Protein AF-0000000082334403 (afdb_homodimer)

Structure (mmCIF, N/CA/C/O backbone):
data_AF-0000000082334403-model_v1
#
loop_
_entity.id
_entity.type
_entity.pdbx_description
1 polymer 'DUF2931 family protein'
#
loop_
_atom_site.group_PDB
_atom_site.id
_atom_site.type_symbol
_atom_site.label_atom_id
_atom_site.label_alt_id
_atom_site.label_comp_id
_atom_site.label_asym_id
_atom_site.label_entity_id
_atom_site.label_seq_id
_atom_site.pdbx_PDB_ins_code
_atom_site.Cartn_x
_atom_site.Cartn_y
_atom_site.Cartn_z
_atom_site.occupancy
_atom_site.B_iso_or_equiv
_atom_site.auth_seq_id
_atom_site.auth_comp_id
_atom_site.auth_asym_id
_atom_site.auth_atom_id
_atom_site.pdbx_PDB_model_num
ATOM 1 N N . MET A 1 1 ? -52.656 30.297 65.812 1 29.47 1 MET A N 1
ATOM 2 C CA . MET A 1 1 ? -51.75 30.938 64.812 1 29.47 1 MET A CA 1
ATOM 3 C C . MET A 1 1 ? -51.438 29.984 63.688 1 29.47 1 MET A C 1
ATOM 5 O O . MET A 1 1 ? -50.812 28.953 63.906 1 29.47 1 MET A O 1
ATOM 9 N N . GLU A 1 2 ? -52.375 29.891 62.75 1 30.56 2 GLU A N 1
ATOM 10 C CA . GLU A 1 2 ? -52.656 29.062 61.594 1 30.56 2 GLU A CA 1
ATOM 11 C C . GLU A 1 2 ? -51.5 29.125 60.562 1 30.56 2 GLU A C 1
ATOM 13 O O . GLU A 1 2 ? -51.188 30.203 60.094 1 30.56 2 GLU A O 1
ATOM 18 N N . ILE A 1 3 ? -50.5 28.312 60.812 1 36.5 3 ILE A N 1
ATOM 19 C CA . ILE A 1 3 ? -49.281 28.125 60 1 36.5 3 ILE A CA 1
ATOM 20 C C . ILE A 1 3 ? -49.656 27.797 58.562 1 36.5 3 ILE A C 1
ATOM 22 O O . ILE A 1 3 ? -50.281 26.75 58.312 1 36.5 3 ILE A O 1
ATOM 26 N N . THR A 1 4 ? -50.156 28.766 57.812 1 33.34 4 THR A N 1
ATOM 27 C CA . THR A 1 4 ? -50.531 28.641 56.406 1 33.34 4 THR A CA 1
ATOM 28 C C . THR A 1 4 ? -49.375 28.031 55.594 1 33.34 4 THR A C 1
ATOM 30 O O . THR A 1 4 ? -48.281 28.578 55.562 1 33.34 4 THR A O 1
ATOM 33 N N . ARG A 1 5 ? -49.406 26.734 55.406 1 32.5 5 ARG A N 1
ATOM 34 C CA . ARG A 1 5 ? -48.531 25.844 54.625 1 32.5 5 ARG A CA 1
ATOM 35 C C . ARG A 1 5 ? -48.406 26.344 53.188 1 32.5 5 ARG A C 1
ATOM 37 O O . ARG A 1 5 ? -49.375 26.406 52.438 1 32.5 5 ARG A O 1
ATOM 44 N N . LEU A 1 6 ? -47.719 27.5 53 1 31.98 6 LEU A N 1
ATOM 45 C CA . LEU A 1 6 ? -47.531 28.031 51.656 1 31.98 6 LEU A CA 1
ATOM 46 C C . LEU A 1 6 ? -46.969 26.953 50.719 1 31.98 6 LEU A C 1
ATOM 48 O O . LEU A 1 6 ? -45.906 26.406 50.969 1 31.98 6 LEU A O 1
ATOM 52 N N . ALA A 1 7 ? -47.812 26.109 50.156 1 36.03 7 ALA A N 1
ATOM 53 C CA . ALA A 1 7 ? -47.594 25.094 49.125 1 36.03 7 ALA A CA 1
ATOM 54 C C . ALA A 1 7 ? -46.812 25.688 47.938 1 36.03 7 ALA A C 1
ATOM 56 O O . ALA A 1 7 ? -47.344 26.578 47.25 1 36.03 7 ALA A O 1
ATOM 57 N N . GLY A 1 8 ? -45.5 25.922 48.156 1 31.45 8 GLY A N 1
ATOM 58 C CA . GLY A 1 8 ? -44.656 26.438 47.062 1 31.45 8 GLY A CA 1
ATOM 59 C C . GLY A 1 8 ? -44.781 25.656 45.781 1 31.45 8 GLY A C 1
ATOM 60 O O . GLY A 1 8 ? -44.688 24.422 45.781 1 31.45 8 GLY A O 1
ATOM 61 N N . LEU A 1 9 ? -45.719 26.047 44.938 1 34.69 9 LEU A N 1
ATOM 62 C CA . LEU A 1 9 ? -45.938 25.562 43.562 1 34.69 9 LEU A CA 1
ATOM 63 C C . LEU A 1 9 ? -44.594 25.516 42.812 1 34.69 9 LEU A C 1
ATOM 65 O O . LEU A 1 9 ? -44.031 26.562 42.531 1 34.69 9 LEU A O 1
ATOM 69 N N . LEU A 1 10 ? -43.75 24.547 43.125 1 35.47 10 LEU A N 1
ATOM 70 C CA . LEU A 1 10 ? -42.531 24.391 42.375 1 35.47 10 LEU A CA 1
ATOM 71 C C . LEU A 1 10 ? -42.812 24.266 40.875 1 35.47 10 LEU A C 1
ATOM 73 O O . LEU A 1 10 ? -43.562 23.375 40.438 1 35.47 10 LEU A O 1
ATOM 77 N N . PRO A 1 11 ? -42.75 25.406 40.125 1 36.81 11 PRO A N 1
ATOM 78 C CA . PRO A 1 11 ? -42.969 25.297 38.688 1 36.81 11 PRO A CA 1
ATOM 79 C C . PRO A 1 11 ? -42.094 24.219 38.031 1 36.81 11 PRO A C 1
ATOM 81 O O . PRO A 1 11 ? -40.938 24.078 38.375 1 36.81 11 PRO A O 1
ATOM 84 N N . VAL A 1 12 ? -42.688 23.078 37.781 1 35.34 12 VAL A N 1
ATOM 85 C CA . VAL A 1 12 ? -42.062 22.047 36.969 1 35.34 12 VAL A CA 1
ATOM 86 C C . VAL A 1 12 ? -41.5 22.656 35.719 1 35.34 12 VAL A C 1
ATOM 88 O O . VAL A 1 12 ? -42.25 23.141 34.844 1 35.34 12 VAL A O 1
ATOM 91 N N . LEU A 1 13 ? -40.375 23.406 35.844 1 31.53 13 LEU A N 1
ATOM 92 C CA . LEU A 1 13 ? -39.688 23.812 34.625 1 31.53 13 LEU A CA 1
ATOM 93 C C . LEU A 1 13 ? -39.531 22.641 33.688 1 31.53 13 LEU A C 1
ATOM 95 O O . LEU A 1 13 ? -38.938 21.625 34.031 1 31.53 13 LEU A O 1
ATOM 99 N N . MET A 1 14 ? -40.594 22.391 32.906 1 31.55 14 MET A N 1
ATOM 100 C CA . MET A 1 14 ? -40.469 21.5 31.75 1 31.55 14 MET A CA 1
ATOM 101 C C . MET A 1 14 ? -39.188 21.797 30.984 1 31.55 14 MET A C 1
ATOM 103 O O . MET A 1 14 ? -39 22.891 30.453 1 31.55 14 MET A O 1
ATOM 107 N N . LEU A 1 15 ? -38.062 21.297 31.547 1 31.14 15 LEU A N 1
ATOM 108 C CA . LEU A 1 15 ? -36.844 21.281 30.734 1 31.14 15 LEU A CA 1
ATOM 109 C C . LEU A 1 15 ? -37.125 20.703 29.344 1 31.14 15 LEU A C 1
ATOM 111 O O . LEU A 1 15 ? -37.5 19.531 29.219 1 31.14 15 LEU A O 1
ATOM 115 N N . THR A 1 16 ? -37.906 21.469 28.531 1 33.84 16 THR A N 1
ATOM 116 C CA . THR A 1 16 ? -37.906 21.047 27.12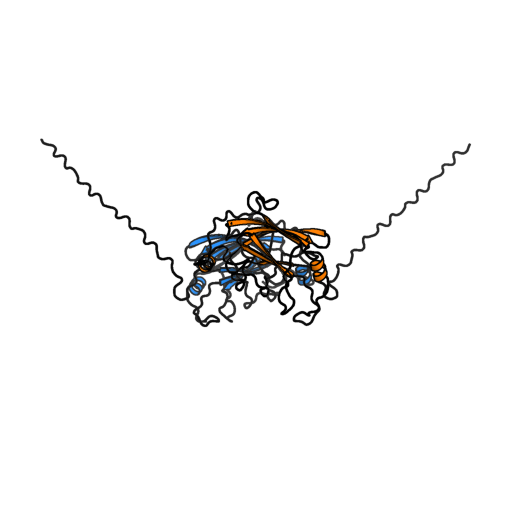5 1 33.84 16 THR A CA 1
ATOM 117 C C . THR A 1 16 ? -36.5 20.656 26.688 1 33.84 16 THR A C 1
ATOM 119 O O . THR A 1 16 ? -35.562 21.422 26.859 1 33.84 16 THR A O 1
ATOM 122 N N . ALA A 1 17 ? -36.188 19.375 26.844 1 33.38 17 ALA A N 1
ATOM 123 C CA . ALA A 1 17 ? -35.031 18.719 26.266 1 33.38 17 ALA A CA 1
ATOM 124 C C . ALA A 1 17 ? -34.75 19.219 24.859 1 33.38 17 ALA A C 1
ATOM 126 O O . ALA A 1 17 ? -35.625 19.172 23.984 1 33.38 17 ALA A O 1
ATOM 127 N N . CYS A 1 18 ? -33.969 20.328 24.672 1 30.66 18 CYS A N 1
ATOM 128 C CA . CYS A 1 18 ? -33.375 20.641 23.391 1 30.66 18 CYS A CA 1
ATOM 129 C C . CYS A 1 18 ? -33 19.359 22.641 1 30.66 18 CYS A C 1
ATOM 131 O O . CYS A 1 18 ? -32.188 18.562 23.109 1 30.66 18 CYS A O 1
ATOM 133 N N . GLN A 1 19 ? -34.031 18.625 22.047 1 31.34 19 GLN A N 1
ATOM 134 C CA . GLN A 1 19 ? -33.656 17.641 21.031 1 31.34 19 GLN A CA 1
ATOM 135 C C . GLN A 1 19 ? -32.469 18.109 20.203 1 31.34 19 GLN A C 1
ATOM 137 O O . GLN A 1 19 ? -32.5 19.203 19.609 1 31.34 19 GLN A O 1
ATOM 142 N N . GLY A 1 20 ? -31.297 17.828 20.656 1 31.73 20 GLY A N 1
ATOM 143 C CA . GLY A 1 20 ? -30.109 18.047 19.844 1 31.73 20 GLY A CA 1
ATOM 144 C C . GLY A 1 20 ? -30.375 17.828 18.359 1 31.73 20 GLY A C 1
ATOM 145 O O . GLY A 1 20 ? -30.922 16.797 17.953 1 31.73 20 GLY A O 1
ATOM 146 N N . ALA A 1 21 ? -30.734 18.922 17.625 1 32.78 21 ALA A N 1
ATOM 147 C CA . ALA A 1 21 ? -30.75 18.953 16.172 1 32.78 21 ALA A CA 1
ATOM 148 C C . ALA A 1 21 ? -29.703 18.016 15.586 1 32.78 21 ALA A C 1
ATOM 150 O O . ALA A 1 21 ? -28.516 18.109 15.906 1 32.78 21 ALA A O 1
ATOM 151 N N . ASP A 1 22 ? -30.047 16.797 15.312 1 31.17 22 ASP A N 1
ATOM 152 C CA . ASP A 1 22 ? -29.25 15.969 14.406 1 31.17 22 ASP A CA 1
ATOM 153 C C . ASP A 1 22 ? -28.609 16.828 13.305 1 31.17 22 ASP A C 1
ATOM 155 O O . ASP A 1 22 ? -29.312 17.484 12.539 1 31.17 22 ASP A O 1
ATOM 159 N N . GLN A 1 23 ? -27.578 17.578 13.609 1 30.66 23 GLN A N 1
ATOM 160 C CA . GLN A 1 23 ? -26.906 18.281 12.523 1 30.66 23 GLN A CA 1
ATOM 161 C C . GLN A 1 23 ? -26.938 17.469 11.234 1 30.66 23 GLN A C 1
ATOM 163 O O . GLN A 1 23 ? -26.594 16.297 11.234 1 30.66 23 GLN A O 1
ATOM 168 N N . PRO A 1 24 ? -27.797 17.812 10.305 1 34 24 PRO A N 1
ATOM 169 C CA . PRO A 1 24 ? -27.734 17.125 9.008 1 34 24 PRO A CA 1
ATOM 170 C C . PRO A 1 24 ? -26.297 16.781 8.594 1 34 24 PRO A C 1
ATOM 172 O O . PRO A 1 24 ? -25.359 17.469 9 1 34 24 PRO A O 1
ATOM 175 N N . GLY A 1 25 ? -25.953 15.555 8.57 1 35.41 25 GLY A N 1
ATOM 176 C CA . GLY A 1 25 ? -24.688 15.156 7.98 1 35.41 25 GLY A CA 1
ATOM 177 C C . GLY A 1 25 ? -24.203 16.094 6.891 1 35.41 25 GLY A C 1
ATOM 178 O O . GLY A 1 25 ? -25 16.562 6.078 1 35.41 25 GLY A O 1
ATOM 179 N N . ILE A 1 26 ? -23.281 17.016 7.172 1 33.69 26 ILE A N 1
ATOM 180 C CA . ILE A 1 26 ? -22.609 17.875 6.207 1 33.69 26 ILE A CA 1
ATOM 181 C C . ILE A 1 26 ? -22.578 17.203 4.844 1 33.69 26 ILE A C 1
ATOM 183 O O . ILE A 1 26 ? -21.891 16.172 4.672 1 33.69 26 ILE A O 1
ATOM 187 N N . VAL A 1 27 ? -23.625 17.016 4.191 1 36.75 27 VAL A N 1
ATOM 188 C CA . VAL A 1 27 ? -23.484 16.781 2.76 1 36.75 27 VAL A CA 1
ATOM 189 C C . VAL A 1 27 ? -22.328 17.594 2.209 1 36.75 27 VAL A C 1
ATOM 191 O O . VAL A 1 27 ? -22.219 18.797 2.482 1 36.75 27 VAL A O 1
ATOM 194 N N . ALA A 1 28 ? -21.156 16.922 1.964 1 45.03 28 ALA A N 1
ATOM 195 C CA . ALA A 1 28 ? -20.094 17.594 1.221 1 45.03 28 ALA A CA 1
ATOM 196 C C . ALA A 1 28 ? -20.672 18.641 0.272 1 45.03 28 ALA A C 1
ATOM 198 O O . ALA A 1 28 ? -21.375 18.297 -0.682 1 45.03 28 ALA A O 1
ATOM 199 N N . GLN A 1 29 ? -21.156 19.766 0.792 1 48.59 29 GLN A N 1
ATOM 200 C CA . GLN A 1 29 ? -21.5 20.781 -0.189 1 48.59 29 GLN A CA 1
ATOM 201 C C . GLN A 1 29 ? -20.484 20.844 -1.316 1 48.59 29 GLN A C 1
ATOM 203 O O . GLN A 1 29 ? -19.438 20.172 -1.251 1 48.59 29 GLN A O 1
ATOM 208 N N . ASN A 1 30 ? -20.047 22.25 -1.846 1 58.66 30 ASN A N 1
ATOM 209 C CA . ASN A 1 30 ? -19.344 22.891 -2.949 1 58.66 30 ASN A CA 1
ATOM 210 C C . ASN A 1 30 ? -17.859 22.531 -2.955 1 58.66 30 ASN A C 1
ATOM 212 O O . ASN A 1 30 ? -17 23.391 -2.74 1 58.66 30 ASN A O 1
ATOM 216 N N . GLY A 1 31 ? -17.406 21.328 -3.047 1 75.81 31 GLY A N 1
ATOM 217 C CA . GLY A 1 31 ? -16.031 21.031 -3.424 1 75.81 31 GLY A CA 1
ATOM 218 C C . GLY A 1 31 ? -15.102 20.859 -2.23 1 75.81 31 GLY A C 1
ATOM 219 O O . GLY A 1 31 ? -13.93 20.516 -2.389 1 75.81 31 GLY A O 1
ATOM 220 N N . VAL A 1 32 ? -15.688 21.078 -0.934 1 84.88 32 VAL A N 1
ATOM 221 C CA . VAL A 1 32 ? -14.852 20.953 0.252 1 84.88 32 VAL A CA 1
ATOM 222 C C . VAL A 1 32 ? -14.586 19.484 0.559 1 84.88 32 VAL A C 1
ATOM 224 O O . VAL A 1 32 ? -15.523 18.688 0.6 1 84.88 32 VAL A O 1
ATOM 227 N N . PRO A 1 33 ? -13.32 19.203 0.819 1 91.56 33 PRO A N 1
ATOM 228 C CA . PRO A 1 33 ? -13.008 17.812 1.118 1 91.56 33 PRO A CA 1
ATOM 229 C C . PRO A 1 33 ? -13.648 17.328 2.416 1 91.56 33 PRO A C 1
ATOM 231 O O . PRO A 1 33 ? -13.781 18.094 3.367 1 91.56 33 PRO A O 1
ATOM 234 N N . THR A 1 34 ? -14 16.031 2.441 1 89.06 34 THR A N 1
ATOM 235 C CA . THR A 1 34 ? -14.547 15.422 3.652 1 89.06 34 THR A CA 1
ATOM 236 C C . THR A 1 34 ? -13.453 14.688 4.426 1 89.06 34 THR A C 1
ATOM 238 O O . THR A 1 34 ? -13.672 14.258 5.559 1 89.06 34 THR A O 1
ATOM 241 N N . LYS A 1 35 ? -12.367 14.523 3.869 1 94 35 LYS A N 1
ATOM 242 C CA . LYS A 1 35 ? -11.234 13.898 4.543 1 94 35 LYS A CA 1
ATOM 243 C C . LYS A 1 35 ? -9.906 14.469 4.039 1 94 35 LYS A C 1
ATOM 245 O O . LYS A 1 35 ? -9.828 14.961 2.912 1 94 35 LYS A O 1
ATOM 250 N N . TRP A 1 36 ? -8.969 14.469 4.844 1 96.88 36 TRP A N 1
ATOM 251 C CA . TRP A 1 36 ? -7.574 14.773 4.543 1 96.88 36 TRP A CA 1
ATOM 252 C C . TRP A 1 36 ? -6.691 13.547 4.734 1 96.88 36 TRP A C 1
ATOM 254 O O . TRP A 1 36 ? -6.816 12.836 5.734 1 96.88 36 TRP A O 1
ATOM 264 N N . THR A 1 37 ? -5.84 13.281 3.715 1 96.75 37 THR A N 1
ATOM 265 C CA . THR A 1 37 ? -5.039 12.062 3.758 1 96.75 37 THR A CA 1
ATOM 266 C C . THR A 1 37 ? -3.578 12.391 4.059 1 96.75 37 THR A C 1
ATOM 268 O O . THR A 1 37 ? -3.143 13.531 3.883 1 96.75 37 THR A O 1
ATOM 271 N N . PHE A 1 38 ? -2.877 11.391 4.637 1 98.12 38 PHE A N 1
ATOM 272 C CA . PHE A 1 38 ? -1.434 11.438 4.832 1 98.12 38 PHE A CA 1
ATOM 273 C C . PHE A 1 38 ? -0.78 10.148 4.359 1 98.12 38 PHE A C 1
ATOM 275 O O . PHE A 1 38 ? -1.05 9.078 4.902 1 98.12 38 PHE A O 1
ATOM 282 N N . ASN A 1 39 ? 0.006 10.273 3.391 1 96.25 39 ASN A N 1
ATOM 283 C CA . ASN A 1 39 ? 0.612 9.102 2.773 1 96.25 39 ASN A CA 1
ATOM 284 C C . ASN A 1 39 ? 2.133 9.117 2.91 1 96.25 39 ASN A C 1
ATOM 286 O O . ASN A 1 39 ? 2.742 10.18 2.973 1 96.25 39 ASN A O 1
ATOM 290 N N . PHE A 1 40 ? 2.686 7.895 2.93 1 97.25 40 PHE A N 1
ATOM 291 C CA . PHE A 1 40 ? 4.129 7.746 3.084 1 97.25 40 PHE A CA 1
ATOM 292 C C . PHE A 1 40 ? 4.75 7.18 1.814 1 97.25 40 PHE A C 1
ATOM 294 O O . PHE A 1 40 ? 4.09 6.469 1.054 1 97.25 40 PHE A O 1
ATOM 301 N N . PHE A 1 41 ? 5.961 7.508 1.608 1 96.75 41 PHE A N 1
ATOM 302 C CA . PHE A 1 41 ? 6.734 6.887 0.539 1 96.75 41 PHE A CA 1
ATOM 303 C C . PHE A 1 41 ? 8.219 6.84 0.898 1 96.75 41 PHE A C 1
ATOM 305 O O . PHE A 1 41 ? 8.641 7.449 1.882 1 96.75 41 PHE A O 1
ATOM 312 N N . THR A 1 42 ? 8.977 6.059 0.173 1 97.5 42 THR A N 1
ATOM 313 C CA . THR A 1 42 ? 10.422 5.988 0.323 1 97.5 42 THR A CA 1
ATOM 314 C C . THR A 1 42 ? 11.117 6.234 -1.015 1 97.5 42 THR A C 1
ATOM 316 O O . THR A 1 42 ? 10.484 6.141 -2.072 1 97.5 42 THR A O 1
ATOM 319 N N . PRO A 1 43 ? 12.406 6.613 -0.968 1 97.94 43 PRO A N 1
ATOM 320 C CA . PRO A 1 43 ? 13.172 6.645 -2.217 1 97.94 43 PRO A CA 1
ATOM 321 C C . PRO A 1 43 ? 13.258 5.277 -2.895 1 97.94 43 PRO A C 1
ATOM 323 O O . PRO A 1 43 ? 13.008 4.254 -2.256 1 97.94 43 PRO A O 1
ATOM 326 N N . GLN A 1 44 ? 13.617 5.348 -4.145 1 96.5 44 GLN A N 1
ATOM 327 C CA . GLN A 1 44 ? 13.742 4.125 -4.938 1 96.5 44 GLN A CA 1
ATOM 328 C C . GLN A 1 44 ? 14.586 3.086 -4.211 1 96.5 44 GLN A C 1
ATOM 330 O O . GLN A 1 44 ? 15.742 3.344 -3.867 1 96.5 44 GLN A O 1
ATOM 335 N N . ALA A 1 45 ? 13.992 1.93 -3.953 1 94.94 45 ALA A N 1
ATOM 336 C CA . ALA A 1 45 ? 14.641 0.704 -3.492 1 94.94 45 ALA A CA 1
ATOM 337 C C . ALA A 1 45 ? 15.219 0.885 -2.094 1 94.94 45 ALA A C 1
ATOM 339 O O . ALA A 1 45 ? 16.172 0.202 -1.72 1 94.94 45 ALA A O 1
ATOM 340 N N . LEU A 1 46 ? 14.789 1.845 -1.336 1 97.25 46 LEU A N 1
ATOM 341 C CA . LEU A 1 46 ? 15.164 2.059 0.058 1 97.25 46 LEU A CA 1
ATOM 342 C C . LEU A 1 46 ? 13.945 1.942 0.969 1 97.25 46 LEU A C 1
ATOM 344 O O . LEU A 1 46 ? 13.492 2.939 1.534 1 97.25 46 LEU A O 1
ATOM 348 N N . PRO A 1 47 ? 13.461 0.755 1.159 1 95.38 47 PRO A N 1
ATOM 349 C CA . PRO A 1 47 ? 12.133 0.524 1.73 1 95.38 47 PRO A CA 1
ATOM 350 C C . PRO A 1 47 ? 12.07 0.827 3.225 1 95.38 47 PRO A C 1
ATOM 352 O O . PRO A 1 47 ? 13.078 0.706 3.926 1 95.38 47 PRO A O 1
ATOM 355 N N . ALA A 1 48 ? 10.938 1.223 3.639 1 95.81 48 ALA A N 1
ATOM 356 C CA . ALA A 1 48 ? 10.539 1.376 5.035 1 95.81 48 ALA A CA 1
ATOM 357 C C . ALA A 1 48 ? 9.07 1.007 5.227 1 95.81 48 ALA A C 1
ATOM 359 O O . ALA A 1 48 ? 8.32 0.885 4.254 1 95.81 48 ALA A O 1
ATOM 360 N N . LEU A 1 49 ? 8.719 0.753 6.426 1 93.75 49 LEU A N 1
ATOM 361 C CA . LEU A 1 49 ? 7.348 0.395 6.762 1 93.75 49 LEU A CA 1
ATOM 362 C C . LEU A 1 49 ? 6.844 1.219 7.941 1 93.75 49 LEU A C 1
ATOM 364 O O . LEU A 1 49 ? 7.457 1.218 9.016 1 93.75 49 LEU A O 1
ATOM 368 N N . VAL A 1 50 ? 5.77 1.929 7.703 1 95.69 50 VAL A N 1
ATOM 369 C CA . VAL A 1 50 ? 5.129 2.615 8.82 1 95.69 50 VAL A CA 1
ATOM 370 C C . VAL A 1 50 ? 4.191 1.654 9.547 1 95.69 50 VAL A C 1
ATOM 372 O O . VAL A 1 50 ? 3.348 1.009 8.922 1 95.69 50 VAL A O 1
ATOM 375 N N . THR A 1 51 ? 4.328 1.56 10.867 1 93.62 51 THR A N 1
ATOM 376 C CA . THR A 1 51 ? 3.664 0.493 11.609 1 93.62 51 THR A CA 1
ATOM 377 C C . THR A 1 51 ? 2.611 1.065 12.555 1 93.62 51 THR A C 1
ATOM 379 O O . THR A 1 51 ? 1.745 0.336 13.039 1 93.62 51 THR A O 1
ATOM 382 N N . PHE A 1 52 ? 2.676 2.289 12.859 1 95.38 52 PHE A N 1
ATOM 383 C CA . PHE A 1 52 ? 1.771 2.949 13.789 1 95.38 52 PHE A CA 1
ATOM 384 C C . PHE A 1 52 ? 1.793 4.461 13.594 1 95.38 52 PHE A C 1
ATOM 386 O O . PHE A 1 52 ? 2.816 5.023 13.195 1 95.38 52 PHE A O 1
ATOM 393 N N . ALA A 1 53 ? 0.647 5.117 13.812 1 97.94 53 ALA A N 1
ATOM 394 C CA . ALA A 1 53 ? 0.608 6.578 13.773 1 97.94 53 ALA A CA 1
ATOM 395 C C . ALA A 1 53 ? -0.483 7.121 14.688 1 97.94 53 ALA A C 1
ATOM 397 O O . ALA A 1 53 ? -1.529 6.492 14.859 1 97.94 53 ALA A O 1
ATOM 398 N N . VAL A 1 54 ? -0.224 8.211 15.258 1 98.38 54 VAL A N 1
ATOM 399 C CA . VAL A 1 54 ? -1.199 9.047 15.953 1 98.38 54 VAL A CA 1
ATOM 400 C C . VAL A 1 54 ? -1.25 10.43 15.312 1 98.38 54 VAL A C 1
ATOM 402 O O . VAL A 1 54 ? -0.212 11.055 15.094 1 98.38 54 VAL A O 1
ATOM 405 N N . VAL A 1 55 ? -2.492 10.844 15.016 1 98.62 55 VAL A N 1
ATOM 406 C CA . VAL A 1 55 ? -2.664 12.133 14.352 1 98.62 55 VAL A CA 1
ATOM 407 C C . VAL A 1 55 ? -3.691 12.969 15.109 1 98.62 55 VAL A C 1
ATOM 409 O O . VAL A 1 55 ? -4.789 12.492 15.414 1 98.62 55 VAL A O 1
ATOM 412 N N . GLN A 1 56 ? -3.289 14.125 15.469 1 98.69 56 GLN A N 1
ATOM 413 C CA . GLN A 1 56 ? -4.254 15.148 15.875 1 98.69 56 GLN A CA 1
ATOM 414 C C . GLN A 1 56 ? -4.543 16.109 14.727 1 98.69 56 GLN A C 1
ATOM 416 O O . GLN A 1 56 ? -3.625 16.75 14.203 1 98.69 56 GLN A O 1
ATOM 421 N N . ASP A 1 57 ? -5.754 16.141 14.359 1 98.31 57 ASP A N 1
ATOM 422 C CA . ASP A 1 57 ? -6.066 17 13.227 1 98.31 57 ASP A CA 1
ATOM 423 C C . ASP A 1 57 ? -6.285 18.438 13.68 1 98.31 57 ASP A C 1
ATOM 425 O O . ASP A 1 57 ? -6.188 18.75 14.875 1 98.31 57 ASP A O 1
ATOM 429 N N . ALA A 1 58 ? -6.504 19.359 12.742 1 98.06 58 ALA A N 1
ATOM 430 C CA . ALA A 1 58 ? -6.602 20.797 13 1 98.06 58 ALA A CA 1
ATOM 431 C C . ALA A 1 58 ? -7.836 21.109 13.844 1 98.06 58 ALA A C 1
ATOM 433 O O . ALA A 1 58 ? -7.949 22.219 14.391 1 98.06 58 ALA A O 1
ATOM 434 N N . GLY A 1 59 ? -8.75 20.25 13.922 1 97.19 59 GLY A N 1
ATOM 435 C CA . GLY A 1 59 ? -9.922 20.438 14.766 1 97.19 59 GLY A CA 1
ATOM 436 C C . GLY A 1 59 ? -9.711 19.938 16.188 1 97.19 59 GLY A C 1
ATOM 437 O O . GLY A 1 59 ? -10.578 20.094 17.047 1 97.19 59 GLY A O 1
ATOM 438 N N . GLY A 1 60 ? -8.617 19.266 16.406 1 97.81 60 GLY A N 1
ATOM 439 C CA . GLY A 1 60 ? -8.281 18.812 17.75 1 97.81 60 GLY A CA 1
ATOM 440 C C . GLY A 1 60 ? -8.562 17.344 17.969 1 97.81 60 GLY A C 1
ATOM 441 O O . GLY A 1 60 ? -8.172 16.781 18.984 1 97.81 60 GLY A O 1
ATOM 442 N N . LYS A 1 61 ? -9.258 16.703 17.031 1 97.38 61 LYS A N 1
ATOM 443 C CA . LYS A 1 61 ? -9.562 15.281 17.172 1 97.38 61 LYS A CA 1
ATOM 444 C C . LYS A 1 61 ? -8.305 14.43 17.016 1 97.38 61 LYS A C 1
ATOM 446 O O . LYS A 1 61 ? -7.488 14.688 16.125 1 97.38 61 LYS A O 1
ATOM 451 N N . VAL A 1 62 ? -8.133 13.422 17.906 1 97.81 62 VAL A N 1
ATOM 452 C CA . VAL A 1 62 ? -6.977 12.531 17.875 1 97.81 62 VAL A CA 1
ATOM 453 C C . VAL A 1 62 ? -7.371 11.188 17.266 1 97.81 62 VAL A C 1
ATOM 455 O O . VAL A 1 62 ? -8.398 10.617 17.625 1 97.81 62 VAL A O 1
ATOM 458 N N . TYR A 1 63 ? -6.562 10.781 16.328 1 95.06 63 TYR A N 1
ATOM 459 C CA . TYR A 1 63 ? -6.738 9.508 15.633 1 95.06 63 TYR A CA 1
ATOM 460 C C . TYR A 1 63 ? -5.555 8.578 15.883 1 95.06 63 TYR A C 1
ATOM 462 O O . TYR A 1 63 ? -4.402 9.023 15.891 1 95.06 63 TYR A O 1
ATOM 470 N N . GLU A 1 64 ? -5.828 7.32 16.125 1 94.31 64 GLU A N 1
ATOM 471 C CA . GLU A 1 64 ? -4.797 6.289 16.188 1 94.31 64 GLU A CA 1
ATOM 472 C C . GLU A 1 64 ? -4.902 5.312 15.023 1 94.31 64 GLU A C 1
ATOM 474 O O . GLU A 1 64 ? -5.996 4.84 14.703 1 94.31 64 GLU A O 1
ATOM 479 N N . PHE A 1 65 ? -3.793 5.055 14.43 1 92.31 65 PHE A N 1
ATOM 480 C CA . PHE A 1 65 ? -3.746 4.164 13.281 1 92.31 65 PHE A CA 1
ATOM 481 C C . PHE A 1 65 ? -2.838 2.971 13.555 1 92.31 65 PHE A C 1
ATOM 483 O O . PHE A 1 65 ? -1.614 3.113 13.594 1 92.31 65 PHE A O 1
ATOM 490 N N . THR A 1 66 ? -3.414 1.778 13.648 1 87.88 66 THR A N 1
ATOM 491 C CA . THR A 1 66 ? -2.641 0.548 13.773 1 87.88 66 THR A CA 1
ATOM 492 C C . THR A 1 66 ? -2.545 -0.17 12.43 1 87.88 66 THR A C 1
ATOM 494 O O . THR A 1 66 ? -1.756 -1.104 12.273 1 87.88 66 THR A O 1
ATOM 497 N N . THR A 1 67 ? -3.457 0.164 11.562 1 84.62 67 THR A N 1
ATOM 498 C CA . THR A 1 67 ? -3.43 -0.245 10.164 1 84.62 67 THR A CA 1
ATOM 499 C C . THR A 1 67 ? -3.221 0.962 9.25 1 84.62 67 THR A C 1
ATOM 501 O O . THR A 1 67 ? -3.93 1.964 9.367 1 84.62 67 THR A O 1
ATOM 504 N N . LEU A 1 68 ? -2.201 0.847 8.469 1 89.44 68 LEU A N 1
ATOM 505 C CA . LEU A 1 68 ? -1.847 1.952 7.582 1 89.44 68 LEU A CA 1
ATOM 506 C C . LEU A 1 68 ? -1.688 1.468 6.145 1 89.44 68 LEU A C 1
ATOM 508 O O . LEU A 1 68 ? -1.504 0.272 5.906 1 89.44 68 LEU A O 1
ATOM 512 N N . ASN A 1 69 ? -1.803 2.434 5.277 1 86.44 69 ASN A N 1
ATOM 513 C CA . ASN A 1 69 ? -1.443 2.127 3.896 1 86.44 69 ASN A CA 1
ATOM 514 C C . ASN A 1 69 ? 0.028 1.744 3.773 1 86.44 69 ASN A C 1
ATOM 516 O O . ASN A 1 69 ? 0.837 2.076 4.641 1 86.44 69 ASN A O 1
ATOM 520 N N . SER A 1 70 ? 0.331 1.049 2.637 1 83.31 70 SER A N 1
ATOM 521 C CA . SER A 1 70 ? 1.726 0.705 2.377 1 83.31 70 SER A CA 1
ATOM 522 C C . SER A 1 70 ? 2.582 1.956 2.209 1 83.31 70 SER A C 1
ATOM 524 O O . SER A 1 70 ? 2.055 3.053 2.01 1 83.31 70 SER A O 1
ATOM 526 N N . THR A 1 71 ? 3.859 1.741 2.336 1 90.94 71 THR A N 1
ATOM 527 C CA . THR A 1 71 ? 4.867 2.773 2.104 1 90.94 71 THR A CA 1
ATOM 528 C C . THR A 1 71 ? 5.664 2.475 0.837 1 90.94 71 THR A C 1
ATOM 530 O O . THR A 1 71 ? 6.773 1.94 0.908 1 90.94 71 THR A O 1
ATOM 533 N N . PRO A 1 72 ? 5.145 2.873 -0.281 1 89.75 72 PRO A N 1
ATOM 534 C CA . PRO A 1 72 ? 5.801 2.514 -1.542 1 89.75 72 PRO A CA 1
ATOM 535 C C . PRO A 1 72 ? 7.105 3.273 -1.767 1 89.75 72 PRO A C 1
ATOM 537 O O . PRO A 1 72 ? 7.27 4.387 -1.266 1 89.75 72 PRO A O 1
ATOM 540 N N . ASP A 1 73 ? 8.031 2.609 -2.43 1 92.88 73 ASP A N 1
ATOM 541 C CA . ASP A 1 73 ? 9.148 3.375 -2.973 1 92.88 73 ASP A CA 1
ATOM 542 C C . ASP A 1 73 ? 8.75 4.086 -4.266 1 92.88 73 ASP A C 1
ATOM 544 O O . ASP A 1 73 ? 7.969 3.555 -5.055 1 92.88 73 ASP A O 1
ATOM 548 N N . LEU A 1 74 ? 9.18 5.246 -4.492 1 94.12 74 LEU A N 1
ATOM 549 C CA . LEU A 1 74 ? 8.945 5.98 -5.73 1 94.12 74 LEU A CA 1
ATOM 550 C C . LEU A 1 74 ? 10.164 5.914 -6.648 1 94.12 74 LEU A C 1
ATOM 552 O O . LEU A 1 74 ? 11.25 6.359 -6.273 1 94.12 74 LEU A O 1
ATOM 556 N N . PRO A 1 75 ? 10 5.387 -7.891 1 90.62 75 PRO A N 1
ATOM 557 C CA . PRO A 1 75 ? 11.133 5.039 -8.75 1 90.62 75 PRO A CA 1
ATOM 558 C C . PRO A 1 75 ? 11.938 6.258 -9.188 1 90.62 75 PRO A C 1
ATOM 560 O O . PRO A 1 75 ? 13.094 6.121 -9.594 1 90.62 75 PRO A O 1
ATOM 563 N N . ARG A 1 76 ? 11.375 7.441 -9.125 1 95.31 76 ARG A N 1
ATOM 564 C CA . ARG A 1 76 ? 12.094 8.609 -9.617 1 95.31 76 ARG A CA 1
ATOM 565 C C . ARG A 1 76 ? 12.703 9.406 -8.469 1 95.31 76 ARG A C 1
ATOM 567 O O . ARG A 1 76 ? 13.352 10.43 -8.688 1 95.31 76 ARG A O 1
ATOM 574 N N . VAL A 1 77 ? 12.508 8.992 -7.309 1 97.88 77 VAL A N 1
ATOM 575 C CA . VAL A 1 77 ? 13.172 9.602 -6.16 1 97.88 77 VAL A CA 1
ATOM 576 C C . VAL A 1 77 ? 14.484 8.875 -5.879 1 97.88 77 VAL A C 1
ATOM 578 O O . VAL A 1 77 ? 14.531 7.934 -5.086 1 97.88 77 VAL A O 1
ATOM 581 N N . ILE A 1 78 ? 15.531 9.414 -6.562 1 97.88 78 ILE A N 1
ATOM 582 C CA . ILE A 1 78 ? 16.844 8.766 -6.52 1 97.88 78 ILE A CA 1
ATOM 583 C C . ILE A 1 78 ? 17.891 9.766 -6.062 1 97.88 78 ILE A C 1
ATOM 585 O O . ILE A 1 78 ? 18.094 10.805 -6.699 1 97.88 78 ILE A O 1
ATOM 589 N N . GLY A 1 79 ? 18.5 9.492 -5.004 1 98 79 GLY A N 1
ATOM 590 C CA . GLY A 1 79 ? 19.625 10.266 -4.52 1 98 79 GLY A CA 1
ATOM 591 C C . GLY A 1 79 ? 19.219 11.562 -3.842 1 98 79 GLY A C 1
ATOM 592 O O . GLY A 1 79 ? 20.016 12.164 -3.115 1 98 79 GLY A O 1
ATOM 593 N N . GLU A 1 80 ? 18.078 12.062 -4.156 1 98.25 80 GLU A N 1
ATOM 594 C CA . GLU A 1 80 ? 17.547 13.266 -3.527 1 98.25 80 GLU A CA 1
ATOM 595 C C . GLU A 1 80 ? 16.031 13.336 -3.66 1 98.25 80 GLU A C 1
ATOM 597 O O . GLU A 1 80 ? 15.438 12.648 -4.5 1 98.25 80 GLU A O 1
ATOM 602 N N . TRP A 1 81 ? 15.492 14.172 -2.812 1 98.25 81 TRP A N 1
ATOM 603 C CA . TRP A 1 81 ? 14.055 14.391 -2.92 1 98.25 81 TRP A CA 1
ATOM 604 C C . TRP A 1 81 ? 13.719 15.141 -4.207 1 98.25 81 TRP A C 1
ATOM 606 O O . TRP A 1 81 ? 14.531 15.906 -4.723 1 98.25 81 TRP A O 1
ATOM 616 N N . ASN A 1 82 ? 12.508 14.977 -4.711 1 97.06 82 ASN A N 1
ATOM 617 C CA . ASN A 1 82 ? 11.969 15.844 -5.754 1 97.06 82 ASN A CA 1
ATOM 618 C C . ASN A 1 82 ? 10.539 16.266 -5.453 1 97.06 82 ASN A C 1
ATOM 620 O O . ASN A 1 82 ? 9.891 15.695 -4.566 1 97.06 82 ASN A O 1
ATOM 624 N N . ASP A 1 83 ? 10.062 17.234 -6.133 1 97.31 83 ASP A N 1
ATOM 625 C CA . ASP A 1 83 ? 8.758 17.812 -5.816 1 97.31 83 ASP A CA 1
ATOM 626 C C . ASP A 1 83 ? 7.707 17.359 -6.832 1 97.31 83 ASP A C 1
ATOM 628 O O . ASP A 1 83 ? 6.645 17.984 -6.941 1 97.31 83 ASP A O 1
ATOM 632 N N . LYS A 1 84 ? 7.965 16.344 -7.566 1 96.56 84 LYS A N 1
ATOM 633 C CA . LYS A 1 84 ? 7.059 15.977 -8.656 1 96.56 84 LYS A CA 1
ATOM 634 C C . LYS A 1 84 ? 6.355 14.656 -8.367 1 96.56 84 LYS A C 1
ATOM 636 O O . LYS A 1 84 ? 5.184 14.484 -8.695 1 96.56 84 LYS A O 1
ATOM 641 N N . ASP A 1 85 ? 7.105 13.773 -7.742 1 95.56 85 ASP A N 1
ATOM 642 C CA . ASP A 1 85 ? 6.57 12.43 -7.559 1 95.56 85 ASP A CA 1
ATOM 643 C C . ASP A 1 85 ? 5.477 12.414 -6.492 1 95.56 85 ASP A C 1
ATOM 645 O O . ASP A 1 85 ? 5.52 13.195 -5.539 1 95.56 85 ASP A O 1
ATOM 649 N N . ARG A 1 86 ? 4.531 11.523 -6.676 1 93.94 86 ARG A N 1
ATOM 650 C CA . ARG A 1 86 ? 3.354 11.477 -5.816 1 93.94 86 ARG A CA 1
ATOM 651 C C . ARG A 1 86 ? 3.197 10.109 -5.168 1 93.94 86 ARG A C 1
ATOM 653 O O . ARG A 1 86 ? 3.271 9.078 -5.848 1 93.94 86 ARG A O 1
ATOM 660 N N . ALA A 1 87 ? 3.066 10.133 -3.848 1 92 87 ALA A N 1
ATOM 661 C CA . ALA A 1 87 ? 2.744 8.898 -3.131 1 92 87 ALA A CA 1
ATOM 662 C C . ALA A 1 87 ? 1.318 8.445 -3.432 1 92 87 ALA A C 1
ATOM 664 O O . ALA A 1 87 ? 0.394 9.258 -3.465 1 92 87 ALA A O 1
ATOM 665 N N . PRO A 1 88 ? 1.193 7.156 -3.686 1 85.94 88 PRO A N 1
ATOM 666 C CA . PRO A 1 88 ? -0.176 6.672 -3.885 1 85.94 88 PRO A CA 1
ATOM 667 C C . PRO A 1 88 ? -1.026 6.773 -2.621 1 85.94 88 PRO A C 1
ATOM 669 O O . PRO A 1 88 ? -0.507 6.645 -1.51 1 85.94 88 PRO A O 1
ATOM 672 N N . GLY A 1 89 ? -2.328 7.07 -2.838 1 84.56 89 GLY A N 1
ATOM 673 C CA . GLY A 1 89 ? -3.264 7.082 -1.726 1 84.56 89 GLY A CA 1
ATOM 674 C C . GLY A 1 89 ? -3.67 5.691 -1.272 1 84.56 89 GLY A C 1
ATOM 675 O O . GLY A 1 89 ? -3.014 4.707 -1.612 1 84.56 89 GLY A O 1
ATOM 676 N N . GLY A 1 90 ? -4.652 5.68 -0.368 1 83.38 90 GLY A N 1
ATOM 677 C CA . GLY A 1 90 ? -5.199 4.438 0.154 1 83.38 90 GLY A CA 1
ATOM 678 C C . GLY A 1 90 ? -6.398 4.648 1.06 1 83.38 90 GLY A C 1
ATOM 679 O O . GLY A 1 90 ? -6.867 5.773 1.225 1 83.38 90 GLY A O 1
ATOM 680 N N . TYR A 1 91 ? -6.812 3.578 1.62 1 84.25 91 TYR A N 1
ATOM 681 C CA . TYR A 1 91 ? -8.062 3.564 2.365 1 84.25 91 TYR A CA 1
ATOM 682 C C . TYR A 1 91 ? -7.855 4.051 3.795 1 84.25 91 TYR A C 1
ATOM 684 O O . TYR A 1 91 ? -8.742 4.68 4.379 1 84.25 91 TYR A O 1
ATOM 692 N N . TRP A 1 92 ? -6.754 3.902 4.312 1 87.62 92 TRP A N 1
ATOM 693 C CA . TRP A 1 92 ? -6.652 3.898 5.77 1 87.62 92 TRP A CA 1
ATOM 694 C C . TRP A 1 92 ? -6.184 5.254 6.285 1 87.62 92 TRP A C 1
ATOM 696 O O . TRP A 1 92 ? -6.664 5.73 7.32 1 87.62 92 TRP A O 1
ATOM 706 N N . ASN A 1 93 ? -5.34 5.918 5.555 1 92.88 93 ASN A N 1
ATOM 707 C CA . ASN A 1 93 ? -4.602 7.062 6.086 1 92.88 93 ASN A CA 1
ATOM 708 C C . ASN A 1 93 ? -5.367 8.367 5.883 1 92.88 93 ASN A C 1
ATOM 710 O O . ASN A 1 93 ? -4.973 9.203 5.07 1 92.88 93 ASN A O 1
ATOM 714 N N . HIS A 1 94 ? -6.402 8.594 6.68 1 94.44 94 HIS A N 1
ATOM 715 C CA . HIS A 1 94 ? -7.133 9.844 6.52 1 94.44 94 HIS A CA 1
ATOM 716 C C . HIS A 1 94 ? -7.738 10.305 7.84 1 94.44 94 HIS A C 1
ATOM 718 O O . HIS A 1 94 ? -7.922 9.508 8.758 1 94.44 94 HIS A O 1
ATOM 724 N N . VAL A 1 95 ? -7.934 11.586 7.953 1 96.12 95 VAL A N 1
ATOM 725 C CA . VAL A 1 95 ? -8.578 12.266 9.078 1 96.12 95 VAL A CA 1
ATOM 726 C C . VAL A 1 95 ? -9.609 13.266 8.562 1 96.12 95 VAL A C 1
ATOM 728 O O . VAL A 1 95 ? -9.664 13.547 7.359 1 96.12 95 VAL A O 1
ATOM 731 N N . GLU A 1 96 ? -10.406 13.812 9.43 1 94.44 96 GLU A N 1
ATOM 732 C CA . GLU A 1 96 ? -11.555 14.617 9.023 1 94.44 96 GLU A CA 1
ATOM 733 C C . GLU A 1 96 ? -11.148 16.062 8.734 1 94.44 96 GLU A C 1
ATOM 735 O O . GLU A 1 96 ? -11.836 16.766 8 1 94.44 96 GLU A O 1
ATOM 740 N N . ARG A 1 97 ? -10.18 16.516 9.367 1 97.19 97 ARG A N 1
ATOM 741 C CA . ARG A 1 97 ? -9.586 17.828 9.156 1 97.19 97 ARG A CA 1
ATOM 742 C C . ARG A 1 97 ? -8.094 17.719 8.867 1 97.19 97 ARG A C 1
ATOM 744 O O . ARG A 1 97 ? -7.504 16.641 9.023 1 97.19 97 ARG A O 1
ATOM 751 N N . PRO A 1 98 ? -7.449 18.812 8.43 1 98.44 98 PRO A N 1
ATOM 752 C CA . PRO A 1 98 ? -6.027 18.703 8.094 1 98.44 98 PRO A CA 1
ATOM 753 C C . PRO A 1 98 ? -5.191 18.141 9.242 1 98.44 98 PRO A C 1
ATOM 755 O O . PRO A 1 98 ? -5.379 18.547 10.398 1 98.44 98 PRO A O 1
ATOM 758 N N . PRO A 1 99 ? -4.41 17.188 8.914 1 98.81 99 PRO A N 1
ATOM 759 C CA . PRO A 1 99 ? -3.539 16.672 9.977 1 98.81 99 PRO A CA 1
ATOM 760 C C . PRO A 1 99 ? -2.543 17.719 10.477 1 98.81 99 PRO A C 1
ATOM 762 O O . PRO A 1 99 ? -1.815 18.312 9.68 1 98.81 99 PRO A O 1
ATOM 765 N N . ARG A 1 100 ? -2.514 17.906 11.734 1 98.75 100 ARG A N 1
ATOM 766 C CA . ARG A 1 100 ? -1.654 18.953 12.297 1 98.75 100 ARG A CA 1
ATOM 767 C C . ARG A 1 100 ? -0.453 18.344 13.008 1 98.75 100 ARG A C 1
ATOM 769 O O . ARG A 1 100 ? 0.693 18.594 12.633 1 98.75 100 ARG A O 1
ATOM 776 N N . HIS A 1 101 ? -0.696 17.562 14.07 1 98.81 101 HIS A N 1
ATOM 777 C CA . HIS A 1 101 ? 0.351 16.844 14.797 1 98.81 101 HIS A CA 1
ATOM 778 C C . HIS A 1 101 ? 0.368 15.367 14.422 1 98.81 101 HIS A C 1
ATOM 780 O O . HIS A 1 101 ? -0.646 14.672 14.562 1 98.81 101 HIS A O 1
ATOM 786 N N . ILE A 1 102 ? 1.477 14.938 13.984 1 98.88 102 ILE A N 1
ATOM 787 C CA . ILE A 1 102 ? 1.611 13.547 13.555 1 98.88 102 ILE A CA 1
ATOM 788 C C . ILE A 1 102 ? 2.797 12.898 14.273 1 98.88 102 ILE A C 1
ATOM 790 O O . ILE A 1 102 ? 3.91 13.43 14.242 1 98.88 102 ILE A O 1
ATOM 794 N N . ILE A 1 103 ? 2.609 11.836 14.961 1 98.88 103 ILE A N 1
ATOM 795 C CA . ILE A 1 103 ? 3.645 10.953 15.492 1 98.88 103 ILE A CA 1
ATOM 796 C C . ILE A 1 103 ? 3.521 9.578 14.844 1 98.88 103 ILE A C 1
ATOM 798 O O . ILE A 1 103 ? 2.434 8.992 14.812 1 98.88 103 ILE A O 1
ATOM 802 N N . PHE A 1 104 ? 4.586 9.062 14.305 1 98.81 104 PHE A N 1
ATOM 803 C CA . PHE A 1 104 ? 4.449 7.766 13.656 1 98.81 104 PHE A CA 1
ATOM 804 C C . PHE A 1 104 ? 5.703 6.92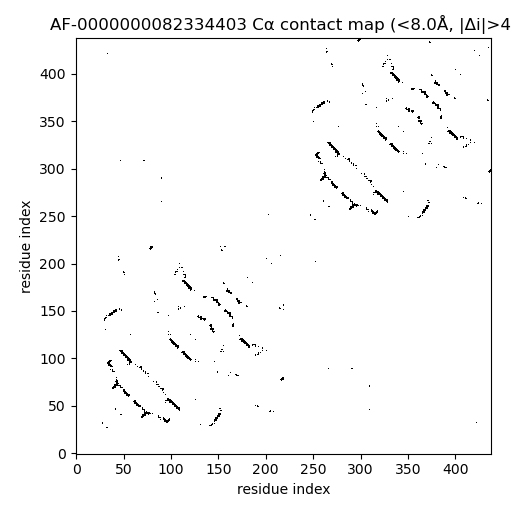2 13.867 1 98.81 104 PHE A C 1
ATOM 806 O O . PHE A 1 104 ? 6.793 7.461 14.078 1 98.81 104 PHE A O 1
ATOM 813 N N . CYS A 1 105 ? 5.523 5.637 13.914 1 98.81 105 CYS A N 1
ATOM 814 C CA . CYS A 1 105 ? 6.562 4.621 14.031 1 98.81 105 CYS A CA 1
ATOM 815 C C . CYS A 1 105 ? 6.867 3.992 12.672 1 98.81 105 CYS A C 1
ATOM 817 O O . CYS A 1 105 ? 5.953 3.641 11.93 1 98.81 105 CYS A O 1
ATOM 819 N N . TRP A 1 106 ? 8.125 3.885 12.391 1 98.19 106 TRP A N 1
ATOM 820 C CA . TRP A 1 106 ? 8.43 3.264 11.109 1 98.19 106 TRP A CA 1
ATOM 821 C C . TRP A 1 106 ? 9.742 2.492 11.18 1 98.19 106 TRP A C 1
ATOM 823 O O . TRP A 1 106 ? 10.656 2.875 11.906 1 98.19 106 TRP A O 1
ATOM 833 N N . ASP A 1 107 ? 9.773 1.405 10.477 1 96.5 107 ASP A N 1
ATOM 834 C CA . ASP A 1 107 ? 10.938 0.528 10.367 1 96.5 107 ASP A CA 1
ATOM 835 C C . ASP A 1 107 ? 11.758 0.862 9.125 1 96.5 107 ASP A C 1
ATOM 837 O O . ASP A 1 107 ? 11.281 0.718 8 1 96.5 107 ASP A O 1
ATOM 841 N N . SER A 1 108 ? 12.938 1.33 9.352 1 97 108 SER A N 1
ATOM 842 C CA . SER A 1 108 ? 13.859 1.502 8.242 1 97 108 SER A CA 1
ATOM 843 C C . SER A 1 108 ? 14.578 0.197 7.914 1 97 108 SER A C 1
ATOM 845 O O . SER A 1 108 ? 15.344 -0.32 8.727 1 97 108 SER A O 1
ATOM 847 N N . VAL A 1 109 ? 14.312 -0.241 6.695 1 94.94 109 VAL A N 1
ATOM 848 C CA . VAL A 1 109 ? 14.961 -1.485 6.285 1 94.94 109 VAL A CA 1
ATOM 849 C C . VAL A 1 109 ? 16.469 -1.271 6.156 1 94.94 109 VAL A C 1
ATOM 851 O O . VAL A 1 109 ? 17.25 -2.119 6.574 1 94.94 109 VAL A O 1
ATOM 854 N N . MET A 1 110 ? 16.844 -0.138 5.641 1 96.69 110 MET A N 1
ATOM 855 C CA . MET A 1 110 ? 18.25 0.141 5.387 1 96.69 110 MET A CA 1
ATOM 856 C C . MET A 1 110 ? 19.031 0.279 6.691 1 96.69 110 MET A C 1
ATOM 858 O O . MET A 1 110 ? 20.172 -0.151 6.785 1 96.69 110 MET A O 1
ATOM 862 N N . ASP A 1 111 ? 18.391 0.867 7.711 1 97.31 111 ASP A N 1
ATOM 863 C CA . ASP A 1 111 ? 19.078 1.129 8.977 1 97.31 111 ASP A CA 1
ATOM 864 C C . ASP A 1 111 ? 18.875 -0.024 9.953 1 97.31 111 ASP A C 1
ATOM 866 O O . ASP A 1 111 ? 19.531 -0.091 10.992 1 97.31 111 ASP A O 1
ATOM 870 N N . LYS A 1 112 ? 17.984 -0.877 9.617 1 95.31 112 LYS A N 1
ATOM 871 C CA . LYS A 1 112 ? 17.609 -1.983 10.492 1 95.31 112 LYS A CA 1
ATOM 872 C C . LYS A 1 112 ? 17.266 -1.482 11.891 1 95.31 112 LYS A C 1
ATOM 874 O O . LYS A 1 112 ? 17.766 -2.004 12.891 1 95.31 112 LYS A O 1
ATOM 879 N N . LYS A 1 113 ? 16.406 -0.48 11.953 1 95.94 113 LYS A N 1
ATOM 880 C CA . LYS A 1 113 ? 15.953 0.019 13.25 1 95.94 113 LYS A CA 1
ATOM 881 C C . LYS A 1 113 ? 14.586 0.688 13.141 1 95.94 113 LYS A C 1
ATOM 883 O O . LYS A 1 113 ? 14.117 0.98 12.039 1 95.94 113 LYS A O 1
ATOM 888 N N . VAL A 1 114 ? 13.984 0.876 14.297 1 97.88 114 VAL A N 1
ATOM 889 C CA . VAL A 1 114 ? 12.711 1.579 14.422 1 97.88 114 VAL A CA 1
ATOM 890 C C . VAL A 1 114 ? 12.969 3.074 14.602 1 97.88 114 VAL A C 1
ATOM 892 O O . VAL A 1 114 ? 13.844 3.477 15.367 1 97.88 114 VAL A O 1
ATOM 895 N N . TYR A 1 115 ? 12.25 3.84 13.867 1 98.75 115 TYR A N 1
ATOM 896 C CA . TYR A 1 115 ? 12.242 5.285 14.055 1 98.75 115 TYR A CA 1
ATOM 897 C C . TYR A 1 115 ? 10.891 5.766 14.578 1 98.75 115 TYR A C 1
ATOM 899 O O . TYR A 1 115 ? 9.859 5.18 14.258 1 98.75 115 TYR A O 1
ATOM 907 N N . GLU A 1 116 ? 10.961 6.762 15.375 1 98.88 116 GLU A N 1
ATOM 908 C CA . GLU A 1 116 ? 9.82 7.543 15.844 1 98.88 116 GLU A CA 1
ATOM 909 C C . GLU A 1 116 ? 9.922 8.992 15.391 1 98.88 116 GLU A C 1
ATOM 911 O O . GLU A 1 116 ? 10.836 9.711 15.789 1 98.88 116 GLU A O 1
ATOM 916 N N . THR A 1 117 ? 9.016 9.422 14.586 1 98.94 117 THR A N 1
ATOM 917 C CA . THR A 1 117 ? 9.086 10.781 14.07 1 98.94 117 THR A CA 1
ATOM 918 C C . THR A 1 117 ? 7.934 11.625 14.609 1 98.94 117 THR A C 1
ATOM 920 O O . THR A 1 117 ? 6.793 11.164 14.68 1 98.94 117 THR A O 1
ATOM 923 N N . HIS A 1 118 ? 8.266 12.805 15.031 1 98.88 118 HIS A N 1
ATOM 924 C CA . HIS A 1 118 ? 7.32 13.844 15.438 1 98.88 118 HIS A CA 1
ATOM 925 C C . HIS A 1 118 ? 7.273 14.977 14.414 1 98.88 118 HIS A C 1
ATOM 927 O O . HIS A 1 118 ? 8.312 15.523 14.039 1 98.88 118 HIS A O 1
ATOM 933 N N . LEU A 1 119 ? 6.086 15.219 13.992 1 98.81 119 LEU A N 1
ATOM 934 C CA . LEU A 1 119 ? 5.891 16.188 12.914 1 98.81 119 LEU A CA 1
ATOM 935 C C . LEU A 1 119 ? 4.703 17.094 13.219 1 98.81 119 LEU A C 1
ATOM 937 O O . LEU A 1 119 ? 3.625 16.625 13.578 1 98.81 119 LEU A O 1
ATOM 941 N N . THR A 1 120 ? 4.922 18.438 13.133 1 98.88 120 THR A N 1
ATOM 942 C CA . THR A 1 120 ? 3.826 19.391 13.25 1 98.88 120 THR A CA 1
ATOM 943 C C . THR A 1 120 ? 3.734 20.266 12.008 1 98.88 120 THR A C 1
ATOM 945 O O . THR A 1 120 ? 4.703 20.938 11.648 1 98.88 120 THR A O 1
ATOM 948 N N . ILE A 1 121 ? 2.639 20.219 11.367 1 98.88 121 ILE A N 1
ATOM 949 C CA . ILE A 1 121 ? 2.363 21.109 10.25 1 98.88 121 ILE A CA 1
ATOM 950 C C . ILE A 1 121 ? 2.016 22.5 10.773 1 98.88 121 ILE A C 1
ATOM 952 O O . ILE A 1 121 ? 1.124 22.656 11.617 1 98.88 121 ILE A O 1
ATOM 956 N N . PRO A 1 122 ? 2.701 23.516 10.281 1 98.69 122 PRO A N 1
ATOM 957 C CA . PRO A 1 122 ? 2.484 24.844 10.859 1 98.69 122 PRO A CA 1
ATOM 958 C C . PRO A 1 122 ? 1.145 25.453 10.445 1 98.69 122 PRO A C 1
ATOM 960 O O . PRO A 1 122 ? 0.588 25.094 9.406 1 98.69 122 PRO A O 1
ATOM 963 N N . GLN A 1 123 ? 0.734 26.406 11.164 1 98.12 123 GLN A N 1
ATOM 964 C CA . GLN A 1 123 ? -0.593 27 11.039 1 98.12 123 GLN A CA 1
ATOM 965 C C . GLN A 1 123 ? -0.807 27.578 9.648 1 98.12 123 GLN A C 1
ATOM 967 O O . GLN A 1 123 ? -1.856 27.375 9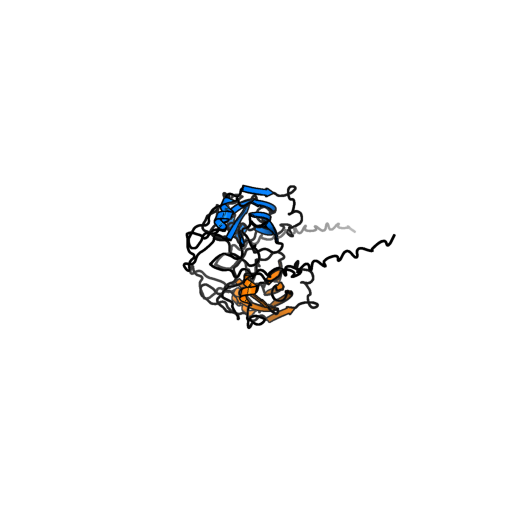.039 1 98.12 123 GLN A O 1
ATOM 972 N N . PRO A 1 124 ? 0.147 28.281 9.055 1 98.19 124 PRO A N 1
ATOM 973 C CA . PRO A 1 124 ? -0.091 28.844 7.719 1 98.19 124 PRO A CA 1
ATOM 974 C C . PRO A 1 124 ? -0.375 27.766 6.672 1 98.19 124 PRO A C 1
ATOM 976 O O . PRO A 1 124 ? -1.155 28 5.742 1 98.19 124 PRO A O 1
ATOM 979 N N . VAL A 1 125 ? 0.265 26.625 6.863 1 98.62 125 VAL A N 1
ATOM 980 C CA . VAL A 1 125 ? 0.047 25.531 5.93 1 98.62 125 VAL A CA 1
ATOM 981 C C . VAL A 1 125 ? -1.353 24.953 6.129 1 98.62 125 VAL A C 1
ATOM 983 O O . VAL A 1 125 ? -2.051 24.656 5.16 1 98.62 125 VAL A O 1
ATOM 986 N N . LEU A 1 126 ? -1.773 24.844 7.336 1 98.56 126 LEU A N 1
ATOM 987 C CA . LEU A 1 126 ? -3.127 24.375 7.609 1 98.56 126 LEU A CA 1
ATOM 988 C C . LEU A 1 126 ? -4.16 25.297 6.977 1 98.56 126 LEU A C 1
ATOM 990 O O . LEU A 1 126 ? -5.152 24.828 6.41 1 98.56 126 LEU A O 1
ATOM 994 N N . GLU A 1 127 ? -3.973 26.594 7.07 1 97.44 127 GLU A N 1
ATOM 995 C CA . GLU A 1 127 ? -4.875 27.562 6.473 1 97.44 127 GLU A CA 1
ATOM 996 C C . GLU A 1 127 ? -4.941 27.406 4.957 1 97.44 127 GLU A C 1
ATOM 998 O O . GLU A 1 127 ? -6.016 27.5 4.359 1 97.44 127 GLU A O 1
ATOM 1003 N N . LYS A 1 128 ? -3.781 27.172 4.426 1 97 128 LYS A N 1
ATOM 1004 C CA . LYS A 1 128 ? -3.738 26.906 2.988 1 97 128 LYS A CA 1
ATOM 1005 C C . LYS A 1 128 ? -4.582 25.672 2.631 1 97 128 LYS A C 1
ATOM 1007 O O . LYS A 1 128 ? -5.293 25.688 1.623 1 97 128 LYS A O 1
ATOM 1012 N N . MET A 1 129 ? -4.527 24.656 3.408 1 97.88 129 MET A N 1
ATOM 1013 C CA . MET A 1 129 ? -5.242 23.406 3.158 1 97.88 129 MET A CA 1
ATOM 1014 C C . MET A 1 129 ? -6.746 23.609 3.283 1 97.88 129 MET A C 1
ATOM 1016 O O . MET A 1 129 ? -7.527 22.844 2.713 1 97.88 129 MET A O 1
ATOM 1020 N N . LEU A 1 130 ? -7.129 24.609 4.023 1 96.88 130 LEU A N 1
ATOM 1021 C CA . LEU A 1 130 ? -8.539 24.812 4.32 1 96.88 130 LEU A CA 1
ATOM 1022 C C . LEU A 1 130 ? -9.18 25.781 3.318 1 96.88 130 LEU A C 1
ATOM 1024 O O . LEU A 1 130 ? -10.398 25.953 3.314 1 96.88 130 LEU A O 1
ATOM 1028 N N . ARG A 1 131 ? -8.43 26.328 2.434 1 95.38 131 ARG A N 1
ATOM 1029 C CA . ARG A 1 131 ? -8.938 27.234 1.411 1 95.38 131 ARG A CA 1
ATOM 1030 C C . ARG A 1 131 ? -8.906 26.578 0.033 1 95.38 131 ARG A C 1
ATOM 1032 O O . ARG A 1 131 ? -8.023 25.766 -0.256 1 95.38 131 ARG A O 1
ATOM 1039 N N . PRO A 1 132 ? -9.844 26.969 -0.808 1 94.56 132 PRO A N 1
ATOM 1040 C CA . PRO A 1 132 ? -9.766 26.453 -2.18 1 94.56 132 PRO A CA 1
ATOM 1041 C C . PRO A 1 132 ? -8.5 26.906 -2.906 1 94.56 132 PRO A C 1
ATOM 1043 O O . PRO A 1 132 ? -8.055 28.047 -2.717 1 94.56 132 PRO A O 1
ATOM 1046 N N . SER A 1 133 ? -7.98 26 -3.682 1 92.06 133 SER A N 1
ATOM 1047 C CA . SER A 1 133 ? -6.816 26.359 -4.484 1 92.06 133 SER A CA 1
ATOM 1048 C C . SER A 1 133 ? -7.195 27.281 -5.633 1 92.06 133 SER A C 1
ATOM 1050 O O . SER A 1 133 ? -8.336 27.281 -6.09 1 92.06 133 SER A O 1
ATOM 1052 N N . ILE A 1 134 ? -6.223 28.078 -6.02 1 89.31 134 ILE A N 1
ATOM 1053 C CA . ILE A 1 134 ? -6.402 28.906 -7.215 1 89.31 134 ILE A CA 1
ATOM 1054 C C . ILE A 1 134 ? -6.438 28.016 -8.453 1 89.31 134 ILE A C 1
ATOM 1056 O O . ILE A 1 134 ? -7.137 28.312 -9.422 1 89.31 134 ILE A O 1
ATOM 1060 N N . ASN A 1 135 ? -5.719 26.938 -8.359 1 89.25 135 ASN A N 1
ATOM 1061 C CA . ASN A 1 135 ? -5.695 25.969 -9.453 1 89.25 135 ASN A CA 1
ATOM 1062 C C . ASN A 1 135 ? -6.895 25.016 -9.398 1 89.25 135 ASN A C 1
ATOM 1064 O O . ASN A 1 135 ? -7.316 24.609 -8.312 1 89.25 135 ASN A O 1
ATOM 1068 N N . LYS A 1 136 ? -7.363 24.703 -10.609 1 86.69 136 LYS A N 1
ATOM 1069 C CA . LYS A 1 136 ? -8.445 23.734 -10.734 1 86.69 136 LYS A CA 1
ATOM 1070 C C . LYS A 1 136 ? -7.887 22.328 -10.938 1 86.69 136 LYS A C 1
ATOM 1072 O O . LYS A 1 136 ? -6.73 22.156 -11.32 1 86.69 136 LYS A O 1
ATOM 1077 N N . ASP A 1 137 ? -8.727 21.375 -10.602 1 86.44 137 ASP A N 1
ATOM 1078 C CA . ASP A 1 137 ? -8.289 20.016 -10.867 1 86.44 137 ASP A CA 1
ATOM 1079 C C . ASP A 1 137 ? -8.422 19.672 -12.344 1 86.44 137 ASP A C 1
ATOM 1081 O O . ASP A 1 137 ? -8.703 20.547 -13.172 1 86.44 137 ASP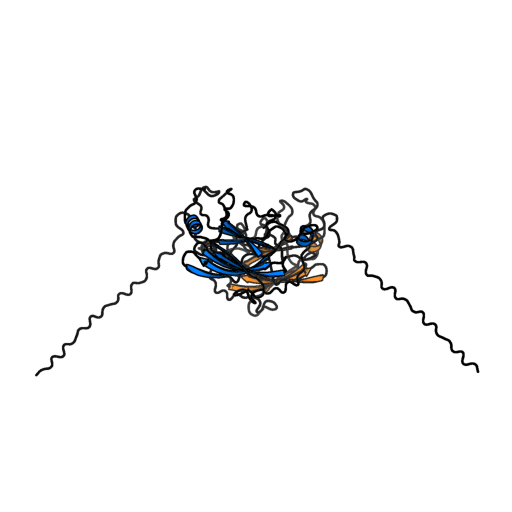 A O 1
ATOM 1085 N N . TYR A 1 138 ? -8.125 18.438 -12.688 1 82.62 138 TYR A N 1
ATOM 1086 C CA . TYR A 1 138 ? -8.102 18 -14.078 1 82.62 138 TYR A CA 1
ATOM 1087 C C . TYR A 1 138 ? -9.477 18.125 -14.711 1 82.62 138 TYR A C 1
ATOM 1089 O O . TYR A 1 138 ? -9.602 18.234 -15.938 1 82.62 138 TYR A O 1
ATOM 1097 N N . GLN A 1 139 ? -10.531 18.156 -13.867 1 84.25 139 GLN A N 1
ATOM 1098 C CA . GLN A 1 139 ? -11.898 18.234 -14.367 1 84.25 139 GLN A CA 1
ATOM 1099 C C . GLN A 1 139 ? -12.391 19.688 -14.375 1 84.25 139 GLN A C 1
ATOM 1101 O O . GLN A 1 139 ? -13.57 19.938 -14.625 1 84.25 139 GLN A O 1
ATOM 1106 N N . GLY A 1 140 ? -11.516 20.578 -13.977 1 86.19 140 GLY A N 1
ATOM 1107 C CA . GLY A 1 140 ? -11.875 21.984 -13.961 1 86.19 140 GLY A CA 1
ATOM 1108 C C . GLY A 1 140 ? -12.656 22.391 -12.727 1 86.19 140 GLY A C 1
ATOM 1109 O O . GLY A 1 140 ? -13.281 23.453 -12.703 1 86.19 140 GLY A O 1
ATOM 1110 N N . LYS A 1 141 ? -12.648 21.609 -11.742 1 88.5 141 LYS A N 1
ATOM 1111 C CA . LYS A 1 141 ? -13.406 21.891 -10.523 1 88.5 141 LYS A CA 1
ATOM 1112 C C . LYS A 1 141 ? -12.508 22.453 -9.43 1 88.5 141 LYS A C 1
ATOM 1114 O O . LYS A 1 141 ? -11.289 22.312 -9.484 1 88.5 141 LYS A O 1
ATOM 1119 N N . THR A 1 142 ? -13.148 23.109 -8.523 1 92.19 142 THR A N 1
ATOM 1120 C CA . THR A 1 142 ? -12.438 23.609 -7.352 1 92.19 142 THR A CA 1
ATOM 1121 C C . THR A 1 142 ? -11.727 22.469 -6.629 1 92.19 142 THR A C 1
ATOM 1123 O O . THR A 1 142 ? -12.281 21.391 -6.473 1 92.19 142 THR A O 1
ATOM 1126 N N . ALA A 1 143 ? -10.461 22.797 -6.258 1 93.81 143 ALA A N 1
ATOM 1127 C CA . ALA A 1 143 ? -9.656 21.781 -5.594 1 93.81 143 ALA A CA 1
ATOM 1128 C C . ALA A 1 143 ? -9.031 22.312 -4.309 1 93.81 143 ALA A C 1
ATOM 1130 O O . ALA A 1 143 ? -8.969 23.531 -4.105 1 93.81 143 ALA A O 1
ATOM 1131 N N . TYR A 1 144 ? -8.711 21.438 -3.396 1 95.5 144 TYR A N 1
ATOM 1132 C CA . TYR A 1 144 ? -8.031 21.734 -2.139 1 95.5 144 TYR A CA 1
ATOM 1133 C C . TYR A 1 144 ? -6.738 20.922 -2.014 1 95.5 144 TYR A C 1
ATOM 1135 O O . TYR A 1 144 ? -6.609 19.844 -2.611 1 95.5 144 TYR A O 1
ATOM 1143 N N . TYR A 1 145 ? -5.824 21.422 -1.28 1 96.88 145 TYR A N 1
ATOM 1144 C CA . TYR A 1 145 ? -4.629 20.672 -0.922 1 96.88 145 TYR A CA 1
ATOM 1145 C C . TYR A 1 145 ? -4.902 19.75 0.261 1 96.88 145 TYR A C 1
ATOM 1147 O O . TYR A 1 145 ? -4.406 19.984 1.365 1 96.88 145 TYR A O 1
ATOM 1155 N N . ASN A 1 146 ? -5.574 18.688 -0.048 1 96.81 146 ASN A N 1
ATOM 1156 C CA . ASN A 1 146 ? -6.055 17.844 1.038 1 96.81 146 ASN A CA 1
ATOM 1157 C C . ASN A 1 146 ? -5.234 16.562 1.156 1 96.81 146 ASN A C 1
ATOM 1159 O O . ASN A 1 146 ? -5.668 15.602 1.786 1 96.81 146 ASN A O 1
ATOM 1163 N N . ARG A 1 147 ? -4.078 16.531 0.579 1 97.38 147 ARG A N 1
ATOM 1164 C CA . ARG A 1 147 ? -3.219 15.359 0.629 1 97.38 147 ARG A CA 1
ATOM 1165 C C . ARG A 1 147 ? -1.813 15.727 1.092 1 97.38 147 ARG A C 1
ATOM 1167 O O . ARG A 1 147 ? -1.107 16.469 0.415 1 97.38 147 ARG A O 1
ATOM 1174 N N . VAL A 1 148 ? -1.458 15.133 2.215 1 98.56 148 VAL A N 1
ATOM 1175 C CA . VAL A 1 148 ? -0.093 15.258 2.717 1 98.56 148 VAL A CA 1
ATOM 1176 C C . VAL A 1 148 ? 0.715 14.016 2.322 1 98.56 148 VAL A C 1
ATOM 1178 O O . VAL A 1 148 ? 0.221 12.891 2.41 1 98.56 148 VAL A O 1
ATOM 1181 N N . GLN A 1 149 ? 1.855 14.195 1.84 1 98.38 149 GLN A N 1
ATOM 1182 C CA . GLN A 1 149 ? 2.746 13.062 1.629 1 98.38 149 GLN A CA 1
ATOM 1183 C C . GLN A 1 149 ? 4.059 13.242 2.385 1 98.38 149 GLN A C 1
ATOM 1185 O O . GLN A 1 149 ? 4.594 14.352 2.455 1 98.38 149 GLN A O 1
ATOM 1190 N N . ILE A 1 150 ? 4.555 12.188 2.949 1 98.81 150 ILE A N 1
ATOM 1191 C CA . ILE A 1 150 ? 5.703 12.164 3.852 1 98.81 150 ILE A CA 1
ATOM 1192 C C . ILE A 1 150 ? 6.742 11.18 3.336 1 98.81 150 ILE A C 1
ATOM 1194 O O . ILE A 1 150 ? 6.457 9.984 3.186 1 98.81 150 ILE A O 1
ATOM 1198 N N . GLY A 1 151 ? 7.902 11.695 3.023 1 98.81 151 GLY A N 1
ATOM 1199 C CA . GLY A 1 151 ? 9.008 10.867 2.572 1 98.81 151 GLY A CA 1
ATOM 1200 C C . GLY A 1 151 ? 9.867 10.352 3.709 1 98.81 151 GLY A C 1
ATOM 1201 O O . GLY A 1 151 ? 10.188 11.094 4.641 1 98.81 151 GLY A O 1
ATOM 1202 N N . LEU A 1 152 ? 10.242 9.102 3.615 1 98.88 152 LEU A N 1
ATOM 1203 C CA . LEU A 1 152 ? 11.078 8.445 4.617 1 98.88 152 LEU A CA 1
ATOM 1204 C C . LEU A 1 152 ? 12.367 7.918 3.994 1 98.88 152 LEU A C 1
ATOM 1206 O O . LEU A 1 152 ? 12.32 7.094 3.078 1 98.88 152 LEU A O 1
ATOM 1210 N N . ALA A 1 153 ? 13.445 8.438 4.445 1 98.75 153 ALA A N 1
ATOM 1211 C CA . ALA A 1 153 ? 14.734 8.016 3.906 1 98.75 153 ALA A CA 1
ATOM 1212 C C . ALA A 1 153 ? 15.641 7.473 5.008 1 98.75 153 ALA A C 1
ATOM 1214 O O . ALA A 1 153 ? 15.359 7.66 6.195 1 98.75 153 ALA A O 1
ATOM 1215 N N . PRO A 1 154 ? 16.719 6.77 4.621 1 98.5 154 PRO A N 1
ATOM 1216 C CA . PRO A 1 154 ? 17.672 6.27 5.617 1 98.5 154 PRO A CA 1
ATOM 1217 C C . PRO A 1 154 ? 18.172 7.363 6.559 1 98.5 154 PRO A C 1
ATOM 1219 O O . PRO A 1 154 ? 18.062 8.547 6.238 1 98.5 154 PRO A O 1
ATOM 1222 N N . GLU A 1 155 ? 18.641 7.02 7.691 1 98.38 155 GLU A N 1
ATOM 1223 C CA . GLU A 1 155 ? 19.156 7.891 8.742 1 98.38 155 GLU A CA 1
ATOM 1224 C C . GLU A 1 155 ? 18.031 8.656 9.43 1 98.38 155 GLU A C 1
ATOM 1226 O O . GLU A 1 155 ? 18.266 9.664 10.094 1 98.38 155 GLU A O 1
ATOM 1231 N N . GLY A 1 156 ? 16.844 8.234 9.219 1 98.69 156 GLY A N 1
ATOM 1232 C CA . GLY A 1 156 ? 15.719 8.875 9.867 1 98.69 156 GLY A CA 1
ATOM 1233 C C . GLY A 1 156 ? 15.328 10.188 9.227 1 98.69 156 GLY A C 1
ATOM 1234 O O . GLY A 1 156 ? 14.688 11.031 9.859 1 98.69 156 GLY A O 1
ATOM 1235 N N . LYS A 1 157 ? 15.695 10.367 8.008 1 98.81 157 LYS A N 1
ATOM 1236 C CA . LYS A 1 157 ? 15.391 11.617 7.312 1 98.81 157 LYS A CA 1
ATOM 1237 C C . LYS A 1 157 ? 13.953 11.625 6.809 1 98.81 157 LYS A C 1
ATOM 1239 O O . LYS A 1 157 ? 13.461 10.625 6.289 1 98.81 157 LYS A O 1
ATOM 1244 N N . VAL A 1 158 ? 13.305 12.742 7.059 1 98.88 158 VAL A N 1
ATOM 1245 C CA . VAL A 1 158 ? 11.898 12.875 6.711 1 98.88 158 VAL A CA 1
ATOM 1246 C C . VAL A 1 158 ? 11.672 14.195 5.977 1 98.88 158 VAL A C 1
ATOM 1248 O O . VAL A 1 158 ? 12.242 15.227 6.336 1 98.88 158 VAL A O 1
ATOM 1251 N N . ALA A 1 159 ? 10.883 14.156 4.93 1 98.81 159 ALA A N 1
ATOM 1252 C CA . ALA A 1 159 ? 10.438 15.359 4.23 1 98.81 159 ALA A CA 1
ATOM 1253 C C . ALA A 1 159 ? 8.922 15.328 4.012 1 98.81 159 ALA A C 1
ATOM 1255 O O . ALA A 1 159 ? 8.32 14.258 3.963 1 98.81 159 ALA A O 1
ATOM 1256 N N . VAL A 1 160 ? 8.352 16.5 3.896 1 98.88 160 VAL A N 1
ATOM 1257 C CA . VAL A 1 160 ? 6.898 16.609 3.895 1 98.88 160 VAL A CA 1
ATOM 1258 C C . VAL A 1 160 ? 6.449 17.516 2.754 1 98.88 160 VAL A C 1
ATOM 1260 O O . VAL A 1 160 ? 7.074 18.547 2.486 1 98.88 160 VAL A O 1
ATOM 1263 N N . TRP A 1 161 ? 5.348 17.156 2.088 1 98.75 161 TRP A N 1
ATOM 1264 C CA . TRP A 1 161 ? 4.766 17.953 1.017 1 98.75 161 TRP A CA 1
ATOM 1265 C C . TRP A 1 161 ? 3.244 18 1.131 1 98.75 161 TRP A C 1
ATOM 1267 O O . TRP A 1 161 ? 2.631 17.078 1.665 1 98.75 161 TRP A O 1
ATOM 1277 N N . LEU A 1 162 ? 2.705 19.078 0.655 1 98.31 162 LEU A N 1
ATOM 1278 C CA . LEU A 1 162 ? 1.337 19.031 0.151 1 98.31 162 LEU A CA 1
ATOM 1279 C C . LEU A 1 162 ? 1.312 18.609 -1.316 1 98.31 162 LEU A C 1
ATOM 1281 O O . LEU A 1 162 ? 2.059 19.156 -2.133 1 98.31 162 LEU A O 1
ATOM 1285 N N . GLN A 1 163 ? 0.51 17.594 -1.526 1 97.12 163 GLN A N 1
ATOM 1286 C CA . GLN A 1 163 ? 0.417 17.188 -2.924 1 97.12 163 GLN A CA 1
ATOM 1287 C C . GLN A 1 163 ? -0.168 18.297 -3.783 1 97.12 163 GLN A C 1
ATOM 1289 O O . GLN A 1 163 ? -1.192 18.891 -3.432 1 97.12 163 GLN A O 1
ATOM 1294 N N . GLY A 1 164 ? 0.445 18.562 -4.938 1 95.62 164 GLY A N 1
ATOM 1295 C CA . GLY A 1 164 ? -0.035 19.578 -5.852 1 95.62 164 GLY A CA 1
ATOM 1296 C C . GLY A 1 164 ? -1.325 19.203 -6.551 1 95.62 164 GLY A C 1
ATOM 1297 O O . GLY A 1 164 ? -1.7 18.031 -6.578 1 95.62 164 GLY A O 1
ATOM 1298 N N . ILE A 1 165 ? -1.929 20.188 -7.105 1 93.31 165 ILE A N 1
ATOM 1299 C CA . ILE A 1 165 ? -3.174 19.984 -7.84 1 93.31 165 ILE A CA 1
ATOM 1300 C C . ILE A 1 165 ? -2.881 19.906 -9.336 1 93.31 165 ILE A C 1
ATOM 1302 O O . ILE A 1 165 ? -2.102 20.688 -9.875 1 93.31 165 ILE A O 1
ATOM 1306 N N . GLY A 1 166 ? -3.48 18.891 -9.961 1 87.94 166 GLY A N 1
ATOM 1307 C CA . GLY A 1 166 ? -3.244 18.734 -11.383 1 87.94 166 GLY A CA 1
ATOM 1308 C C . GLY A 1 166 ? -1.785 18.5 -11.727 1 87.94 166 GLY A C 1
ATOM 1309 O O . GLY A 1 166 ? -1.177 17.547 -11.234 1 87.94 166 GLY A O 1
ATOM 1310 N N . LEU A 1 167 ? -1.239 19.438 -12.461 1 86.81 167 LEU A N 1
ATOM 1311 C CA . LEU A 1 167 ? 0.132 19.266 -12.93 1 86.81 167 LEU A CA 1
ATOM 1312 C C . LEU A 1 167 ? 1.104 20.062 -12.062 1 86.81 167 LEU A C 1
ATOM 1314 O O . LEU A 1 167 ? 2.316 20.016 -12.281 1 86.81 167 LEU A O 1
ATOM 1318 N N . GLU A 1 168 ? 0.589 20.703 -10.977 1 92.56 168 GLU A N 1
ATOM 1319 C CA . GLU A 1 168 ? 1.445 21.438 -10.055 1 92.56 168 GLU A CA 1
ATOM 1320 C C . GLU A 1 168 ? 2.414 20.5 -9.336 1 92.56 168 GLU A C 1
ATOM 1322 O O . GLU A 1 168 ? 2.049 19.391 -8.969 1 92.56 168 GLU A O 1
ATOM 1327 N N . PRO A 1 169 ? 3.615 21.016 -9.266 1 95.56 169 PRO A N 1
ATOM 1328 C CA . PRO A 1 169 ? 4.484 20.266 -8.359 1 95.56 169 PRO A CA 1
ATOM 1329 C C . PRO A 1 169 ? 3.955 20.234 -6.926 1 95.56 169 PRO A C 1
ATOM 1331 O O . PRO A 1 169 ? 3.086 21.047 -6.57 1 95.56 169 PRO A O 1
ATOM 1334 N N . ASN A 1 170 ? 4.422 19.281 -6.238 1 97.75 170 ASN A N 1
ATOM 1335 C CA . ASN A 1 170 ? 4.109 19.25 -4.812 1 97.75 170 ASN A CA 1
ATOM 1336 C C . ASN A 1 170 ? 4.734 20.438 -4.078 1 97.75 170 ASN A C 1
ATOM 1338 O O . ASN A 1 170 ? 5.797 20.922 -4.473 1 97.75 170 ASN A O 1
ATOM 1342 N N . TYR A 1 171 ? 4.098 20.859 -3.01 1 97 171 TYR A N 1
ATOM 1343 C CA . TYR A 1 171 ? 4.59 21.969 -2.207 1 97 171 TYR A CA 1
ATOM 1344 C C . TYR A 1 171 ? 5.371 21.469 -0.998 1 97 171 TYR A C 1
ATOM 1346 O O . TYR A 1 171 ? 4.805 20.828 -0.107 1 97 171 TYR A O 1
ATOM 1354 N N . ARG A 1 172 ? 6.621 21.828 -0.974 1 98.12 172 ARG A N 1
ATOM 1355 C CA . ARG A 1 172 ? 7.449 21.453 0.168 1 98.12 172 ARG A CA 1
ATOM 1356 C C . ARG A 1 172 ? 7.012 22.188 1.43 1 98.12 172 ARG A C 1
ATOM 1358 O O . ARG A 1 172 ? 6.797 23.391 1.402 1 98.12 172 ARG A O 1
ATOM 1365 N N . VAL A 1 173 ? 6.832 21.453 2.492 1 98.62 173 VAL A N 1
ATOM 1366 C CA . VAL A 1 173 ? 6.426 22.016 3.777 1 98.62 173 VAL A CA 1
ATOM 1367 C C . VAL A 1 173 ? 7.602 21.984 4.75 1 98.62 173 VAL A C 1
ATOM 1369 O O . VAL A 1 173 ? 8.305 20.969 4.852 1 98.62 173 VAL A O 1
ATOM 1372 N N . THR A 1 174 ? 7.859 23.109 5.367 1 98.31 174 THR A N 1
ATOM 1373 C CA . THR A 1 174 ? 8.75 23.125 6.523 1 98.31 174 THR A CA 1
ATOM 1374 C C . THR A 1 174 ? 7.957 23.016 7.82 1 98.31 174 THR A C 1
ATOM 1376 O O . THR A 1 174 ? 7.348 23.984 8.273 1 98.31 174 THR A O 1
ATOM 1379 N N . PRO A 1 175 ? 8 21.828 8.383 1 98.75 175 PRO A N 1
ATOM 1380 C CA . PRO A 1 175 ? 7.238 21.656 9.617 1 98.75 175 PRO A CA 1
ATOM 1381 C C . PRO A 1 175 ? 7.777 22.5 10.773 1 98.75 175 PRO A C 1
ATOM 1383 O O . PRO A 1 175 ? 8.977 22.781 10.828 1 98.75 175 PRO A O 1
ATOM 1386 N N . SER A 1 176 ? 6.906 22.922 11.672 1 98.69 176 SER A N 1
ATOM 1387 C CA . SER A 1 176 ? 7.344 23.656 12.852 1 98.69 176 SER A CA 1
ATOM 1388 C C . SER A 1 176 ? 8.031 22.734 13.852 1 98.69 176 SER A C 1
ATOM 1390 O O . SER A 1 176 ? 8.828 23.203 14.68 1 98.69 176 SER A O 1
ATOM 1392 N N . VAL A 1 177 ? 7.645 21.5 13.875 1 98.69 177 VAL A N 1
ATOM 1393 C CA . VAL A 1 177 ? 8.328 20.438 14.609 1 98.69 177 VAL A CA 1
ATOM 1394 C C . VAL A 1 177 ? 8.633 19.281 13.664 1 98.69 177 VAL A C 1
ATOM 1396 O O . VAL A 1 177 ? 7.762 18.828 12.914 1 98.69 177 VAL A O 1
ATOM 1399 N N . LEU A 1 178 ? 9.891 18.906 13.641 1 98.81 178 LEU A N 1
ATOM 1400 C CA . LEU A 1 178 ? 10.289 17.703 12.914 1 98.81 178 LEU A CA 1
ATOM 1401 C C . LEU A 1 178 ? 11.555 17.109 13.516 1 98.81 178 LEU A C 1
ATOM 1403 O O . LEU A 1 178 ? 12.633 17.688 13.414 1 98.81 178 LEU A O 1
ATOM 1407 N N . TYR A 1 179 ? 11.406 16 14.148 1 98.69 179 TYR A N 1
ATOM 1408 C CA . TYR A 1 179 ? 12.562 15.242 14.609 1 98.69 179 TYR A CA 1
ATOM 1409 C C . TYR A 1 179 ? 12.258 13.75 14.641 1 98.69 179 TYR A C 1
ATOM 1411 O O . TYR A 1 179 ? 11.094 13.344 14.68 1 98.69 179 TYR A O 1
ATOM 1419 N N . THR A 1 180 ? 13.258 13.023 14.57 1 98.81 180 THR A N 1
ATOM 1420 C CA . THR A 1 180 ? 13.156 11.57 14.547 1 98.81 180 THR A CA 1
ATOM 1421 C C . THR A 1 180 ? 14.031 10.953 15.633 1 98.81 180 THR A C 1
ATOM 1423 O O . THR A 1 180 ? 15.18 11.352 15.82 1 98.81 180 THR A O 1
ATOM 1426 N N . LEU A 1 181 ? 13.445 10.055 16.375 1 98.75 181 LEU A N 1
ATOM 1427 C CA . LEU A 1 181 ? 14.117 9.336 17.438 1 98.75 181 LEU A CA 1
ATOM 1428 C C . LEU A 1 181 ? 14.344 7.875 17.062 1 98.75 181 LEU A C 1
ATOM 1430 O O . LEU A 1 181 ? 13.695 7.363 16.141 1 98.75 181 LEU A O 1
ATOM 1434 N N . SER A 1 182 ? 15.305 7.215 17.812 1 98.25 182 SER A N 1
ATOM 1435 C CA . SER A 1 182 ? 15.539 5.781 17.672 1 98.25 182 SER A CA 1
ATOM 1436 C C . SER A 1 182 ? 16.172 5.199 18.922 1 98.25 182 SER A C 1
ATOM 1438 O O . SER A 1 182 ? 16.547 5.938 19.844 1 98.25 182 SER A O 1
ATOM 1440 N N . GLY A 1 183 ? 16.219 3.896 19 1 96.69 183 GLY A N 1
ATOM 1441 C CA . GLY A 1 183 ? 16.875 3.229 20.109 1 96.69 183 GLY A CA 1
ATOM 1442 C C . GLY A 1 183 ? 16.234 3.527 21.453 1 96.69 183 GLY A C 1
ATOM 1443 O O . GLY A 1 183 ? 15.008 3.42 21.594 1 96.69 183 GLY A O 1
ATOM 1444 N N . ASP A 1 184 ? 17.062 3.967 22.359 1 96.94 184 ASP A N 1
ATOM 1445 C CA . ASP A 1 184 ? 16.625 4.164 23.734 1 96.94 184 ASP A CA 1
ATOM 1446 C C . ASP A 1 184 ? 15.758 5.418 23.875 1 96.94 184 ASP A C 1
ATOM 1448 O O . ASP A 1 184 ? 15.094 5.621 24.891 1 96.94 184 ASP A O 1
ATOM 1452 N N . LYS A 1 185 ? 15.742 6.176 22.859 1 98 185 LYS A N 1
ATOM 1453 C CA . LYS A 1 185 ? 15.016 7.441 22.922 1 98 185 LYS A CA 1
ATOM 1454 C C . LYS A 1 185 ? 13.57 7.27 22.484 1 98 185 LYS A C 1
ATOM 1456 O O . LYS A 1 185 ? 12.773 8.211 22.562 1 98 185 LYS A O 1
ATOM 1461 N N . LEU A 1 186 ? 13.289 6.098 21.953 1 98.19 186 LEU A N 1
ATOM 1462 C CA . LEU A 1 186 ? 11.914 5.828 21.562 1 98.19 186 LEU A CA 1
ATOM 1463 C C . LEU A 1 186 ? 10.961 6.004 22.734 1 98.19 186 LEU A C 1
ATOM 1465 O O . LEU A 1 186 ? 11.312 5.695 23.875 1 98.19 186 LEU A O 1
ATOM 1469 N N . SER A 1 187 ? 9.867 6.453 22.453 1 96.94 187 SER A N 1
ATOM 1470 C CA . SER A 1 187 ? 8.82 6.57 23.453 1 96.94 187 SER A CA 1
ATOM 1471 C C . SER A 1 187 ? 7.609 5.719 23.094 1 96.94 187 SER A C 1
ATOM 1473 O O . SER A 1 187 ? 7.594 4.512 23.359 1 96.94 187 SER A O 1
ATOM 1475 N N . ILE A 1 188 ? 6.688 6.258 22.312 1 96.75 188 ILE A N 1
ATOM 1476 C CA . ILE A 1 188 ? 5.434 5.57 22.031 1 96.75 188 ILE A CA 1
ATOM 1477 C C . ILE A 1 188 ? 5.684 4.418 21.062 1 96.75 188 ILE A C 1
ATOM 1479 O O . ILE A 1 188 ? 4.84 3.529 20.922 1 96.75 188 ILE A O 1
ATOM 1483 N N . CYS A 1 189 ? 6.793 4.383 20.406 1 98.06 189 CYS A N 1
ATOM 1484 C CA . CYS A 1 189 ? 7.051 3.381 19.391 1 98.06 189 CYS A CA 1
ATOM 1485 C C . CYS A 1 189 ? 7.816 2.193 19.953 1 98.06 189 CYS A C 1
ATOM 1487 O O . CYS A 1 189 ? 8.125 1.242 19.234 1 98.06 189 CYS A O 1
ATOM 1489 N N . LYS A 1 190 ? 8.133 2.205 21.25 1 96.5 190 LYS A N 1
ATOM 1490 C CA . LYS A 1 190 ? 8.773 1.051 21.875 1 96.5 190 LYS A CA 1
ATOM 1491 C C . LYS A 1 190 ? 7.871 -0.178 21.812 1 96.5 190 LYS A C 1
ATOM 1493 O O . LYS A 1 190 ? 6.699 -0.118 22.203 1 96.5 190 LYS A O 1
ATOM 1498 N N . GLY A 1 191 ? 8.422 -1.223 21.25 1 93.75 191 GLY A N 1
ATOM 1499 C CA . GLY A 1 191 ? 7.715 -2.494 21.25 1 93.75 191 GLY A CA 1
ATOM 1500 C C . GLY A 1 191 ? 6.633 -2.574 20.188 1 93.75 191 GLY A C 1
ATOM 1501 O O . GLY A 1 191 ? 5.848 -3.525 20.156 1 93.75 191 GLY A O 1
ATOM 1502 N N . ILE A 1 192 ? 6.531 -1.58 19.328 1 91.88 192 ILE A N 1
ATOM 1503 C CA . ILE A 1 192 ? 5.461 -1.536 18.328 1 91.88 192 ILE A CA 1
ATOM 1504 C C . ILE A 1 192 ? 5.809 -2.443 17.156 1 91.88 192 ILE A C 1
ATOM 1506 O O . ILE A 1 192 ? 4.949 -3.164 16.641 1 91.88 192 ILE A O 1
ATOM 1510 N N . THR A 1 193 ? 7.051 -2.41 16.75 1 89.25 193 THR A N 1
ATOM 1511 C CA . THR A 1 193 ? 7.48 -3.166 15.578 1 89.25 193 THR A CA 1
ATOM 1512 C C . THR A 1 193 ? 7.359 -4.668 15.828 1 89.25 193 THR A C 1
ATOM 1514 O O . THR A 1 193 ? 7.598 -5.137 16.938 1 89.25 193 THR A O 1
ATOM 1517 N N . LYS A 1 194 ? 7.012 -5.387 14.781 1 81.31 194 LYS A N 1
ATOM 1518 C CA . LYS A 1 194 ? 7.051 -6.844 14.844 1 81.31 194 LYS A CA 1
ATOM 1519 C C . LYS A 1 194 ? 8.289 -7.387 14.125 1 81.31 194 LYS A C 1
ATOM 1521 O O . LYS A 1 194 ? 8.461 -8.602 14.023 1 81.31 194 LYS A O 1
ATOM 1526 N N . SER A 1 195 ? 9.016 -6.457 13.727 1 85.06 195 SER A N 1
ATOM 1527 C CA . SER A 1 195 ? 10.188 -6.863 12.969 1 85.06 195 SER A CA 1
ATOM 1528 C C . SER A 1 195 ? 11.406 -7.031 13.875 1 85.06 195 SER A C 1
ATOM 1530 O O . SER A 1 195 ? 11.609 -6.246 14.797 1 85.06 195 SER A O 1
ATOM 1532 N N . ASP A 1 196 ? 12.156 -8.086 13.523 1 85.69 196 ASP A N 1
ATOM 1533 C CA . ASP A 1 196 ? 13.461 -8.219 14.156 1 85.69 196 ASP A CA 1
ATOM 1534 C C . ASP A 1 196 ? 14.578 -7.836 13.188 1 85.69 196 ASP A C 1
ATOM 1536 O O . ASP A 1 196 ? 15.766 -8 13.5 1 85.69 196 ASP A O 1
ATOM 1540 N N . PHE A 1 197 ? 14.18 -7.438 11.992 1 85.94 197 PHE A N 1
ATOM 1541 C CA . PHE A 1 197 ? 15.07 -6.938 10.953 1 85.94 197 PHE A CA 1
ATOM 1542 C C . PHE A 1 197 ? 16.016 -8.039 10.469 1 85.94 197 PHE A C 1
ATOM 1544 O O . PHE A 1 197 ? 17.125 -7.758 10.016 1 85.94 197 PHE A O 1
ATOM 1551 N N . SER A 1 198 ? 15.547 -9.227 10.656 1 81.69 198 SER A N 1
ATOM 1552 C CA . SER A 1 198 ? 16.391 -10.352 10.258 1 81.69 198 SER A CA 1
ATOM 1553 C C . SER A 1 198 ? 16.297 -10.594 8.758 1 81.69 198 SER A C 1
ATOM 1555 O O . SER A 1 198 ? 17.141 -11.305 8.188 1 81.69 198 SER A O 1
ATOM 1557 N N . TYR A 1 199 ? 15.336 -9.867 8.25 1 74.25 199 TYR A N 1
ATOM 1558 C CA . TYR A 1 199 ? 15.195 -10.039 6.812 1 74.25 199 TYR A CA 1
ATOM 1559 C C . TYR A 1 199 ? 16.297 -9.297 6.066 1 74.25 199 TYR A C 1
ATOM 1561 O O . TYR A 1 199 ? 16.766 -8.242 6.508 1 74.25 199 TYR A O 1
ATOM 1569 N N . GLY A 1 200 ? 17.156 -9.867 5.238 1 78.62 200 GLY A N 1
ATOM 1570 C CA . GLY A 1 200 ? 18.109 -9.188 4.395 1 78.62 200 GLY A CA 1
ATOM 1571 C C . GLY A 1 200 ? 17.469 -8.312 3.334 1 78.62 200 GLY A C 1
ATOM 1572 O O . GLY A 1 200 ? 16.266 -8.086 3.365 1 78.62 200 GLY A O 1
ATOM 1573 N N . TYR A 1 201 ? 18.344 -7.602 2.654 1 86.31 201 TYR A N 1
ATOM 1574 C CA . TYR A 1 201 ? 17.859 -6.812 1.526 1 86.31 201 TYR A CA 1
ATOM 1575 C C . TYR A 1 201 ? 17.406 -7.719 0.389 1 86.31 201 TYR A C 1
ATOM 1577 O O . TYR A 1 201 ? 18.016 -8.758 0.131 1 86.31 201 TYR A O 1
ATOM 1585 N N . ASP A 1 202 ? 16.359 -7.359 -0.239 1 83.19 202 ASP A N 1
ATOM 1586 C CA . ASP A 1 202 ? 15.992 -8.109 -1.434 1 83.19 202 ASP A CA 1
ATOM 1587 C C . ASP A 1 202 ? 16.938 -7.793 -2.596 1 83.19 202 ASP A C 1
ATOM 1589 O O . ASP A 1 202 ? 17.781 -6.91 -2.486 1 83.19 202 ASP A O 1
ATOM 1593 N N . LYS A 1 203 ? 16.797 -8.492 -3.658 1 83.19 203 LYS A N 1
ATOM 1594 C CA . LYS A 1 203 ? 17.719 -8.359 -4.789 1 83.19 203 LYS A CA 1
ATOM 1595 C C . LYS A 1 203 ? 17.672 -6.949 -5.363 1 83.19 203 LYS A C 1
ATOM 1597 O O . LYS A 1 203 ? 18.719 -6.391 -5.73 1 83.19 203 LYS A O 1
ATOM 1602 N N . ASP A 1 204 ? 16.5 -6.355 -5.5 1 86.5 204 ASP A N 1
ATOM 1603 C CA . ASP A 1 204 ? 16.359 -5.012 -6.051 1 86.5 204 ASP A CA 1
ATOM 1604 C C . ASP A 1 204 ? 17.141 -3.994 -5.215 1 86.5 204 ASP A C 1
ATOM 1606 O O . ASP A 1 204 ? 17.844 -3.141 -5.758 1 86.5 204 ASP A O 1
ATOM 1610 N N . THR A 1 205 ? 16.953 -4.137 -3.932 1 93.06 205 THR A N 1
ATOM 1611 C CA . THR A 1 205 ? 17.656 -3.227 -3.037 1 93.06 205 THR A CA 1
ATOM 1612 C C . THR A 1 205 ? 19.172 -3.438 -3.131 1 93.06 205 THR A C 1
ATOM 1614 O O . THR A 1 205 ? 19.922 -2.475 -3.244 1 93.06 205 THR A O 1
ATOM 1617 N N . LYS A 1 206 ? 19.609 -4.676 -3.135 1 93 206 LYS A N 1
ATOM 1618 C CA . LYS A 1 206 ? 21.031 -4.992 -3.24 1 93 206 LYS A CA 1
ATOM 1619 C C . LYS A 1 206 ? 21.625 -4.418 -4.523 1 93 206 LYS A C 1
ATOM 1621 O O . LYS A 1 206 ? 22.688 -3.803 -4.492 1 93 206 LYS A O 1
ATOM 1626 N N . ASP A 1 207 ? 20.891 -4.621 -5.605 1 93 207 ASP A N 1
ATOM 1627 C CA . ASP A 1 207 ? 21.359 -4.117 -6.891 1 93 207 ASP A CA 1
ATOM 1628 C C . ASP A 1 207 ? 21.422 -2.592 -6.898 1 93 207 ASP A C 1
ATOM 1630 O O . ASP A 1 207 ? 22.359 -2.002 -7.43 1 93 207 ASP A O 1
ATOM 1634 N N . PHE A 1 208 ? 20.484 -1.995 -6.297 1 96.5 208 PHE A N 1
ATOM 1635 C CA . PHE A 1 208 ? 20.375 -0.541 -6.301 1 96.5 208 PHE A CA 1
ATOM 1636 C C . PHE A 1 208 ? 21.531 0.086 -5.52 1 96.5 208 PHE A C 1
ATOM 1638 O O . PHE A 1 208 ? 22.078 1.107 -5.934 1 96.5 208 PHE A O 1
ATOM 1645 N N . ILE A 1 209 ? 21.875 -0.495 -4.434 1 97.06 209 ILE A N 1
ATOM 1646 C CA . ILE A 1 209 ? 22.812 0.168 -3.541 1 97.06 209 ILE A CA 1
ATOM 1647 C C . ILE A 1 209 ? 24.25 -0.236 -3.908 1 97.06 209 ILE A C 1
ATOM 1649 O O . ILE A 1 209 ? 25.203 0.305 -3.363 1 97.06 209 ILE A O 1
ATOM 1653 N N . LYS A 1 210 ? 24.344 -1.151 -4.848 1 96.38 210 LYS A N 1
ATOM 1654 C CA . LYS A 1 210 ? 25.688 -1.593 -5.262 1 96.38 210 LYS A CA 1
ATOM 1655 C C . LYS A 1 210 ? 26.531 -0.413 -5.723 1 96.38 210 LYS A C 1
ATOM 1657 O O . LYS A 1 210 ? 26.094 0.39 -6.551 1 96.38 210 LYS A O 1
ATOM 1662 N N . GLY A 1 211 ? 27.703 -0.295 -5.184 1 97 211 GLY A N 1
ATOM 1663 C CA . GLY A 1 211 ? 28.641 0.754 -5.555 1 97 211 GLY A CA 1
ATOM 1664 C C . GLY A 1 211 ? 28.281 2.109 -4.98 1 97 211 GLY A C 1
ATOM 1665 O O . GLY A 1 211 ? 28.938 3.113 -5.281 1 97 211 GLY A O 1
ATOM 1666 N N . LYS A 1 212 ? 27.219 2.156 -4.25 1 97.25 212 LYS A N 1
ATOM 1667 C CA . LYS A 1 212 ? 26.797 3.42 -3.65 1 97.25 212 LYS A CA 1
ATOM 1668 C C . LYS A 1 212 ? 27.203 3.492 -2.182 1 97.25 212 LYS A C 1
ATOM 1670 O O . LYS A 1 212 ? 27.516 2.471 -1.565 1 97.25 212 LYS A O 1
ATOM 1675 N N . VAL A 1 213 ? 27.172 4.738 -1.772 1 97.69 213 VAL A N 1
ATOM 1676 C CA . VAL A 1 213 ? 27.562 4.965 -0.387 1 97.69 213 VAL A CA 1
ATOM 1677 C C . VAL A 1 213 ? 26.344 5.309 0.455 1 97.69 213 VAL A C 1
ATOM 1679 O O . VAL A 1 213 ? 25.484 6.094 0.031 1 97.69 213 VAL A O 1
ATOM 1682 N N . TYR A 1 214 ? 26.25 4.715 1.635 1 97.69 214 TYR A N 1
ATOM 1683 C CA . TYR A 1 214 ? 25.203 5.031 2.602 1 97.69 214 TYR A CA 1
ATOM 1684 C C . TYR A 1 214 ? 25.25 6.504 2.992 1 97.69 214 TYR A C 1
ATOM 1686 O O . TYR A 1 214 ? 26.328 7.062 3.199 1 97.69 214 TYR A O 1
ATOM 1694 N N . PRO A 1 215 ? 24.094 7.254 3.047 1 98.25 215 PRO A N 1
ATOM 1695 C CA . PRO A 1 215 ? 22.719 6.777 3.086 1 98.25 215 PRO A CA 1
ATOM 1696 C C . PRO A 1 215 ? 22.062 6.77 1.707 1 98.25 215 PRO A C 1
ATOM 1698 O O . PRO A 1 215 ? 20.844 6.922 1.6 1 98.25 215 PRO A O 1
ATOM 1701 N N . TYR A 1 216 ? 22.844 6.727 0.669 1 98.25 216 TYR A N 1
ATOM 1702 C CA . TYR A 1 216 ? 22.422 6.48 -0.708 1 98.25 216 TYR A CA 1
ATOM 1703 C C . TYR A 1 216 ? 21.719 7.699 -1.29 1 98.25 216 TYR A C 1
ATOM 1705 O O . TYR A 1 216 ? 20.797 7.559 -2.104 1 98.25 216 TYR A O 1
ATOM 1713 N N . GLY A 1 217 ? 22 8.852 -0.756 1 97.94 217 GLY A N 1
ATOM 1714 C CA . GLY A 1 217 ? 21.453 10.109 -1.241 1 97.94 217 GLY A CA 1
ATOM 1715 C C . GLY A 1 217 ? 21.656 11.258 -0.27 1 97.94 217 GLY A C 1
ATOM 1716 O O . GLY A 1 217 ? 22.203 11.07 0.819 1 97.94 217 GLY A O 1
ATOM 1717 N N . ASN A 1 218 ? 21.312 12.406 -0.758 1 97.75 218 ASN A N 1
ATOM 1718 C CA . ASN A 1 218 ? 21.281 13.609 0.063 1 97.75 218 ASN A CA 1
ATOM 1719 C C . ASN A 1 218 ? 19.859 13.977 0.458 1 97.75 218 ASN A C 1
ATOM 1721 O O . ASN A 1 218 ? 19.156 14.672 -0.286 1 97.75 218 ASN A O 1
ATOM 1725 N N . TRP A 1 219 ? 19.578 13.555 1.686 1 97.62 219 TRP A N 1
ATOM 1726 C CA . TRP A 1 219 ? 18.188 13.68 2.111 1 97.62 219 TRP A CA 1
ATOM 1727 C C . TRP A 1 219 ? 18.031 14.797 3.133 1 97.62 219 TRP A C 1
ATOM 1729 O O . TRP A 1 219 ? 18.859 14.953 4.031 1 97.62 219 TRP A O 1
ATOM 1739 N N . MET B 1 1 ? 57.375 -67.5 16.219 1 29.83 1 MET B N 1
ATOM 1740 C CA . MET B 1 1 ? 56.094 -67.188 15.602 1 29.83 1 MET B CA 1
ATOM 1741 C C . MET B 1 1 ? 55.844 -65.688 15.641 1 29.83 1 MET B C 1
ATOM 1743 O O . MET B 1 1 ? 55.656 -65.125 16.719 1 29.83 1 MET B O 1
ATOM 1747 N N . GLU B 1 2 ? 56.5 -64.938 14.695 1 28.58 2 GLU B N 1
ATOM 1748 C CA . GLU B 1 2 ? 56.812 -63.562 14.469 1 28.58 2 GLU B CA 1
ATOM 1749 C C . GLU B 1 2 ? 55.562 -62.719 14.25 1 28.58 2 GLU B C 1
ATOM 1751 O O . GLU B 1 2 ? 54.75 -63.031 13.383 1 28.58 2 GLU B O 1
ATOM 1756 N N . ILE B 1 3 ? 55.031 -62.156 15.305 1 35.88 3 ILE B N 1
ATOM 1757 C CA . ILE B 1 3 ? 53.906 -61.25 15.484 1 35.88 3 ILE B CA 1
ATOM 1758 C C . ILE B 1 3 ? 54.031 -60.062 14.562 1 35.88 3 ILE B C 1
ATOM 1760 O O . ILE B 1 3 ? 54.938 -59.219 14.766 1 35.88 3 ILE B O 1
ATOM 1764 N N . THR B 1 4 ? 54.094 -60.25 13.25 1 31.91 4 THR B N 1
ATOM 1765 C CA . THR B 1 4 ? 54.25 -59.156 12.297 1 31.91 4 THR B CA 1
ATOM 1766 C C . THR B 1 4 ? 53.219 -58.094 12.508 1 31.91 4 THR B C 1
ATOM 1768 O O . THR B 1 4 ? 52 -58.375 12.469 1 31.91 4 THR B O 1
ATOM 1771 N N . ARG B 1 5 ? 53.531 -57.031 13.258 1 31.86 5 ARG B N 1
ATOM 1772 C CA . ARG B 1 5 ? 52.875 -55.781 13.586 1 31.86 5 ARG B CA 1
ATOM 1773 C C . ARG B 1 5 ? 52.375 -55.062 12.328 1 31.86 5 ARG B C 1
ATOM 1775 O O . ARG B 1 5 ? 53.156 -54.625 11.5 1 31.86 5 ARG B O 1
ATOM 1782 N N . LEU B 1 6 ? 51.469 -55.75 11.57 1 31.48 6 LEU B N 1
ATOM 1783 C CA . LEU B 1 6 ? 51 -55.125 10.344 1 31.48 6 LEU B CA 1
ATOM 1784 C C . LEU B 1 6 ? 50.469 -53.719 10.617 1 31.48 6 LEU B C 1
ATOM 1786 O O . LEU B 1 6 ? 49.531 -53.531 11.406 1 31.48 6 LEU B O 1
ATOM 1790 N N . ALA B 1 7 ? 51.375 -52.719 10.688 1 35.69 7 ALA B N 1
ATOM 1791 C CA . ALA B 1 7 ? 51.156 -51.281 10.781 1 35.69 7 ALA B CA 1
ATOM 1792 C C . ALA B 1 7 ? 50.156 -50.812 9.719 1 35.69 7 ALA B C 1
ATOM 1794 O O . ALA B 1 7 ? 50.406 -50.906 8.523 1 35.69 7 ALA B O 1
ATOM 1795 N N . GLY B 1 8 ? 48.844 -51.094 9.961 1 31.47 8 GLY B N 1
ATOM 1796 C CA . GLY B 1 8 ? 47.781 -50.688 9.055 1 31.47 8 GLY B CA 1
ATOM 1797 C C . GLY B 1 8 ? 47.844 -49.219 8.719 1 31.47 8 GLY B C 1
ATOM 1798 O O . GLY B 1 8 ? 47.844 -48.375 9.617 1 31.47 8 GLY B O 1
ATOM 1799 N N . LEU B 1 9 ? 48.688 -48.844 7.734 1 34.72 9 LEU B N 1
ATOM 1800 C CA . LEU B 1 9 ? 48.75 -47.5 7.164 1 34.72 9 LEU B CA 1
ATOM 1801 C C . LEU B 1 9 ? 47.344 -46.969 6.848 1 34.72 9 LEU B C 1
ATOM 1803 O O . LEU B 1 9 ? 46.656 -47.531 5.969 1 34.72 9 LEU B O 1
ATOM 1807 N N . LEU B 1 10 ? 46.594 -46.562 7.871 1 35.91 10 LEU B N 1
ATOM 1808 C CA . LEU B 1 10 ? 45.281 -45.969 7.645 1 35.91 10 LEU B CA 1
ATOM 1809 C C . LEU B 1 10 ? 45.406 -44.781 6.684 1 35.91 10 LEU B C 1
ATOM 1811 O O . LEU B 1 10 ? 46.125 -43.812 6.957 1 35.91 10 LEU B O 1
ATOM 1815 N N . PRO B 1 11 ? 45.25 -45.031 5.344 1 36.41 11 PRO B N 1
ATOM 1816 C CA . PRO B 1 11 ? 45.312 -43.875 4.453 1 36.41 11 PRO B CA 1
ATOM 1817 C C . PRO B 1 11 ? 44.375 -42.75 4.895 1 36.41 11 PRO B C 1
ATOM 1819 O O . PRO B 1 11 ? 43.25 -43 5.293 1 36.41 11 PRO B O 1
ATOM 1822 N N . VAL B 1 12 ? 44.938 -41.75 5.562 1 35.5 12 VAL B N 1
ATOM 1823 C CA . VAL B 1 12 ? 44.25 -40.5 5.852 1 35.5 12 VAL B CA 1
ATOM 1824 C C . VAL B 1 12 ? 43.531 -40 4.598 1 35.5 12 VAL B C 1
ATOM 1826 O O . VAL B 1 12 ? 44.188 -39.656 3.613 1 35.5 12 VAL B O 1
ATOM 1829 N N . LEU B 1 13 ? 42.406 -40.688 4.242 1 31.3 13 LEU B N 1
ATOM 1830 C CA . LEU B 1 13 ? 41.594 -40.125 3.184 1 31.3 13 LEU B CA 1
ATOM 1831 C C . LEU B 1 13 ? 41.344 -38.625 3.426 1 31.3 13 LEU B C 1
ATOM 1833 O O . LEU B 1 13 ? 40.781 -38.25 4.453 1 31.3 13 LEU B O 1
ATOM 1837 N N . MET B 1 14 ? 42.375 -37.844 3.066 1 31.92 14 MET B N 1
ATOM 1838 C CA . MET B 1 14 ? 42.125 -36.406 2.984 1 31.92 14 MET B CA 1
ATOM 1839 C C . MET B 1 14 ? 40.781 -36.125 2.303 1 31.92 14 MET B C 1
ATOM 1841 O O . MET B 1 14 ? 40.594 -36.469 1.137 1 31.92 14 MET B O 1
ATOM 1845 N N . LEU B 1 15 ? 39.688 -36.281 3.109 1 31.5 15 LEU B N 1
ATOM 1846 C CA . LEU B 1 15 ? 38.406 -35.781 2.629 1 31.5 15 LEU B CA 1
ATOM 1847 C C . LEU B 1 15 ? 38.594 -34.344 2.086 1 31.5 15 LEU B C 1
ATOM 1849 O O . LEU B 1 15 ? 38.938 -33.438 2.834 1 31.5 15 LEU B O 1
ATOM 1853 N N . THR B 1 16 ? 39.312 -34.219 0.943 1 34.16 16 THR B N 1
ATOM 1854 C CA . THR B 1 16 ? 39.188 -32.906 0.299 1 34.16 16 THR B CA 1
ATOM 1855 C C . THR B 1 16 ? 37.75 -32.406 0.355 1 34.16 16 THR B C 1
ATOM 1857 O O . THR B 1 16 ? 36.844 -33.125 -0.062 1 34.16 16 THR B O 1
ATOM 1860 N N . ALA B 1 17 ? 37.438 -31.703 1.443 1 34.12 17 ALA B N 1
ATOM 1861 C CA . ALA B 1 17 ? 36.219 -30.906 1.588 1 34.12 17 ALA B CA 1
ATOM 1862 C C . ALA B 1 17 ? 35.844 -30.234 0.27 1 34.12 17 ALA B C 1
ATOM 1864 O O . ALA B 1 17 ? 36.625 -29.516 -0.319 1 34.12 17 ALA B O 1
ATOM 1865 N N . CYS B 1 18 ? 35.062 -30.922 -0.626 1 30.75 18 CYS B N 1
ATOM 1866 C CA . CYS B 1 18 ? 34.375 -30.219 -1.698 1 30.75 18 CYS B CA 1
ATOM 1867 C C . CYS B 1 18 ? 33.938 -28.828 -1.259 1 30.75 18 CYS B C 1
ATOM 1869 O O . CYS B 1 18 ? 33.156 -28.672 -0.321 1 30.75 18 CYS B O 1
ATOM 1871 N N . GLN B 1 19 ? 34.906 -27.844 -1.181 1 31.38 19 GLN B N 1
ATOM 1872 C CA . GLN B 1 19 ? 34.469 -26.438 -1.147 1 31.38 19 GLN B CA 1
ATOM 1873 C C . GLN B 1 19 ? 33.219 -26.234 -1.982 1 31.38 19 GLN B C 1
ATOM 1875 O O . GLN B 1 19 ? 33.219 -26.547 -3.178 1 31.38 19 GLN B O 1
ATOM 1880 N N . GLY B 1 20 ? 32.062 -26.453 -1.401 1 31.81 20 GLY B N 1
ATOM 1881 C CA . GLY B 1 20 ? 30.828 -26.062 -2.057 1 31.81 20 GLY B CA 1
ATOM 1882 C C . GLY B 1 20 ? 30.984 -24.828 -2.932 1 31.81 20 GLY B C 1
ATOM 1883 O O . GLY B 1 20 ? 31.5 -23.797 -2.484 1 31.81 20 GLY B O 1
ATOM 1884 N N . ALA B 1 21 ? 31.312 -25.031 -4.238 1 33.09 21 ALA B N 1
ATOM 1885 C CA . ALA B 1 21 ? 31.219 -24 -5.262 1 33.09 21 ALA B CA 1
ATOM 1886 C C . ALA B 1 21 ? 30.109 -23 -4.934 1 33.09 21 ALA B C 1
ATOM 1888 O O . ALA B 1 21 ? 28.953 -23.391 -4.75 1 33.09 21 ALA B O 1
ATOM 1889 N N . ASP B 1 22 ? 30.391 -21.969 -4.195 1 31.28 22 ASP B N 1
ATOM 1890 C CA . ASP B 1 22 ? 29.516 -20.797 -4.176 1 31.28 22 ASP B CA 1
ATOM 1891 C C . ASP B 1 22 ? 28.844 -20.594 -5.535 1 31.28 22 ASP B C 1
ATOM 1893 O O . ASP B 1 22 ? 29.531 -20.438 -6.547 1 31.28 22 ASP B O 1
ATOM 1897 N N . GLN B 1 23 ? 27.844 -21.391 -5.875 1 30.73 23 GLN B N 1
ATOM 1898 C CA . GLN B 1 23 ? 27.125 -21.094 -7.109 1 30.73 23 GLN B CA 1
ATOM 1899 C C . GLN B 1 23 ? 27.078 -19.594 -7.371 1 30.73 23 GLN B C 1
ATOM 1901 O O . GLN B 1 23 ? 26.734 -18.812 -6.48 1 30.73 23 GLN B O 1
ATOM 1906 N N . PRO B 1 24 ? 27.906 -19.094 -8.297 1 34.25 24 PRO B N 1
ATOM 1907 C CA . PRO B 1 24 ? 27.766 -17.688 -8.656 1 34.25 24 PRO B CA 1
ATOM 1908 C C . PRO B 1 24 ? 26.312 -17.219 -8.609 1 34.25 24 PRO B C 1
ATOM 1910 O O . PRO B 1 24 ? 25.406 -18 -8.828 1 34.25 24 PRO B O 1
ATOM 1913 N N . GLY B 1 25 ? 25.953 -16.438 -7.656 1 35.44 25 GLY B N 1
ATOM 1914 C CA . GLY B 1 25 ? 24.656 -15.797 -7.707 1 35.44 25 GLY B CA 1
ATOM 1915 C C . GLY B 1 25 ? 24.141 -15.602 -9.125 1 35.44 25 GLY B C 1
ATOM 1916 O O . GLY B 1 25 ? 24.922 -15.273 -10.031 1 35.44 25 GLY B O 1
ATOM 1917 N N . ILE B 1 26 ? 23.234 -16.469 -9.617 1 34.16 26 ILE B N 1
ATOM 1918 C CA . ILE B 1 26 ? 22.516 -16.328 -10.883 1 34.16 26 ILE B CA 1
ATOM 1919 C C . ILE B 1 26 ? 22.422 -14.852 -11.266 1 34.16 26 ILE B C 1
ATOM 1921 O O . ILE B 1 26 ? 21.75 -14.078 -10.586 1 34.16 26 ILE B O 1
ATOM 1925 N N . VAL B 1 27 ? 23.469 -14.211 -11.594 1 36.31 27 VAL B N 1
ATOM 1926 C CA . VAL B 1 27 ? 23.281 -12.969 -12.336 1 36.31 27 VAL B CA 1
ATOM 1927 C C . VAL B 1 27 ? 22.078 -13.117 -13.273 1 36.31 27 VAL B C 1
ATOM 1929 O O . VAL B 1 27 ? 21.938 -14.117 -13.977 1 36.31 27 VAL B O 1
ATOM 1932 N N . ALA B 1 28 ? 20.922 -12.484 -12.93 1 45.53 28 ALA B N 1
ATOM 1933 C CA . ALA B 1 28 ? 19.828 -12.383 -13.891 1 45.53 28 ALA B CA 1
ATOM 1934 C C . ALA B 1 28 ? 20.359 -12.305 -15.32 1 45.53 28 ALA B C 1
ATOM 1936 O O . ALA B 1 28 ? 21 -11.328 -15.703 1 45.53 28 ALA B O 1
ATOM 1937 N N . GLN B 1 29 ? 20.984 -13.344 -15.812 1 49.41 29 GLN B N 1
ATOM 1938 C CA . GLN B 1 29 ? 21.344 -13.234 -17.219 1 49.41 29 GLN B CA 1
ATOM 1939 C C . GLN B 1 29 ? 20.234 -12.539 -18.016 1 49.41 29 GLN B C 1
ATOM 1941 O O . GLN B 1 29 ? 19.172 -12.25 -17.484 1 49.41 29 GLN B 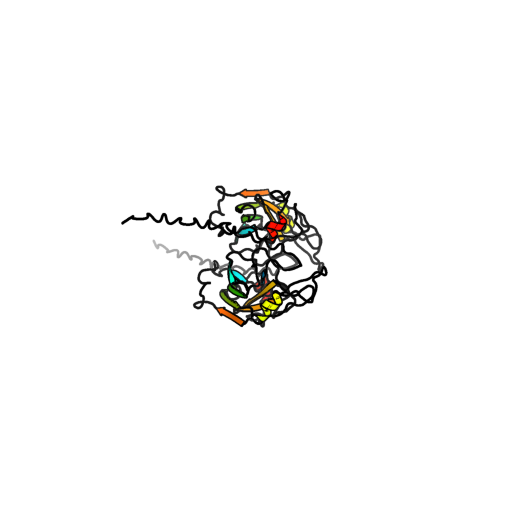O 1
ATOM 1946 N N . ASN B 1 30 ? 19.625 -13.297 -19.234 1 58.5 30 ASN B N 1
ATOM 1947 C CA . ASN B 1 30 ? 18.812 -13.062 -20.422 1 58.5 30 ASN B CA 1
ATOM 1948 C C . ASN B 1 30 ? 17.344 -12.828 -20.078 1 58.5 30 ASN B C 1
ATOM 1950 O O . ASN B 1 30 ? 16.469 -13.555 -20.547 1 58.5 30 ASN B O 1
ATOM 1954 N N . GLY B 1 31 ? 16.938 -11.938 -19.219 1 75.75 31 GLY B N 1
ATOM 1955 C CA . GLY B 1 31 ? 15.555 -11.5 -19.156 1 75.75 31 GLY B CA 1
ATOM 1956 C C . GLY B 1 31 ? 14.719 -12.297 -18.172 1 75.75 31 GLY B C 1
ATOM 1957 O O . GLY B 1 31 ? 13.547 -11.984 -17.953 1 75.75 31 GLY B O 1
ATOM 1958 N N . VAL B 1 32 ? 15.383 -13.383 -17.531 1 84.5 32 VAL B N 1
ATOM 1959 C CA . VAL B 1 32 ? 14.625 -14.211 -16.594 1 84.5 32 VAL B CA 1
ATOM 1960 C C . VAL B 1 32 ? 14.422 -13.461 -15.281 1 84.5 32 VAL B C 1
ATOM 1962 O O . VAL B 1 32 ? 15.375 -12.922 -14.719 1 84.5 32 VAL B O 1
ATOM 1965 N N . PRO B 1 33 ? 13.18 -13.523 -14.82 1 91.44 33 PRO B N 1
ATOM 1966 C CA . PRO B 1 33 ? 12.922 -12.828 -13.562 1 91.44 33 PRO B CA 1
ATOM 1967 C C . PRO B 1 33 ? 13.672 -13.438 -12.383 1 91.44 33 PRO B C 1
ATOM 1969 O O . PRO B 1 33 ? 13.852 -14.656 -12.328 1 91.44 33 PRO B O 1
ATOM 1972 N N . THR B 1 34 ? 14.047 -12.57 -11.422 1 89 34 THR B N 1
ATOM 1973 C CA . THR B 1 34 ? 14.695 -13.047 -10.203 1 89 34 THR B CA 1
ATOM 1974 C C . THR B 1 34 ? 13.68 -13.172 -9.062 1 89 34 THR B C 1
ATOM 1976 O O . THR B 1 34 ? 13.992 -13.719 -8.008 1 89 34 THR B O 1
ATOM 1979 N N . LYS B 1 35 ? 12.562 -12.672 -9.234 1 94 35 LYS B N 1
ATOM 1980 C CA . LYS B 1 35 ? 11.492 -12.797 -8.25 1 94 35 LYS B CA 1
ATOM 1981 C C . LYS B 1 35 ? 10.125 -12.844 -8.922 1 94 35 LYS B C 1
ATOM 1983 O O . LYS B 1 35 ? 9.953 -12.336 -10.031 1 94 35 LYS B O 1
ATOM 1988 N N . TRP B 1 36 ? 9.242 -13.461 -8.32 1 96.88 36 TRP B N 1
ATOM 1989 C CA . TRP B 1 36 ? 7.824 -13.492 -8.656 1 96.88 36 TRP B CA 1
ATOM 1990 C C . TRP B 1 36 ? 6.992 -12.836 -7.559 1 96.88 36 TRP B C 1
ATOM 1992 O O . TRP B 1 36 ? 7.203 -13.102 -6.375 1 96.88 36 TRP B O 1
ATOM 2002 N N . THR B 1 37 ? 6.094 -11.93 -7.992 1 96.81 37 THR B N 1
ATOM 2003 C CA . THR B 1 37 ? 5.336 -11.172 -7.004 1 96.81 37 THR B CA 1
ATOM 2004 C C . THR B 1 37 ? 3.889 -11.648 -6.949 1 96.81 37 THR B C 1
ATOM 2006 O O . THR B 1 37 ? 3.406 -12.297 -7.883 1 96.81 37 THR B O 1
ATOM 2009 N N . PHE B 1 38 ? 3.256 -11.43 -5.777 1 98.12 38 PHE B N 1
ATOM 2010 C CA . PHE B 1 38 ? 1.827 -11.648 -5.582 1 98.12 38 PHE B CA 1
ATOM 2011 C C . PHE B 1 38 ? 1.184 -10.453 -4.891 1 98.12 38 PHE B C 1
ATOM 2013 O O . PHE B 1 38 ? 1.537 -10.125 -3.76 1 98.12 38 PHE B O 1
ATOM 2020 N N . ASN B 1 39 ? 0.323 -9.852 -5.57 1 96.25 39 ASN B N 1
ATOM 2021 C CA . ASN B 1 39 ? -0.29 -8.625 -5.07 1 96.25 39 ASN B CA 1
ATOM 2022 C C . ASN B 1 39 ? -1.796 -8.789 -4.887 1 96.25 39 ASN B C 1
ATOM 2024 O O . ASN B 1 39 ? -2.432 -9.57 -5.59 1 96.25 39 ASN B O 1
ATOM 2028 N N . PHE B 1 40 ? -2.303 -8 -3.926 1 97.25 40 PHE B N 1
ATOM 2029 C CA . PHE B 1 40 ? -3.727 -8.055 -3.615 1 97.25 40 PHE B CA 1
ATOM 2030 C C . PHE B 1 40 ? -4.414 -6.75 -3.994 1 97.25 40 PHE B C 1
ATOM 2032 O O . PHE B 1 40 ? -3.783 -5.691 -4.02 1 97.25 40 PHE B O 1
ATOM 2039 N N . PHE B 1 41 ? -5.656 -6.855 -4.305 1 96.69 41 PHE B N 1
ATOM 2040 C CA . PHE B 1 41 ? -6.48 -5.672 -4.504 1 96.69 41 PHE B CA 1
ATOM 2041 C C . PHE B 1 41 ? -7.93 -5.949 -4.133 1 96.69 41 PHE B C 1
ATOM 2043 O O . PHE B 1 41 ? -8.305 -7.102 -3.9 1 96.69 41 PHE B O 1
ATOM 2050 N N . THR B 1 42 ? -8.703 -4.91 -3.977 1 97.5 42 THR B N 1
ATOM 2051 C CA . THR B 1 42 ? -10.141 -5.016 -3.73 1 97.5 42 THR B CA 1
ATOM 2052 C C . THR B 1 42 ? -10.93 -4.207 -4.758 1 97.5 42 THR B C 1
ATOM 2054 O O . THR B 1 42 ? -10.367 -3.34 -5.434 1 97.5 42 THR B O 1
ATOM 2057 N N . PRO B 1 43 ? -12.227 -4.523 -4.918 1 97.94 43 PRO B N 1
ATOM 2058 C CA . PRO B 1 43 ? -13.07 -3.645 -5.727 1 97.94 43 PRO B CA 1
ATOM 2059 C C . PRO B 1 43 ? -13.164 -2.229 -5.156 1 97.94 43 PRO B C 1
ATOM 2061 O O . PRO B 1 43 ? -12.844 -2.008 -3.986 1 97.94 43 PRO B O 1
ATOM 2064 N N . GLN B 1 44 ? -13.617 -1.37 -6.027 1 96.44 44 GLN B N 1
ATOM 2065 C CA . GLN B 1 44 ? -13.758 0.029 -5.641 1 96.44 44 GLN B CA 1
ATOM 2066 C C . GLN B 1 44 ? -14.523 0.162 -4.324 1 96.44 44 GLN B C 1
ATOM 2068 O O . GLN B 1 44 ? -15.656 -0.306 -4.211 1 96.44 44 GLN B O 1
ATOM 2073 N N . ALA B 1 45 ? -13.875 0.779 -3.34 1 94.88 45 ALA B N 1
ATOM 2074 C CA . ALA B 1 45 ? -14.453 1.237 -2.078 1 94.88 45 ALA B CA 1
ATOM 2075 C C . ALA B 1 45 ? -14.945 0.06 -1.24 1 94.88 45 ALA B C 1
ATOM 2077 O O . ALA B 1 45 ? -15.852 0.213 -0.415 1 94.88 45 ALA B O 1
ATOM 2078 N N . LEU B 1 46 ? -14.5 -1.134 -1.478 1 97.25 46 LEU B N 1
ATOM 2079 C CA . LEU B 1 46 ? -14.781 -2.322 -0.683 1 97.25 46 LEU B CA 1
ATOM 2080 C C . LEU B 1 46 ? -13.508 -2.885 -0.069 1 97.25 46 LEU B C 1
ATOM 2082 O O . LEU B 1 46 ? -13.047 -3.961 -0.461 1 97.25 46 LEU B O 1
ATOM 2086 N N . PRO B 1 47 ? -12.977 -2.221 0.906 1 95.25 47 PRO B N 1
ATOM 2087 C CA . PRO B 1 47 ? -11.602 -2.451 1.371 1 95.25 47 PRO B CA 1
ATOM 2088 C C . PRO B 1 47 ? -11.453 -3.764 2.139 1 95.25 47 PRO B C 1
ATOM 2090 O O . PRO B 1 47 ? -12.406 -4.23 2.76 1 95.25 47 PRO B O 1
ATOM 2093 N N . ALA B 1 48 ? -10.305 -4.297 2.047 1 95.75 48 ALA B N 1
ATOM 2094 C CA . ALA B 1 48 ? -9.812 -5.426 2.836 1 95.75 48 ALA B CA 1
ATOM 2095 C C . ALA B 1 48 ? -8.328 -5.277 3.143 1 95.75 48 ALA B C 1
ATOM 2097 O O . ALA B 1 48 ? -7.645 -4.445 2.541 1 95.75 48 ALA B O 1
ATOM 2098 N N . LEU B 1 49 ? -7.891 -5.992 4.094 1 93.75 49 LEU B N 1
ATOM 2099 C CA . LEU B 1 49 ? -6.488 -5.961 4.488 1 93.75 49 LEU B CA 1
ATOM 2100 C C . LEU B 1 49 ? -5.934 -7.371 4.633 1 93.75 49 LEU B C 1
ATOM 2102 O O . LEU B 1 49 ? -6.469 -8.18 5.395 1 93.75 49 LEU B O 1
ATOM 2106 N N . VAL B 1 50 ? -4.895 -7.641 3.881 1 95.69 50 VAL B N 1
ATOM 2107 C CA . VAL B 1 50 ? -4.203 -8.914 4.074 1 95.69 50 VAL B CA 1
ATOM 2108 C C . VAL B 1 50 ? -3.191 -8.781 5.211 1 95.69 50 VAL B C 1
ATOM 2110 O O . VAL B 1 50 ? -2.371 -7.859 5.215 1 95.69 50 VAL B O 1
ATOM 2113 N N . THR B 1 51 ? -3.232 -9.695 6.168 1 93.69 51 THR B N 1
ATOM 2114 C CA . THR B 1 51 ? -2.488 -9.516 7.41 1 93.69 51 THR B CA 1
ATOM 2115 C C . THR B 1 51 ? -1.396 -10.57 7.543 1 93.69 51 THR B C 1
ATOM 2117 O O . THR B 1 51 ? -0.477 -10.422 8.352 1 93.69 51 THR B O 1
ATOM 2120 N N . PHE B 1 52 ? -1.472 -11.617 6.832 1 95.44 52 PHE B N 1
ATOM 2121 C CA . PHE B 1 52 ? -0.528 -12.727 6.906 1 95.44 52 PHE B CA 1
ATOM 2122 C C . PHE B 1 52 ? -0.61 -13.594 5.656 1 95.44 52 PHE B C 1
ATOM 2124 O O . PHE B 1 52 ? -1.676 -13.711 5.047 1 95.44 52 PHE B O 1
ATOM 2131 N N . ALA B 1 53 ? 0.529 -14.164 5.238 1 97.94 53 ALA B N 1
ATOM 2132 C CA . ALA B 1 53 ? 0.521 -15.109 4.129 1 97.94 53 ALA B CA 1
ATOM 2133 C C . ALA B 1 53 ? 1.653 -16.125 4.266 1 97.94 53 ALA B C 1
ATOM 2135 O O . ALA B 1 53 ? 2.729 -15.797 4.773 1 97.94 53 ALA B O 1
ATOM 2136 N N . VAL B 1 54 ? 1.398 -17.281 3.852 1 98.38 54 VAL B N 1
ATOM 2137 C CA . VAL B 1 54 ? 2.395 -18.328 3.631 1 98.38 54 VAL B CA 1
ATOM 2138 C C . VAL B 1 54 ? 2.361 -18.766 2.172 1 98.38 54 VAL B C 1
ATOM 2140 O O . VAL B 1 54 ? 1.291 -19.062 1.629 1 98.38 54 VAL B O 1
ATOM 2143 N N . VAL B 1 55 ? 3.572 -18.797 1.585 1 98.62 55 VAL B N 1
ATOM 2144 C CA . VAL B 1 55 ? 3.662 -19.156 0.174 1 98.62 55 VAL B CA 1
ATOM 2145 C C . VAL B 1 55 ? 4.715 -20.25 -0.013 1 98.62 55 VAL B C 1
ATOM 2147 O O . VAL B 1 55 ? 5.844 -20.125 0.468 1 98.62 55 VAL B O 1
ATOM 2150 N N . GLN B 1 56 ? 4.305 -21.297 -0.607 1 98.69 56 GLN B N 1
ATOM 2151 C CA . GLN B 1 56 ? 5.266 -22.25 -1.159 1 98.69 56 GLN B CA 1
ATOM 2152 C C . GLN B 1 56 ? 5.445 -22.047 -2.66 1 98.69 56 GLN B C 1
ATOM 2154 O O . GLN B 1 56 ? 4.477 -22.109 -3.422 1 98.69 56 GLN B O 1
ATOM 2159 N N . ASP B 1 57 ? 6.629 -21.75 -3.008 1 98.31 57 ASP B N 1
ATOM 2160 C CA . ASP B 1 57 ? 6.836 -21.484 -4.426 1 98.31 57 ASP B CA 1
ATOM 2161 C C . ASP B 1 57 ? 7.043 -22.781 -5.211 1 98.31 57 ASP B C 1
ATOM 2163 O O . ASP B 1 57 ? 7.012 -23.875 -4.637 1 98.31 57 ASP B O 1
ATOM 2167 N N . ALA B 1 58 ? 7.172 -22.688 -6.527 1 98.06 58 ALA B N 1
ATOM 2168 C CA . ALA B 1 58 ? 7.242 -23.844 -7.43 1 98.06 58 ALA B CA 1
ATOM 2169 C C . ALA B 1 58 ? 8.516 -24.641 -7.188 1 98.06 58 ALA B C 1
ATOM 2171 O O . ALA B 1 58 ? 8.625 -25.781 -7.645 1 98.06 58 ALA B O 1
ATOM 2172 N N . GLY B 1 59 ? 9.469 -24.094 -6.551 1 97.19 59 GLY B N 1
ATOM 2173 C CA . GLY B 1 59 ? 10.688 -24.812 -6.191 1 97.19 59 GLY B CA 1
ATOM 2174 C C . GLY B 1 59 ? 10.578 -25.531 -4.859 1 97.19 59 GLY B C 1
ATOM 2175 O O . GLY B 1 59 ? 11.5 -26.266 -4.465 1 97.19 59 GLY B O 1
ATOM 2176 N N . GLY B 1 60 ? 9.523 -25.281 -4.156 1 97.81 60 GLY B N 1
ATOM 2177 C CA . GLY B 1 60 ? 9.281 -25.984 -2.906 1 97.81 60 GLY B CA 1
ATOM 2178 C C . GLY B 1 60 ? 9.625 -25.156 -1.682 1 97.81 60 GLY B C 1
ATOM 2179 O O . GLY B 1 60 ? 9.312 -25.547 -0.554 1 97.81 60 GLY B O 1
ATOM 2180 N N . LYS B 1 61 ? 10.289 -24.016 -1.873 1 97.38 61 LYS B N 1
ATOM 2181 C CA . LYS B 1 61 ? 10.641 -23.156 -0.745 1 97.38 61 LYS B CA 1
ATOM 2182 C C . LYS B 1 61 ? 9.398 -22.5 -0.14 1 97.38 61 LYS B C 1
ATOM 2184 O O . LYS B 1 61 ? 8.523 -22.031 -0.867 1 97.38 61 LYS B O 1
ATOM 2189 N N . VAL B 1 62 ? 9.312 -22.5 1.221 1 97.81 62 VAL B N 1
ATOM 2190 C CA . VAL B 1 62 ? 8.188 -21.906 1.935 1 97.81 62 VAL B CA 1
ATOM 2191 C C . VAL B 1 62 ? 8.578 -20.547 2.504 1 97.81 62 VAL B C 1
ATOM 2193 O O . VAL B 1 62 ? 9.641 -20.406 3.107 1 97.81 62 VAL B O 1
ATOM 2196 N N . TYR B 1 63 ? 7.727 -19.609 2.23 1 95.12 63 TYR B N 1
ATOM 2197 C CA . TYR B 1 63 ? 7.895 -18.234 2.707 1 95.12 63 TYR B CA 1
ATOM 2198 C C . TYR B 1 63 ? 6.754 -17.844 3.635 1 95.12 63 TYR B C 1
ATOM 2200 O O . TYR B 1 63 ? 5.594 -18.172 3.385 1 95.12 63 TYR B O 1
ATOM 2208 N N . GLU B 1 64 ? 7.07 -17.156 4.711 1 94.44 64 GLU B N 1
ATOM 2209 C CA . GLU B 1 64 ? 6.078 -16.562 5.594 1 94.44 64 GLU B CA 1
ATOM 2210 C C . GLU B 1 64 ? 6.137 -15.039 5.539 1 94.44 64 GLU B C 1
ATOM 2212 O O . GLU B 1 64 ? 7.219 -14.453 5.609 1 94.44 64 GLU B O 1
ATOM 2217 N N . PHE B 1 65 ? 5 -14.461 5.402 1 92.44 65 PHE B N 1
ATOM 2218 C CA . PHE B 1 65 ? 4.906 -13.008 5.301 1 92.44 65 PHE B CA 1
ATOM 2219 C C . PHE B 1 65 ? 4.055 -12.438 6.434 1 92.44 65 PHE B C 1
ATOM 2221 O O . PHE B 1 65 ? 2.834 -12.602 6.441 1 92.44 65 PHE B O 1
ATOM 2228 N N . THR B 1 66 ? 4.68 -11.688 7.34 1 88 66 THR B N 1
ATOM 2229 C CA . THR B 1 66 ? 3.959 -10.977 8.391 1 88 66 THR B CA 1
ATOM 2230 C C . THR B 1 66 ? 3.801 -9.5 8.031 1 88 66 THR B C 1
ATOM 2232 O O . THR B 1 66 ? 3.027 -8.781 8.672 1 88 66 THR B O 1
ATOM 2235 N N . THR B 1 67 ? 4.645 -9.055 7.152 1 84.75 67 THR B N 1
ATOM 2236 C CA . THR B 1 67 ? 4.539 -7.742 6.523 1 84.75 67 THR B CA 1
ATOM 2237 C C . THR B 1 67 ? 4.227 -7.879 5.035 1 84.75 67 THR B C 1
ATOM 2239 O O . THR B 1 67 ? 4.91 -8.617 4.32 1 84.75 67 THR B O 1
ATOM 2242 N N . LEU B 1 68 ? 3.156 -7.242 4.672 1 89.56 68 LEU B N 1
ATOM 2243 C CA . LEU B 1 68 ? 2.703 -7.336 3.287 1 89.56 68 LEU B CA 1
ATOM 2244 C C . LEU B 1 68 ? 2.461 -5.949 2.699 1 89.56 68 LEU B C 1
ATOM 2246 O O . LEU B 1 68 ? 2.303 -4.977 3.439 1 89.56 68 LEU B O 1
ATOM 2250 N N . ASN B 1 69 ? 2.488 -5.961 1.396 1 86.44 69 ASN B N 1
ATOM 2251 C CA . ASN B 1 69 ? 2.047 -4.742 0.726 1 86.44 69 ASN B CA 1
ATOM 2252 C C . ASN B 1 69 ? 0.583 -4.434 1.026 1 86.44 69 ASN B C 1
ATOM 2254 O O . ASN B 1 69 ? -0.176 -5.324 1.415 1 86.44 69 ASN B O 1
ATOM 2258 N N . SER B 1 70 ? 0.233 -3.139 0.804 1 83.19 70 SER B N 1
ATOM 2259 C CA . SER B 1 70 ? -1.164 -2.756 0.982 1 83.19 70 SER B CA 1
ATOM 2260 C C . SER B 1 70 ? -2.068 -3.492 -0.001 1 83.19 70 SER B C 1
ATOM 2262 O O . SER B 1 70 ? -1.591 -4.062 -0.985 1 83.19 70 SER B O 1
ATOM 2264 N N . THR B 1 71 ? -3.332 -3.477 0.336 1 90.88 71 THR B N 1
ATOM 2265 C CA . THR B 1 71 ? -4.383 -4.02 -0.516 1 90.88 71 THR B CA 1
ATOM 2266 C C . THR B 1 71 ? -5.254 -2.902 -1.081 1 90.88 71 THR B C 1
ATOM 2268 O O . THR B 1 71 ? -6.34 -2.629 -0.56 1 90.88 71 THR B O 1
ATOM 2271 N N . PRO B 1 72 ? -4.828 -2.322 -2.166 1 89.62 72 PRO B N 1
ATOM 2272 C CA . PRO B 1 72 ? -5.555 -1.166 -2.693 1 89.62 72 PRO B CA 1
ATOM 2273 C C . PRO B 1 72 ? -6.895 -1.547 -3.322 1 89.62 72 PRO B C 1
ATOM 2275 O O . PRO B 1 72 ? -7.051 -2.67 -3.811 1 89.62 72 PRO B O 1
ATOM 2278 N N . ASP B 1 73 ? -7.836 -0.635 -3.211 1 92.81 73 ASP B N 1
ATOM 2279 C CA . ASP B 1 73 ? -9.008 -0.781 -4.066 1 92.81 73 ASP B CA 1
ATOM 2280 C C . ASP B 1 73 ? -8.719 -0.286 -5.484 1 92.81 73 ASP B C 1
ATOM 2282 O O . ASP B 1 73 ? -7.977 0.681 -5.668 1 92.81 73 ASP B O 1
ATOM 2286 N N . LEU B 1 74 ? -9.219 -0.902 -6.477 1 94.06 74 LEU B N 1
ATOM 2287 C CA . LEU B 1 74 ? -9.094 -0.467 -7.863 1 94.06 74 LEU B CA 1
ATOM 2288 C C . LEU B 1 74 ? -10.367 0.224 -8.336 1 94.06 74 LEU B C 1
ATOM 2290 O O . LEU B 1 74 ? -11.438 -0.382 -8.344 1 94.06 74 LEU B O 1
ATOM 2294 N N . PRO B 1 75 ? -10.258 1.503 -8.781 1 90.5 75 PRO B N 1
ATOM 2295 C CA . PRO B 1 75 ? -11.43 2.344 -9.023 1 90.5 75 PRO B CA 1
ATOM 2296 C C . PRO B 1 75 ? -12.305 1.829 -10.164 1 90.5 75 PRO B C 1
ATOM 2298 O O . PRO B 1 75 ? -13.477 2.193 -10.258 1 90.5 75 PRO B O 1
ATOM 2301 N N . ARG B 1 76 ? -11.773 1 -11.039 1 95.19 76 ARG B N 1
ATOM 2302 C CA . ARG B 1 76 ? -12.562 0.562 -12.188 1 95.19 76 ARG B CA 1
ATOM 2303 C C . ARG B 1 76 ? -13.109 -0.844 -11.969 1 95.19 76 ARG B C 1
ATOM 2305 O O . ARG B 1 76 ? -13.797 -1.386 -12.836 1 95.19 76 ARG B O 1
ATOM 2312 N N . VAL B 1 77 ? -12.836 -1.424 -10.906 1 97.81 77 VAL B N 1
ATOM 2313 C CA . VAL B 1 77 ? -13.438 -2.703 -10.547 1 97.81 77 VAL B CA 1
ATOM 2314 C C . VAL B 1 77 ? -14.711 -2.465 -9.742 1 97.81 77 VAL B C 1
ATOM 2316 O O . VAL B 1 77 ? -14.672 -2.414 -8.508 1 97.81 77 VAL B O 1
ATOM 2319 N N . ILE B 1 78 ? -15.812 -2.355 -10.516 1 97.88 78 ILE B N 1
ATOM 2320 C CA . ILE B 1 78 ? -17.094 -1.99 -9.922 1 97.88 78 ILE B CA 1
ATOM 2321 C C . ILE B 1 78 ? -18.141 -3.033 -10.289 1 97.88 78 ILE B C 1
ATOM 2323 O O . ILE B 1 78 ? -18.422 -3.254 -11.469 1 97.88 78 ILE B O 1
ATOM 2327 N N . GLY B 1 79 ? -18.656 -3.645 -9.344 1 98 79 GLY B N 1
ATOM 2328 C CA . GLY B 1 79 ? -19.781 -4.555 -9.523 1 98 79 GLY B CA 1
ATOM 2329 C C . GLY B 1 79 ? -19.359 -5.91 -10.062 1 98 79 GLY B C 1
ATOM 2330 O O . GLY B 1 79 ? -20.125 -6.879 -9.977 1 98 79 GLY B O 1
ATOM 2331 N N . GLU B 1 80 ? -18.266 -5.973 -10.719 1 98.25 80 GLU B N 1
ATOM 2332 C CA . GLU B 1 80 ? -17.719 -7.227 -11.234 1 98.25 80 GLU B CA 1
ATOM 2333 C C . GLU B 1 80 ? -16.219 -7.129 -11.477 1 98.25 80 GLU B C 1
ATOM 2335 O O . GLU B 1 80 ? -15.672 -6.031 -11.57 1 98.25 80 GLU B O 1
ATOM 2340 N N . TRP B 1 81 ? -15.664 -8.305 -11.57 1 98.25 81 TRP B N 1
ATOM 2341 C CA . TRP B 1 81 ? -14.242 -8.336 -11.898 1 98.25 81 TRP B CA 1
ATOM 2342 C C . TRP B 1 81 ? -14.008 -7.863 -13.336 1 98.25 81 TRP B C 1
ATOM 2344 O O . TRP B 1 81 ? -14.883 -8.016 -14.195 1 98.25 81 TRP B O 1
ATOM 2354 N N . ASN B 1 82 ? -12.836 -7.348 -13.625 1 97.12 82 ASN B N 1
ATOM 2355 C CA . ASN B 1 82 ? -12.391 -7.133 -15 1 97.12 82 ASN B CA 1
ATOM 2356 C C . ASN B 1 82 ? -10.953 -7.594 -15.203 1 97.12 82 ASN B C 1
ATOM 2358 O O . ASN B 1 82 ? -10.234 -7.852 -14.234 1 97.12 82 ASN B O 1
ATOM 2362 N N . ASP B 1 83 ? -10.555 -7.734 -16.406 1 97.31 83 ASP B N 1
ATOM 2363 C CA . ASP B 1 83 ? -9.242 -8.305 -16.719 1 97.31 83 ASP B CA 1
ATOM 2364 C C . ASP B 1 83 ? -8.25 -7.223 -17.125 1 97.31 83 ASP B C 1
ATOM 2366 O O . ASP B 1 83 ? -7.215 -7.52 -17.719 1 97.31 83 ASP B O 1
ATOM 2370 N N . LYS B 1 84 ? -8.531 -6.008 -16.844 1 96.5 84 LYS B N 1
ATOM 2371 C CA . LYS B 1 84 ? -7.695 -4.926 -17.344 1 96.5 84 LYS B CA 1
ATOM 2372 C C . LYS B 1 84 ? -6.934 -4.242 -16.219 1 96.5 84 LYS B C 1
ATOM 2374 O O . LYS B 1 84 ? -5.777 -3.852 -16.391 1 96.5 84 LYS B O 1
ATOM 2379 N N . ASP B 1 85 ? -7.613 -4.141 -15.109 1 95.44 85 ASP B N 1
ATOM 2380 C CA . ASP B 1 85 ? -7.031 -3.363 -14.023 1 95.44 85 ASP B CA 1
ATOM 2381 C C . ASP B 1 85 ? -5.871 -4.113 -13.367 1 95.44 85 ASP B C 1
ATOM 2383 O O . ASP B 1 85 ? -5.879 -5.344 -13.305 1 95.44 85 ASP B O 1
ATOM 2387 N N . ARG B 1 86 ? -4.914 -3.344 -12.898 1 93.88 86 ARG B N 1
ATOM 2388 C CA . ARG B 1 86 ? -3.682 -3.92 -12.375 1 93.88 86 ARG B CA 1
ATOM 2389 C C . ARG B 1 86 ? -3.445 -3.486 -10.93 1 93.88 86 ARG B C 1
ATOM 2391 O O . ARG B 1 86 ? -3.539 -2.299 -10.609 1 93.88 86 ARG B O 1
ATOM 2398 N N . ALA B 1 87 ? -3.219 -4.48 -10.078 1 91.94 87 ALA B N 1
ATOM 2399 C CA . ALA B 1 87 ? -2.812 -4.184 -8.703 1 91.94 87 ALA B CA 1
ATOM 2400 C C . ALA B 1 87 ? -1.4 -3.607 -8.664 1 91.94 87 ALA B C 1
ATOM 2402 O O . ALA B 1 87 ? -0.501 -4.102 -9.352 1 91.94 87 ALA B O 1
ATOM 2403 N N . PRO B 1 88 ? -1.251 -2.553 -7.883 1 85.81 88 PRO B N 1
ATOM 2404 C CA . PRO B 1 88 ? 0.114 -2.037 -7.746 1 85.81 88 PRO B CA 1
ATOM 2405 C C . PRO B 1 88 ? 1.045 -3.016 -7.035 1 85.81 88 PRO B C 1
ATOM 2407 O O . PRO B 1 88 ? 0.605 -3.766 -6.156 1 85.81 88 PRO B O 1
ATOM 2410 N N . GLY B 1 89 ? 2.314 -3.016 -7.484 1 84.69 89 GLY B N 1
ATOM 2411 C CA . GLY B 1 89 ? 3.322 -3.822 -6.812 1 84.69 89 GLY B CA 1
ATOM 2412 C C . GLY B 1 89 ? 3.805 -3.211 -5.508 1 84.69 89 GLY B C 1
ATOM 2413 O O . GLY B 1 89 ? 3.16 -2.312 -4.961 1 84.69 89 GLY B O 1
ATOM 2414 N N . GLY B 1 90 ? 4.844 -3.844 -4.965 1 83.44 90 GLY B N 1
ATOM 2415 C CA . GLY B 1 90 ? 5.469 -3.383 -3.736 1 83.44 90 GLY B CA 1
ATOM 2416 C C . GLY B 1 90 ? 6.719 -4.164 -3.373 1 83.44 90 GLY B C 1
ATOM 2417 O O . GLY B 1 90 ? 7.16 -5.027 -4.133 1 83.44 90 GLY B O 1
ATOM 2418 N N . TYR B 1 91 ? 7.203 -3.852 -2.236 1 84.56 91 TYR B N 1
ATOM 2419 C CA . TYR B 1 91 ? 8.508 -4.359 -1.819 1 84.56 91 TYR B CA 1
ATOM 2420 C C . TYR B 1 91 ? 8.375 -5.754 -1.215 1 84.56 91 TYR B C 1
ATOM 2422 O O . TYR B 1 91 ? 9.281 -6.582 -1.349 1 84.56 91 TYR B O 1
ATOM 2430 N N . TRP B 1 92 ? 7.32 -6.07 -0.678 1 87.62 92 TRP B N 1
ATOM 2431 C CA . TRP B 1 92 ? 7.316 -7.152 0.303 1 87.62 92 TRP B CA 1
ATOM 2432 C C . TRP B 1 92 ? 6.84 -8.453 -0.327 1 87.62 92 TRP B C 1
ATOM 2434 O O . TRP B 1 92 ? 7.371 -9.531 -0.031 1 87.62 92 TRP B O 1
ATOM 2444 N N . ASN B 1 93 ? 5.926 -8.391 -1.249 1 93 93 ASN B N 1
ATOM 2445 C CA . ASN B 1 93 ? 5.195 -9.57 -1.696 1 93 93 ASN B CA 1
ATOM 2446 C C . ASN B 1 93 ? 5.91 -10.266 -2.852 1 93 93 ASN B C 1
ATOM 2448 O O . ASN B 1 93 ? 5.438 -10.234 -3.99 1 93 93 ASN B O 1
ATOM 2452 N N . HIS B 1 94 ? 6.988 -10.984 -2.555 1 94.44 94 HIS B N 1
ATOM 2453 C CA . HIS B 1 94 ? 7.668 -11.68 -3.643 1 94.44 94 HIS B CA 1
ATOM 2454 C C . HIS B 1 94 ? 8.344 -12.953 -3.146 1 94.44 94 HIS B C 1
ATOM 2456 O O . HIS B 1 94 ? 8.617 -13.086 -1.951 1 94.44 94 HIS B O 1
ATOM 2462 N N . VAL B 1 95 ? 8.516 -13.875 -4.047 1 96.12 95 VAL B N 1
ATOM 2463 C CA . VAL B 1 95 ? 9.211 -15.148 -3.842 1 96.12 95 VAL B CA 1
ATOM 2464 C C . VAL B 1 95 ? 10.172 -15.398 -5 1 96.12 95 VAL B C 1
ATOM 2466 O O . VAL B 1 95 ? 10.133 -14.695 -6.012 1 96.12 95 VAL B O 1
ATOM 2469 N N . GLU B 1 96 ? 11.008 -16.391 -4.883 1 94.44 96 GLU B N 1
ATOM 2470 C CA . GLU B 1 96 ? 12.102 -16.594 -5.824 1 94.44 96 GLU B CA 1
ATOM 2471 C C . GLU B 1 96 ? 11.633 -17.359 -7.059 1 94.44 96 GLU B C 1
ATOM 2473 O O . GLU B 1 96 ? 12.25 -17.266 -8.125 1 94.44 96 GLU B O 1
ATOM 2478 N N . ARG B 1 97 ? 10.695 -18.156 -6.906 1 97.12 97 ARG B N 1
ATOM 2479 C CA . ARG B 1 97 ? 10.055 -18.891 -7.988 1 97.12 97 ARG B CA 1
ATOM 2480 C C . ARG B 1 97 ? 8.547 -18.656 -7.996 1 97.12 97 ARG B C 1
ATOM 2482 O O . ARG B 1 97 ? 8 -18.062 -7.059 1 97.12 97 ARG B O 1
ATOM 2489 N N . PRO B 1 98 ? 7.848 -19.078 -9.055 1 98.44 98 PRO B N 1
ATOM 2490 C CA . PRO B 1 98 ? 6.41 -18.812 -9.109 1 98.44 98 PRO B CA 1
ATOM 2491 C C . PRO B 1 98 ? 5.672 -19.312 -7.871 1 98.44 98 PRO B C 1
ATOM 2493 O O . PRO B 1 98 ? 5.922 -20.438 -7.41 1 98.44 98 PRO B O 1
ATOM 2496 N N . PRO B 1 99 ? 4.891 -18.453 -7.328 1 98.81 99 PRO B N 1
ATOM 2497 C CA . PRO B 1 99 ? 4.105 -18.922 -6.184 1 98.81 99 PRO B CA 1
ATOM 2498 C C . PRO B 1 99 ? 3.117 -20.031 -6.562 1 98.81 99 PRO B C 1
ATOM 2500 O O . PRO B 1 99 ? 2.328 -19.859 -7.496 1 98.81 99 PRO B O 1
ATOM 2503 N N . ARG B 1 100 ? 3.158 -21.078 -5.855 1 98.75 100 ARG B N 1
ATOM 2504 C CA . ARG B 1 100 ? 2.305 -22.219 -6.195 1 98.75 100 ARG B CA 1
ATOM 2505 C C . ARG B 1 100 ? 1.175 -22.375 -5.184 1 98.75 100 ARG B C 1
ATOM 2507 O O . ARG B 1 100 ? -0.002 -22.297 -5.543 1 98.75 100 ARG B O 1
ATOM 2514 N N . HIS B 1 101 ? 1.522 -22.641 -3.918 1 98.81 101 HIS B N 1
ATOM 2515 C CA . HIS B 1 101 ? 0.549 -22.734 -2.836 1 98.81 101 HIS B CA 1
ATOM 2516 C C . HIS B 1 101 ? 0.551 -21.469 -1.981 1 98.81 101 HIS B C 1
ATOM 2518 O O . HIS B 1 101 ? 1.593 -21.078 -1.451 1 98.81 101 HIS B O 1
ATOM 2524 N N . ILE B 1 102 ? -0.566 -20.891 -1.871 1 98.88 102 ILE B N 1
ATOM 2525 C CA . ILE B 1 102 ? -0.688 -19.641 -1.115 1 98.88 102 ILE B CA 1
ATOM 2526 C C . ILE B 1 102 ? -1.805 -19.781 -0.081 1 98.88 102 ILE B C 1
ATOM 2528 O O . ILE B 1 102 ? -2.932 -20.141 -0.42 1 98.88 102 ILE B O 1
ATOM 2532 N N . ILE B 1 103 ? -1.552 -19.578 1.152 1 98.88 103 ILE B N 1
ATOM 2533 C CA . ILE B 1 103 ? -2.523 -19.406 2.227 1 98.88 103 ILE B CA 1
ATOM 2534 C C . ILE B 1 103 ? -2.402 -18 2.812 1 98.88 103 ILE B C 1
ATOM 2536 O O . ILE B 1 103 ? -1.302 -17.547 3.148 1 98.88 103 ILE B O 1
ATOM 2540 N N . PHE B 1 104 ? -3.482 -17.297 2.91 1 98.81 104 PHE B N 1
ATOM 2541 C CA . PHE B 1 104 ? -3.354 -15.938 3.432 1 98.81 104 PHE B CA 1
ATOM 2542 C C . PHE B 1 104 ? -4.562 -15.57 4.281 1 98.81 104 PHE B C 1
ATOM 2544 O O . PHE B 1 104 ? -5.652 -16.109 4.094 1 98.81 104 PHE B O 1
ATOM 2551 N N . CYS B 1 105 ? -4.352 -14.734 5.25 1 98.81 105 CYS B N 1
ATOM 2552 C CA . CYS B 1 105 ? -5.348 -14.172 6.152 1 98.81 105 CYS B CA 1
ATOM 2553 C C . CYS B 1 105 ? -5.727 -12.75 5.734 1 98.81 105 CYS B C 1
ATOM 2555 O O . CYS B 1 105 ? -4.852 -11.938 5.438 1 98.81 105 CYS B O 1
ATOM 2557 N N . TRP B 1 106 ? -6.992 -12.508 5.711 1 98.19 106 TRP B N 1
ATOM 2558 C CA . TRP B 1 106 ? -7.363 -11.148 5.332 1 98.19 106 TRP B CA 1
ATOM 2559 C C . TRP B 1 106 ? -8.648 -10.719 6.039 1 98.19 106 TRP B C 1
ATOM 2561 O O . TRP B 1 106 ? -9.523 -11.547 6.305 1 98.19 106 TRP B O 1
ATOM 2571 N N . ASP B 1 107 ? -8.688 -9.477 6.398 1 96.5 107 ASP B N 1
ATOM 2572 C CA . ASP B 1 107 ? -9.828 -8.844 7.059 1 96.5 107 ASP B CA 1
ATOM 2573 C C . ASP B 1 107 ? -10.742 -8.164 6.039 1 96.5 107 ASP B C 1
ATOM 2575 O O . ASP B 1 107 ? -10.336 -7.215 5.363 1 96.5 107 ASP B O 1
ATOM 2579 N N . SER B 1 108 ? -11.922 -8.688 5.914 1 97 108 SER B N 1
ATOM 2580 C CA . SER B 1 108 ? -12.93 -8.008 5.109 1 97 108 SER B CA 1
ATOM 2581 C C . SER B 1 108 ? -13.625 -6.91 5.91 1 97 108 SER B C 1
ATOM 2583 O O . SER B 1 108 ? -14.312 -7.191 6.891 1 97 108 SER B O 1
ATOM 2585 N N . VAL B 1 109 ? -13.438 -5.703 5.406 1 94.94 109 VAL B N 1
ATOM 2586 C CA . VAL B 1 109 ? -14.07 -4.586 6.102 1 94.94 109 VAL B CA 1
ATOM 2587 C C . VAL B 1 109 ? -15.586 -4.676 5.953 1 94.94 109 VAL B C 1
ATOM 2589 O O . VAL B 1 109 ? -16.328 -4.445 6.914 1 94.94 109 VAL B O 1
ATOM 2592 N N . MET B 1 110 ? -16.016 -5.059 4.789 1 96.75 110 MET B N 1
ATOM 2593 C CA . MET B 1 110 ? -17.453 -5.098 4.504 1 96.75 110 MET B CA 1
ATOM 2594 C C . MET B 1 110 ? -18.141 -6.188 5.324 1 96.75 110 MET B C 1
ATOM 2596 O O . MET B 1 110 ? -19.266 -6.004 5.785 1 96.75 110 MET B O 1
ATOM 2600 N N . ASP B 1 111 ? -17.453 -7.309 5.52 1 97.38 111 ASP B N 1
ATOM 2601 C CA . ASP B 1 111 ? -18.047 -8.445 6.211 1 97.38 111 ASP B CA 1
ATOM 2602 C C . ASP B 1 111 ? -17.75 -8.398 7.707 1 97.38 111 ASP B C 1
ATOM 2604 O O . ASP B 1 111 ? -18.344 -9.141 8.492 1 97.38 111 ASP B O 1
ATOM 2608 N N . LYS B 1 112 ? -16.859 -7.547 8.055 1 95.31 112 LYS B N 1
ATOM 2609 C CA . LYS B 1 112 ? -16.406 -7.449 9.438 1 95.31 112 LYS B CA 1
ATOM 2610 C C . LYS B 1 112 ? -15.977 -8.812 9.977 1 95.31 112 LYS B C 1
ATOM 2612 O O . LYS B 1 112 ? -16.391 -9.219 11.062 1 95.31 112 LYS B O 1
ATOM 2617 N N . LYS B 1 113 ? -15.141 -9.5 9.211 1 95.94 113 LYS B N 1
ATOM 2618 C CA . LYS B 1 113 ? -14.625 -10.781 9.68 1 95.94 113 LYS B CA 1
ATOM 2619 C C . LYS B 1 113 ? -13.289 -11.109 9.016 1 95.94 113 LYS B C 1
ATOM 2621 O O . LYS B 1 113 ? -12.898 -10.469 8.039 1 95.94 113 LYS B O 1
ATOM 2626 N N . VAL B 1 114 ? -12.625 -12.086 9.609 1 97.94 114 VAL B N 1
ATOM 2627 C CA . VAL B 1 114 ? -11.367 -12.609 9.086 1 97.94 114 VAL B CA 1
ATOM 2628 C C . VAL B 1 114 ? -11.648 -13.75 8.109 1 97.94 114 VAL B C 1
ATOM 2630 O O . VAL B 1 114 ? -12.484 -14.617 8.383 1 97.94 114 VAL B O 1
ATOM 2633 N N . TYR B 1 115 ? -11 -13.695 7.004 1 98.75 115 TYR B N 1
ATOM 2634 C CA . TYR B 1 115 ? -11.023 -14.805 6.055 1 98.75 115 TYR B CA 1
ATOM 2635 C C . TYR B 1 115 ? -9.656 -15.469 5.961 1 98.75 115 TYR B C 1
ATOM 2637 O O . TYR B 1 115 ? -8.625 -14.805 6.113 1 98.75 115 TYR B O 1
ATOM 2645 N N . GLU B 1 116 ? -9.711 -16.734 5.75 1 98.88 116 GLU B N 1
ATOM 2646 C CA . GLU B 1 116 ? -8.562 -17.562 5.406 1 98.88 116 GLU B CA 1
ATOM 2647 C C . GLU B 1 116 ? -8.734 -18.203 4.031 1 98.88 116 GLU B C 1
ATOM 2649 O O . GLU B 1 116 ? -9.641 -19.016 3.828 1 98.88 116 GLU B O 1
ATOM 2654 N N . THR B 1 117 ? -7.895 -17.859 3.123 1 98.94 117 THR B N 1
ATOM 2655 C CA . THR B 1 117 ? -8.039 -18.391 1.771 1 98.94 117 THR B CA 1
ATOM 2656 C C . THR B 1 117 ? -6.879 -19.328 1.432 1 98.94 117 THR B C 1
ATOM 2658 O O . THR B 1 117 ? -5.723 -19.031 1.745 1 98.94 117 THR B O 1
ATOM 2661 N N . HIS B 1 118 ? -7.219 -20.438 0.857 1 98.88 118 HIS B N 1
ATOM 2662 C CA . HIS B 1 118 ? -6.281 -21.406 0.29 1 98.88 118 HIS B CA 1
ATOM 2663 C C . HIS B 1 118 ? -6.34 -21.391 -1.234 1 98.88 118 HIS B C 1
ATOM 2665 O O . HIS B 1 118 ? -7.418 -21.516 -1.82 1 98.88 118 HIS B O 1
ATOM 2671 N N . LEU B 1 119 ? -5.188 -21.219 -1.777 1 98.81 119 LEU B N 1
ATOM 2672 C CA . LEU B 1 119 ? -5.09 -21.078 -3.225 1 98.81 119 LEU B CA 1
ATOM 2673 C C . LEU B 1 119 ? -3.91 -21.875 -3.777 1 98.81 119 LEU B C 1
ATOM 2675 O O . LEU B 1 119 ? -2.799 -21.781 -3.252 1 98.81 119 LEU B O 1
ATOM 2679 N N . THR B 1 120 ? -4.176 -22.703 -4.828 1 98.88 120 THR B N 1
ATOM 2680 C CA . THR B 1 120 ? -3.102 -23.391 -5.523 1 98.88 120 THR B CA 1
ATOM 2681 C C . THR B 1 120 ? -3.119 -23.062 -7.012 1 98.88 120 THR B C 1
AT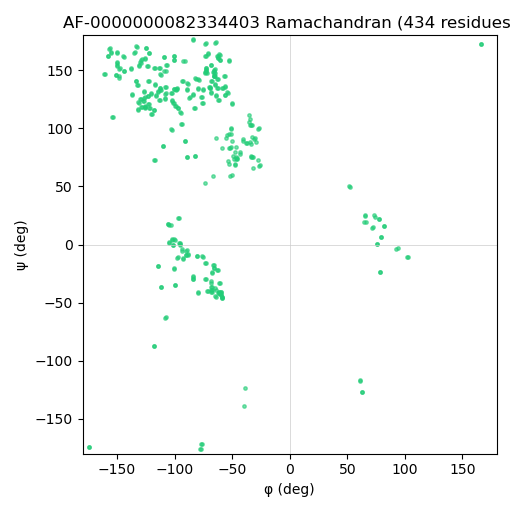OM 2683 O O . THR B 1 120 ? -4.129 -23.266 -7.691 1 98.88 120 THR B O 1
ATOM 2686 N N . ILE B 1 121 ? -2.076 -22.531 -7.473 1 98.88 121 ILE B N 1
ATOM 2687 C CA . ILE B 1 121 ? -1.904 -22.281 -8.898 1 98.88 121 ILE B CA 1
ATOM 2688 C C . ILE B 1 121 ? -1.559 -23.594 -9.609 1 98.88 121 ILE B C 1
ATOM 2690 O O . ILE B 1 121 ? -0.616 -24.281 -9.219 1 98.88 121 ILE B O 1
ATOM 2694 N N . PRO B 1 122 ? -2.293 -23.938 -10.633 1 98.69 122 PRO B N 1
ATOM 2695 C CA . PRO B 1 122 ? -2.076 -25.234 -11.258 1 98.69 122 PRO B CA 1
ATOM 2696 C C . PRO B 1 122 ? -0.786 -25.297 -12.07 1 98.69 122 PRO B C 1
ATOM 2698 O O . PRO B 1 122 ? -0.292 -24.266 -12.531 1 98.69 122 PRO B O 1
ATOM 2701 N N . GLN B 1 123 ? -0.357 -26.453 -12.336 1 98.12 123 GLN B N 1
ATOM 2702 C CA . GLN B 1 123 ? 0.94 -26.703 -12.953 1 98.12 123 GLN B CA 1
ATOM 2703 C C . GLN B 1 123 ? 1.041 -26.062 -14.328 1 98.12 123 GLN B C 1
ATOM 2705 O O . GLN B 1 123 ? 2.053 -25.422 -14.648 1 98.12 123 GLN B O 1
ATOM 2710 N N . PRO B 1 124 ? 0.033 -26.109 -15.164 1 98.12 124 PRO B N 1
ATOM 2711 C CA . PRO B 1 124 ? 0.166 -25.484 -16.484 1 98.12 124 PRO B CA 1
ATOM 2712 C C . PRO B 1 124 ? 0.407 -23.984 -16.406 1 98.12 124 PRO B C 1
ATOM 2714 O O . PRO B 1 124 ? 1.111 -23.422 -17.25 1 98.12 124 PRO B O 1
ATOM 2717 N N . VAL B 1 125 ? -0.179 -23.391 -15.391 1 98.62 125 VAL B N 1
ATOM 2718 C CA . VAL B 1 125 ? 0.008 -21.953 -15.211 1 98.62 125 VAL B CA 1
ATOM 2719 C C . VAL B 1 125 ? 1.436 -21.672 -14.742 1 98.62 125 VAL B C 1
ATOM 2721 O O . VAL B 1 125 ? 2.072 -20.719 -15.211 1 98.62 125 VAL B O 1
ATOM 2724 N N . LEU B 1 126 ? 1.947 -22.469 -13.883 1 98.56 126 LEU B N 1
ATOM 2725 C CA . LEU B 1 126 ? 3.33 -22.312 -13.445 1 98.56 126 LEU B CA 1
ATOM 2726 C C . LEU B 1 126 ? 4.289 -22.438 -14.625 1 98.56 126 LEU B C 1
ATOM 2728 O O . LEU B 1 126 ? 5.254 -21.672 -14.727 1 98.56 126 LEU B O 1
ATOM 2732 N N . GLU B 1 127 ? 4.059 -23.375 -15.516 1 97.38 127 GLU B N 1
ATOM 2733 C CA . GLU B 1 127 ? 4.887 -23.547 -16.703 1 97.38 127 GLU B CA 1
ATOM 2734 C C . GLU B 1 127 ? 4.852 -22.312 -17.594 1 97.38 127 GLU B C 1
ATOM 2736 O O . GLU B 1 127 ? 5.879 -21.906 -18.141 1 97.38 127 GLU B O 1
ATOM 2741 N N . LYS B 1 128 ? 3.67 -21.812 -17.688 1 96.94 128 LYS B N 1
ATOM 2742 C CA . LYS B 1 128 ? 3.537 -20.562 -18.453 1 96.94 128 LYS B CA 1
ATOM 2743 C C . LYS B 1 128 ? 4.391 -19.453 -17.828 1 96.94 128 LYS B C 1
ATOM 2745 O O . LYS B 1 128 ? 5.031 -18.688 -18.562 1 96.94 128 LYS B O 1
ATOM 2750 N N . MET B 1 129 ? 4.422 -19.344 -16.562 1 97.81 129 MET B N 1
ATOM 2751 C CA . MET B 1 129 ? 5.152 -18.312 -15.852 1 97.81 129 MET B CA 1
ATOM 2752 C C . MET B 1 129 ? 6.656 -18.484 -16.016 1 97.81 129 MET B C 1
ATOM 2754 O O . MET B 1 129 ? 7.422 -17.531 -15.891 1 97.81 129 MET B O 1
ATOM 2758 N N . LEU B 1 130 ? 7.059 -19.688 -16.297 1 96.88 130 LEU B N 1
ATOM 2759 C CA . LEU B 1 130 ? 8.484 -20 -16.344 1 96.88 130 LEU B CA 1
ATOM 2760 C C . LEU B 1 130 ? 9.023 -19.875 -17.766 1 96.88 130 LEU B C 1
ATOM 2762 O O . LEU B 1 130 ? 10.234 -19.953 -17.984 1 96.88 130 LEU B O 1
ATOM 2766 N N . ARG B 1 131 ? 8.203 -19.641 -18.703 1 95.25 131 ARG B N 1
ATOM 2767 C CA . ARG B 1 131 ? 8.617 -19.469 -20.094 1 95.25 131 ARG B CA 1
ATOM 2768 C C . ARG B 1 131 ? 8.508 -18.016 -20.531 1 95.25 131 ARG B C 1
ATOM 2770 O O . ARG B 1 131 ? 7.625 -17.281 -20.062 1 95.25 131 ARG B O 1
ATOM 2777 N N . PRO B 1 132 ? 9.375 -17.609 -21.438 1 94.5 132 PRO B N 1
ATOM 2778 C CA . PRO B 1 132 ? 9.219 -16.25 -21.969 1 94.5 132 PRO B CA 1
ATOM 2779 C C . PRO B 1 132 ? 7.891 -16.062 -22.703 1 94.5 132 PRO B C 1
ATOM 2781 O O . PRO B 1 132 ? 7.418 -16.969 -23.391 1 94.5 132 PRO B O 1
ATOM 2784 N N . SER B 1 133 ? 7.355 -14.898 -22.516 1 91.88 133 SER B N 1
ATOM 2785 C CA . SER B 1 133 ? 6.121 -14.57 -23.219 1 91.88 133 SER B CA 1
ATOM 2786 C C . SER B 1 133 ? 6.387 -14.328 -24.703 1 91.88 133 SER B C 1
ATOM 2788 O O . SER B 1 133 ? 7.496 -13.953 -25.094 1 91.88 133 SER B O 1
ATOM 2790 N N . ILE B 1 134 ? 5.359 -14.602 -25.469 1 88.88 134 ILE B N 1
ATOM 2791 C CA . ILE B 1 134 ? 5.426 -14.266 -26.891 1 88.88 134 ILE B CA 1
ATOM 2792 C C . ILE B 1 134 ? 5.414 -12.75 -27.062 1 88.88 134 ILE B C 1
ATOM 2794 O O . ILE B 1 134 ? 6.051 -12.219 -27.984 1 88.88 134 ILE B O 1
ATOM 2798 N N . ASN B 1 135 ? 4.719 -12.109 -26.172 1 88.88 135 ASN B N 1
ATOM 2799 C CA . ASN B 1 135 ? 4.656 -10.648 -26.188 1 88.88 135 ASN B CA 1
ATOM 2800 C C . ASN B 1 135 ? 5.883 -10.031 -25.531 1 88.88 135 ASN B C 1
ATOM 2802 O O . ASN B 1 135 ? 6.379 -10.547 -24.531 1 88.88 135 ASN B O 1
ATOM 2806 N N . LYS B 1 136 ? 6.301 -8.914 -26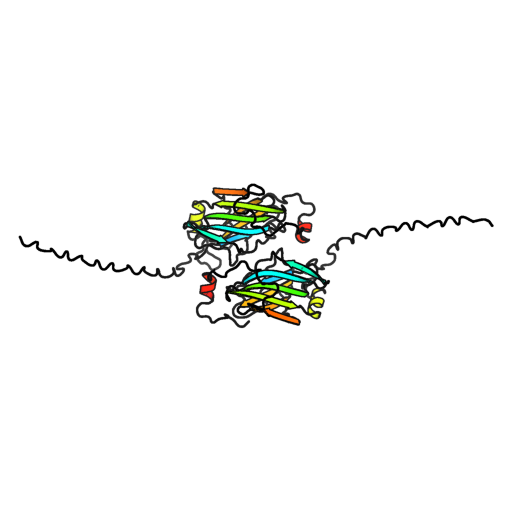.141 1 86.25 136 LYS B N 1
ATOM 2807 C CA . LYS B 1 136 ? 7.398 -8.133 -25.578 1 86.25 136 LYS B CA 1
ATOM 2808 C C . LYS B 1 136 ? 6.871 -7.059 -24.625 1 86.25 136 LYS B C 1
ATOM 2810 O O . LYS B 1 136 ? 5.695 -6.695 -24.672 1 86.25 136 LYS B O 1
ATOM 2815 N N . ASP B 1 137 ? 7.75 -6.641 -23.766 1 86.31 137 ASP B N 1
ATOM 2816 C CA . ASP B 1 137 ? 7.336 -5.543 -22.906 1 86.31 137 ASP B CA 1
ATOM 2817 C C . ASP B 1 137 ? 7.383 -4.207 -23.641 1 86.31 137 ASP B C 1
ATOM 2819 O O . ASP B 1 137 ? 7.582 -4.172 -24.859 1 86.31 137 ASP B O 1
ATOM 2823 N N . TYR B 1 138 ? 7.109 -3.139 -22.922 1 82.19 138 TYR B N 1
ATOM 2824 C CA . TYR B 1 138 ? 7.004 -1.816 -23.531 1 82.19 138 TYR B CA 1
ATOM 2825 C C . TYR B 1 138 ? 8.336 -1.389 -24.141 1 82.19 138 TYR B C 1
ATOM 2827 O O . TYR B 1 138 ? 8.367 -0.556 -25.047 1 82.19 138 TYR B O 1
ATOM 2835 N N . GLN B 1 139 ? 9.438 -1.993 -23.656 1 83.69 139 GLN B N 1
ATOM 2836 C CA . GLN B 1 139 ? 10.766 -1.64 -24.141 1 83.69 139 GLN B CA 1
ATOM 2837 C C . GLN B 1 139 ? 11.211 -2.588 -25.25 1 83.69 139 GLN B C 1
ATOM 2839 O O . GLN B 1 139 ? 12.367 -2.537 -25.688 1 83.69 139 GLN B O 1
ATOM 2844 N N . GLY B 1 140 ? 10.344 -3.504 -25.594 1 85.88 140 GLY B N 1
ATOM 2845 C CA . GLY B 1 140 ? 10.664 -4.449 -26.656 1 85.88 140 GLY B CA 1
ATOM 2846 C C . GLY B 1 140 ? 11.508 -5.613 -26.172 1 85.88 140 GLY B C 1
ATOM 2847 O O . GLY B 1 140 ? 12.109 -6.324 -26.984 1 85.88 140 GLY B O 1
ATOM 2848 N N . LYS B 1 141 ? 11.586 -5.836 -24.938 1 88 141 LYS B N 1
ATOM 2849 C CA . LYS B 1 141 ? 12.414 -6.895 -24.375 1 88 141 LYS B CA 1
ATOM 2850 C C . LYS B 1 141 ? 11.578 -8.117 -24.016 1 88 141 LYS B C 1
ATOM 2852 O O . LYS B 1 141 ? 10.359 -8.016 -23.859 1 88 141 LYS B O 1
ATOM 2857 N N . THR B 1 142 ? 12.258 -9.203 -23.938 1 92 142 THR B N 1
ATOM 2858 C CA . THR B 1 142 ? 11.617 -10.43 -23.484 1 92 142 THR B CA 1
ATOM 2859 C C . THR B 1 142 ? 10.984 -10.219 -22.109 1 92 142 THR B C 1
ATOM 2861 O O . THR B 1 142 ? 11.578 -9.594 -21.234 1 92 142 THR B O 1
ATOM 2864 N N . ALA B 1 143 ? 9.734 -10.758 -22.016 1 93.62 143 ALA B N 1
ATOM 2865 C CA . ALA B 1 143 ? 9.008 -10.594 -20.75 1 93.62 143 ALA B CA 1
ATOM 2866 C C . ALA B 1 143 ? 8.461 -11.93 -20.266 1 93.62 143 ALA B C 1
ATOM 2868 O O . ALA B 1 143 ? 8.367 -12.891 -21.016 1 93.62 143 ALA B O 1
ATOM 2869 N N . TYR B 1 144 ? 8.219 -12.023 -18.969 1 95.44 144 TYR B N 1
ATOM 2870 C CA . TYR B 1 144 ? 7.621 -13.18 -18.312 1 95.44 144 TYR B CA 1
ATOM 2871 C C . TYR B 1 144 ? 6.371 -12.773 -17.531 1 95.44 144 TYR B C 1
ATOM 2873 O O . TYR B 1 144 ? 6.234 -11.617 -17.125 1 95.44 144 TYR B O 1
ATOM 2881 N N . TYR B 1 145 ? 5.496 -13.688 -17.359 1 96.81 145 TYR B N 1
ATOM 2882 C CA . TYR B 1 145 ? 4.352 -13.484 -16.484 1 96.81 145 TYR B CA 1
ATOM 2883 C C . TYR B 1 145 ? 4.727 -13.734 -15.031 1 96.81 145 TYR B C 1
ATOM 2885 O O . TYR B 1 145 ? 4.297 -14.727 -14.438 1 96.81 145 TYR B O 1
ATOM 2893 N N . ASN B 1 146 ? 5.414 -12.766 -14.5 1 96.75 146 ASN B N 1
ATOM 2894 C CA . ASN B 1 146 ? 5.992 -12.992 -13.18 1 96.75 146 ASN B CA 1
ATOM 2895 C C . ASN B 1 146 ? 5.223 -12.242 -12.094 1 96.75 146 ASN B C 1
ATOM 2897 O O . ASN B 1 146 ? 5.73 -12.047 -10.984 1 96.75 146 ASN B O 1
ATOM 2901 N N . ARG B 1 147 ? 4.031 -11.836 -12.375 1 97.38 147 ARG B N 1
ATOM 2902 C CA . ARG B 1 147 ? 3.211 -11.109 -11.406 1 97.38 147 ARG B CA 1
ATOM 2903 C C . ARG B 1 147 ? 1.828 -11.734 -11.281 1 97.38 147 ARG B C 1
ATOM 2905 O O . ARG B 1 147 ? 1.056 -11.758 -12.242 1 97.38 147 ARG B O 1
ATOM 2912 N N . VAL B 1 148 ? 1.563 -12.18 -10.062 1 98.56 148 VAL B N 1
ATOM 2913 C CA . VAL B 1 148 ? 0.233 -12.672 -9.727 1 98.56 148 VAL B CA 1
ATOM 2914 C C . VAL B 1 148 ? -0.563 -11.578 -9.023 1 98.56 148 VAL B C 1
ATOM 2916 O O . VAL B 1 148 ? -0.032 -10.875 -8.156 1 98.56 148 VAL B O 1
ATOM 2919 N N . GLN B 1 149 ? -1.749 -11.383 -9.391 1 98.38 149 GLN B N 1
ATOM 2920 C CA . GLN B 1 149 ? -2.617 -10.492 -8.633 1 98.38 149 GLN B CA 1
ATOM 2921 C C . GLN B 1 149 ? -3.883 -11.219 -8.172 1 98.38 149 GLN B C 1
ATOM 2923 O O . GLN B 1 149 ? -4.445 -12.023 -8.914 1 98.38 149 GLN B O 1
ATOM 2928 N N . ILE B 1 150 ? -4.305 -10.938 -6.992 1 98.81 150 ILE B N 1
ATOM 2929 C CA . ILE B 1 150 ? -5.387 -11.625 -6.297 1 98.81 150 ILE B CA 1
ATOM 2930 C C . ILE B 1 150 ? -6.43 -10.609 -5.836 1 98.81 150 ILE B C 1
ATOM 2932 O O . ILE B 1 150 ? -6.117 -9.688 -5.074 1 98.81 150 ILE B O 1
ATOM 2936 N N . GLY B 1 151 ? -7.625 -10.766 -6.348 1 98.75 151 GLY B N 1
ATOM 2937 C CA . GLY B 1 151 ? -8.734 -9.906 -5.957 1 98.75 151 GLY B CA 1
ATOM 2938 C C . GLY B 1 151 ? -9.5 -10.438 -4.762 1 98.75 151 GLY B C 1
ATOM 2939 O O . GLY B 1 151 ? -9.773 -11.633 -4.672 1 98.75 151 GLY B O 1
ATOM 2940 N N . LEU B 1 152 ? -9.859 -9.531 -3.867 1 98.88 152 LEU B N 1
ATOM 2941 C CA . LEU B 1 152 ? -10.602 -9.867 -2.658 1 98.88 152 LEU B CA 1
ATOM 2942 C C . LEU B 1 152 ? -11.906 -9.086 -2.592 1 98.88 152 LEU B C 1
ATOM 2944 O O . LEU B 1 152 ? -11.898 -7.855 -2.582 1 98.88 152 LEU B O 1
ATOM 2948 N N . ALA B 1 153 ? -12.969 -9.797 -2.609 1 98.75 153 ALA B N 1
ATOM 2949 C CA . ALA B 1 153 ? -14.281 -9.156 -2.568 1 98.75 153 ALA B CA 1
ATOM 2950 C C . ALA B 1 153 ? -15.094 -9.641 -1.373 1 98.75 153 ALA B C 1
ATOM 2952 O O . ALA B 1 153 ? -14.742 -10.633 -0.737 1 98.75 153 ALA B O 1
ATOM 2953 N N . PRO B 1 154 ? -16.172 -8.914 -1.04 1 98.5 154 PRO B N 1
ATOM 2954 C CA . PRO B 1 154 ? -17.031 -9.352 0.06 1 98.5 154 PRO B CA 1
ATOM 2955 C C . PRO B 1 154 ? -17.5 -10.797 -0.095 1 98.5 154 PRO B C 1
ATOM 2957 O O . PRO B 1 154 ? -17.453 -11.352 -1.197 1 98.5 154 PRO B O 1
ATOM 2960 N N . GLU B 1 155 ? -17.891 -11.422 0.95 1 98.38 155 GLU B N 1
ATOM 2961 C CA . GLU B 1 155 ? -18.359 -12.805 1.037 1 98.38 155 GLU B CA 1
ATOM 2962 C C . GLU B 1 155 ? -17.203 -13.789 0.852 1 98.38 155 GLU B C 1
ATOM 2964 O O . GLU B 1 155 ? -17.438 -14.969 0.559 1 98.38 155 GLU B O 1
ATOM 2969 N N . GLY B 1 156 ? -16.047 -13.312 0.945 1 98.69 156 GLY B N 1
ATOM 2970 C CA . GLY B 1 156 ? -14.883 -14.188 0.829 1 98.69 156 GLY B CA 1
ATOM 2971 C C . GLY B 1 156 ? -14.57 -14.578 -0.604 1 98.69 156 GLY B C 1
ATOM 2972 O O . GLY B 1 156 ? -13.914 -15.594 -0.848 1 98.69 156 GLY B O 1
ATOM 2973 N N . LYS B 1 157 ? -15.031 -13.805 -1.517 1 98.81 157 LYS B N 1
ATOM 2974 C CA . LYS B 1 157 ? -14.812 -14.117 -2.926 1 98.81 157 LYS B CA 1
ATOM 2975 C C . LYS B 1 157 ? -13.406 -13.711 -3.367 1 98.81 157 LYS B C 1
ATOM 2977 O O . LYS B 1 157 ? -12.922 -12.633 -3.002 1 98.81 157 LYS B O 1
ATOM 2982 N N . VAL B 1 158 ? -12.781 -14.617 -4.082 1 98.88 158 VAL B N 1
ATOM 2983 C CA . VAL B 1 158 ? -11.398 -14.406 -4.508 1 98.88 158 VAL B CA 1
ATOM 2984 C C . VAL B 1 158 ? -11.266 -14.734 -5.992 1 98.88 158 VAL B C 1
ATOM 2986 O O . VAL B 1 158 ? -11.844 -15.711 -6.473 1 98.88 158 VAL B O 1
ATOM 2989 N N . ALA B 1 159 ? -10.555 -13.922 -6.707 1 98.81 159 ALA B N 1
ATOM 2990 C CA . ALA B 1 159 ? -10.18 -14.188 -8.094 1 98.81 159 ALA B CA 1
ATOM 2991 C C . ALA B 1 159 ? -8.688 -13.961 -8.32 1 98.81 159 ALA B C 1
ATOM 2993 O O . ALA B 1 159 ? -8.055 -13.188 -7.598 1 98.81 159 ALA B O 1
ATOM 2994 N N . VAL B 1 160 ? -8.156 -14.641 -9.305 1 98.88 160 VAL B N 1
ATOM 2995 C CA . VAL B 1 160 ? -6.707 -14.664 -9.477 1 98.88 160 VAL B CA 1
ATOM 2996 C C . VAL B 1 160 ? -6.355 -14.422 -10.945 1 98.88 160 VAL B C 1
ATOM 2998 O O . VAL B 1 160 ? -7.027 -14.93 -11.844 1 98.88 160 VAL B O 1
ATOM 3001 N N . TRP B 1 161 ? -5.297 -13.648 -11.203 1 98.75 161 TRP B N 1
ATOM 3002 C CA . TRP B 1 161 ? -4.809 -13.375 -12.547 1 98.75 161 TRP B CA 1
ATOM 3003 C C . TRP B 1 161 ? -3.287 -13.438 -12.602 1 98.75 161 TRP B C 1
ATOM 3005 O O . TRP B 1 161 ? -2.615 -13.203 -11.594 1 98.75 161 TRP B O 1
ATOM 3015 N N . LEU B 1 162 ? -2.803 -13.781 -13.75 1 98.31 162 LEU B N 1
ATOM 3016 C CA . LEU B 1 162 ? -1.472 -13.336 -14.141 1 98.31 162 LEU B CA 1
ATOM 3017 C C . LEU B 1 162 ? -1.535 -11.969 -14.82 1 98.31 162 LEU B C 1
ATOM 3019 O O . LEU B 1 162 ? -2.359 -11.75 -15.711 1 98.31 162 LEU B O 1
ATOM 3023 N N . GLN B 1 163 ? -0.735 -11.102 -14.258 1 97 163 GLN B N 1
ATOM 3024 C CA . GLN B 1 163 ? -0.725 -9.789 -14.891 1 97 163 GLN B CA 1
ATOM 3025 C C . GLN B 1 163 ? -0.238 -9.883 -16.328 1 97 163 GLN B C 1
ATOM 3027 O O . GLN B 1 163 ? 0.793 -10.5 -16.609 1 97 163 GLN B O 1
ATOM 3032 N N . GLY B 1 164 ? -0.921 -9.227 -17.25 1 95.44 164 GLY B N 1
ATOM 3033 C CA . GLY B 1 164 ? -0.538 -9.219 -18.656 1 95.44 164 GLY B CA 1
ATOM 3034 C C . GLY B 1 164 ? 0.712 -8.406 -18.922 1 95.44 164 GLY B C 1
ATOM 3035 O O . GLY B 1 164 ? 1.122 -7.59 -18.094 1 95.44 164 GLY B O 1
ATOM 3036 N N . ILE B 1 165 ? 1.24 -8.633 -20.078 1 93.12 165 ILE B N 1
ATOM 3037 C CA . ILE B 1 165 ? 2.436 -7.91 -20.5 1 93.12 165 ILE B CA 1
ATOM 3038 C C . ILE B 1 165 ? 2.043 -6.75 -21.406 1 93.12 165 ILE B C 1
ATOM 3040 O O . ILE B 1 165 ? 1.202 -6.902 -22.297 1 93.12 165 ILE B O 1
ATOM 3044 N N . GLY B 1 166 ? 2.639 -5.598 -21.109 1 87.81 166 GLY B N 1
ATOM 3045 C CA . GLY B 1 166 ? 2.309 -4.445 -21.938 1 87.81 166 GLY B CA 1
ATOM 3046 C C . GLY B 1 166 ? 0.838 -4.078 -21.891 1 87.81 166 GLY B C 1
ATOM 3047 O O . GLY B 1 166 ? 0.291 -3.836 -20.812 1 87.81 166 GLY B O 1
ATOM 3048 N N . LEU B 1 167 ? 0.215 -4.172 -23.031 1 86.62 167 LEU B N 1
ATOM 3049 C CA . LEU B 1 167 ? -1.18 -3.754 -23.125 1 86.62 167 LEU B CA 1
ATOM 3050 C C . LEU B 1 167 ? -2.113 -4.957 -23.062 1 86.62 167 LEU B C 1
ATOM 3052 O O . LEU B 1 167 ? -3.336 -4.805 -23.109 1 86.62 167 LEU B O 1
ATOM 3056 N N . GLU B 1 168 ? -1.548 -6.168 -22.859 1 92.44 168 GLU B N 1
ATOM 3057 C CA . GLU B 1 168 ? -2.363 -7.371 -22.734 1 92.44 168 GLU B CA 1
ATOM 3058 C C . GLU B 1 168 ? -3.25 -7.309 -21.484 1 92.44 168 GLU B C 1
ATOM 3060 O O . GLU B 1 168 ? -2.828 -6.816 -20.438 1 92.44 168 GLU B O 1
ATOM 3065 N N . PRO B 1 169 ? -4.453 -7.746 -21.734 1 95.5 169 PRO B N 1
ATOM 3066 C CA . PRO B 1 169 ? -5.234 -7.949 -20.516 1 95.5 169 PRO B CA 1
ATOM 3067 C C . PRO B 1 169 ? -4.605 -8.977 -19.578 1 95.5 169 PRO B C 1
ATOM 3069 O O . PRO B 1 169 ? -3.736 -9.75 -20 1 95.5 169 PRO B O 1
ATOM 3072 N N . ASN B 1 170 ? -5 -8.867 -18.391 1 97.69 170 ASN B N 1
ATOM 3073 C CA . ASN B 1 170 ? -4.586 -9.898 -17.438 1 97.69 170 ASN B CA 1
ATOM 3074 C C . ASN B 1 170 ? -5.195 -11.258 -17.781 1 97.69 170 ASN B C 1
ATOM 3076 O O . ASN B 1 170 ? -6.293 -11.328 -18.344 1 97.69 170 ASN B O 1
ATOM 3080 N N . TYR B 1 171 ? -4.492 -12.312 -17.438 1 97 171 TYR B N 1
ATOM 3081 C CA . TYR B 1 171 ? -4.961 -13.664 -17.703 1 97 171 TYR B CA 1
ATOM 3082 C C . TYR B 1 171 ? -5.645 -14.25 -16.469 1 97 171 TYR B C 1
ATOM 3084 O O . TYR B 1 171 ? -5 -14.469 -15.438 1 97 171 TYR B O 1
ATOM 3092 N N . ARG B 1 172 ? -6.898 -14.547 -16.625 1 98.12 172 ARG B N 1
ATOM 3093 C CA . ARG B 1 172 ? -7.637 -15.156 -15.523 1 98.12 172 ARG B CA 1
ATOM 3094 C C . ARG B 1 172 ? -7.145 -16.578 -15.258 1 98.12 172 ARG B C 1
ATOM 3096 O O . ARG B 1 172 ? -6.977 -17.359 -16.188 1 98.12 172 ARG B O 1
ATOM 3103 N N . VAL B 1 173 ? -6.879 -16.875 -14.016 1 98.62 173 VAL B N 1
ATOM 3104 C CA . VAL B 1 173 ? -6.406 -18.188 -13.602 1 98.62 173 VAL B CA 1
ATOM 3105 C C . VAL B 1 173 ? -7.512 -18.922 -12.844 1 98.62 173 VAL B C 1
ATOM 3107 O O . VAL B 1 173 ? -8.172 -18.344 -11.984 1 98.62 173 VAL B O 1
ATOM 3110 N N . THR B 1 174 ? -7.762 -20.141 -13.258 1 98.38 174 THR B N 1
ATOM 3111 C CA . THR B 1 174 ? -8.57 -21.047 -12.445 1 98.38 174 THR B CA 1
ATOM 3112 C C . THR B 1 174 ? -7.691 -21.906 -11.547 1 98.38 174 THR B C 1
ATOM 3114 O O . THR B 1 174 ? -7.086 -22.875 -12 1 98.38 174 THR B O 1
ATOM 3117 N N . PRO B 1 175 ? -7.668 -21.547 -10.297 1 98.75 175 PRO B N 1
ATOM 3118 C CA . PRO B 1 175 ? -6.816 -22.312 -9.391 1 98.75 175 PRO B CA 1
ATOM 3119 C C . PRO B 1 175 ? -7.301 -23.75 -9.203 1 98.75 175 PRO B C 1
ATOM 3121 O O . PRO B 1 175 ? -8.5 -24.016 -9.297 1 98.75 175 PRO B O 1
ATOM 3124 N N . SER B 1 176 ? -6.387 -24.672 -8.984 1 98.75 176 SER B N 1
ATOM 3125 C CA . SER B 1 176 ? -6.762 -26.047 -8.719 1 98.75 176 SER B CA 1
ATOM 3126 C C . SER B 1 176 ? -7.355 -26.203 -7.32 1 98.75 176 SER B C 1
ATOM 3128 O O . SER B 1 176 ? -8.102 -27.156 -7.055 1 98.75 176 SER B O 1
ATOM 3130 N N . VAL B 1 177 ? -6.934 -25.391 -6.414 1 98.69 177 VAL B N 1
ATOM 3131 C CA . VAL B 1 177 ? -7.535 -25.234 -5.094 1 98.69 177 VAL B CA 1
ATOM 3132 C C . VAL B 1 177 ? -7.871 -23.766 -4.84 1 98.69 177 VAL B C 1
ATOM 3134 O O . VAL B 1 177 ? -7.039 -22.891 -5.07 1 98.69 177 VAL B O 1
ATOM 3137 N N . LEU B 1 178 ? -9.109 -23.547 -4.488 1 98.81 178 LEU B N 1
ATOM 3138 C CA . LEU B 1 178 ? -9.516 -22.219 -4.055 1 98.81 178 LEU B CA 1
ATOM 3139 C C . LEU B 1 178 ? -10.727 -22.297 -3.123 1 98.81 178 LEU B C 1
ATOM 3141 O O . LEU B 1 178 ? -11.828 -22.641 -3.557 1 98.81 178 LEU B O 1
ATOM 3145 N N . TYR B 1 179 ? -10.516 -22.016 -1.903 1 98.69 179 TYR B N 1
ATOM 3146 C CA . TYR B 1 179 ? -11.617 -21.875 -0.955 1 98.69 179 TYR B CA 1
ATOM 3147 C C . TYR B 1 179 ? -11.266 -20.891 0.155 1 98.69 179 TYR B C 1
ATOM 3149 O O . TYR B 1 179 ? -10.094 -20.625 0.408 1 98.69 179 TYR B O 1
ATOM 3157 N N . THR B 1 180 ? -12.234 -20.391 0.713 1 98.81 180 THR B N 1
ATOM 3158 C CA . THR B 1 180 ? -12.094 -19.391 1.773 1 98.81 180 THR B CA 1
ATOM 3159 C C . THR B 1 180 ? -12.875 -19.828 3.016 1 98.81 180 THR B C 1
ATOM 3161 O O . THR B 1 180 ? -14.023 -20.266 2.914 1 98.81 180 THR B O 1
ATOM 3164 N N . LEU B 1 181 ? -12.227 -19.75 4.125 1 98.75 181 LEU B N 1
ATOM 3165 C CA . LEU B 1 181 ? -12.797 -20.078 5.422 1 98.75 181 LEU B CA 1
ATOM 3166 C C . LEU B 1 181 ? -13.008 -18.828 6.273 1 98.75 181 LEU B C 1
ATOM 3168 O O . LEU B 1 181 ? -12.414 -17.781 5.996 1 98.75 181 LEU B O 1
ATOM 3172 N N . SER B 1 182 ? -13.891 -18.984 7.332 1 98.25 182 SER B N 1
ATOM 3173 C CA . SER B 1 182 ? -14.094 -17.922 8.32 1 98.25 182 SER B CA 1
ATOM 3174 C C . SER B 1 182 ? -14.633 -18.484 9.633 1 98.25 182 SER B C 1
ATOM 3176 O O . SER B 1 182 ? -14.961 -19.672 9.711 1 98.25 182 SER B O 1
ATOM 3178 N N . GLY B 1 183 ? -14.625 -17.656 10.656 1 96.69 183 GLY B N 1
ATOM 3179 C CA . GLY B 1 183 ? -15.188 -18.062 11.938 1 96.69 183 GLY B CA 1
ATOM 3180 C C . GLY B 1 183 ? -14.461 -19.234 12.562 1 96.69 183 GLY B C 1
ATOM 3181 O O . GLY B 1 183 ? -13.234 -19.234 12.656 1 96.69 183 GLY B O 1
ATOM 3182 N N . ASP B 1 184 ? -15.25 -20.234 12.883 1 96.94 184 ASP B N 1
ATOM 3183 C CA . ASP B 1 184 ? -14.727 -21.375 13.625 1 96.94 184 ASP B CA 1
ATOM 3184 C C . ASP B 1 184 ? -13.898 -22.297 12.719 1 96.94 184 ASP B C 1
ATOM 3186 O O . ASP B 1 184 ? -13.18 -23.172 13.203 1 96.94 184 ASP B O 1
ATOM 3190 N N . LYS B 1 185 ? -13.969 -22.047 11.484 1 98 185 LYS B N 1
ATOM 3191 C CA . LYS B 1 185 ? -13.281 -22.922 10.539 1 98 185 LYS B CA 1
ATOM 3192 C C . LYS B 1 185 ? -11.859 -22.438 10.273 1 98 185 LYS B C 1
ATOM 3194 O O . LYS B 1 185 ? -11.086 -23.109 9.586 1 98 185 LYS B O 1
ATOM 3199 N N . LEU B 1 186 ? -11.586 -21.25 10.781 1 98.12 186 LEU B N 1
ATOM 3200 C CA . LEU B 1 186 ? -10.227 -20.734 10.625 1 98.12 186 LEU B CA 1
ATOM 3201 C C . LEU B 1 186 ? -9.203 -21.703 11.211 1 98.12 186 LEU B C 1
ATOM 3203 O O . LEU B 1 186 ? -9.477 -22.359 12.219 1 98.12 186 LEU B O 1
ATOM 3207 N N . SER B 1 187 ? -8.141 -21.75 10.609 1 97 187 SER B N 1
ATOM 3208 C CA . SER B 1 187 ? -7.031 -22.547 11.125 1 97 187 SER B CA 1
ATOM 3209 C C . SER B 1 187 ? -5.82 -21.672 11.445 1 97 187 SER B C 1
ATOM 3211 O O . SER B 1 187 ? -5.754 -21.062 12.508 1 97 187 SER B O 1
ATOM 3213 N N . ILE B 1 188 ? -4.973 -21.438 10.461 1 96.81 188 ILE B N 1
ATOM 3214 C CA . ILE B 1 188 ? -3.719 -20.734 10.695 1 96.81 188 ILE B CA 1
ATOM 3215 C C . ILE B 1 188 ? -3.998 -19.25 10.93 1 96.81 188 ILE B C 1
ATOM 3217 O O . ILE B 1 188 ? -3.143 -18.516 11.438 1 96.81 188 ILE B O 1
ATOM 3221 N N . CYS B 1 189 ? -5.141 -18.766 10.594 1 98.06 189 CYS B N 1
ATOM 3222 C CA . CYS B 1 189 ? -5.434 -17.344 10.664 1 98.06 189 CYS B CA 1
ATOM 3223 C C . CYS B 1 189 ? -6.121 -17 11.984 1 98.06 189 CYS B C 1
ATOM 3225 O O . CYS B 1 189 ? -6.445 -15.836 12.234 1 98.06 189 CYS B O 1
ATOM 3227 N N . LYS B 1 190 ? -6.359 -17.969 12.859 1 96.5 190 LYS B N 1
ATOM 3228 C CA . LYS B 1 190 ? -6.918 -17.688 14.18 1 96.5 190 LYS B CA 1
ATOM 3229 C C . LYS B 1 190 ? -5.984 -16.781 14.984 1 96.5 190 LYS B C 1
ATOM 3231 O O . LYS B 1 190 ? -4.793 -17.078 15.117 1 96.5 190 LYS B O 1
ATOM 3236 N N . GLY B 1 191 ? -6.543 -15.68 15.422 1 93.75 191 GLY B N 1
ATOM 3237 C CA . GLY B 1 191 ? -5.801 -14.812 16.312 1 93.75 191 GLY B CA 1
ATOM 3238 C C . GLY B 1 191 ? -4.789 -13.938 15.594 1 93.75 191 GLY B C 1
ATOM 3239 O O . GLY B 1 191 ? -3.977 -13.266 16.234 1 93.75 191 GLY B O 1
ATOM 3240 N N . ILE B 1 192 ? -4.773 -13.961 14.273 1 91.81 192 ILE B N 1
ATOM 3241 C CA . ILE B 1 192 ? -3.775 -13.219 13.508 1 91.81 192 ILE B CA 1
ATOM 3242 C C . ILE B 1 192 ? -4.172 -11.75 13.422 1 91.81 192 ILE B C 1
ATOM 3244 O O . ILE B 1 192 ? -3.328 -10.859 13.562 1 91.81 192 ILE B O 1
ATOM 3248 N N . THR B 1 193 ? -5.445 -11.508 13.219 1 89.38 193 THR B N 1
ATOM 3249 C CA . THR B 1 193 ? -5.926 -10.141 13.023 1 89.38 193 THR B CA 1
ATOM 3250 C C . THR B 1 193 ? -5.742 -9.32 14.297 1 89.38 193 THR B C 1
ATOM 3252 O O . THR B 1 193 ? -5.887 -9.844 15.406 1 89.38 193 THR B O 1
ATOM 3255 N N . LYS B 1 194 ? -5.441 -8.047 14.117 1 81.31 194 LYS B N 1
ATOM 3256 C CA . LYS B 1 194 ? -5.434 -7.109 15.234 1 81.31 194 LYS B CA 1
ATOM 3257 C C . LYS B 1 194 ? -6.695 -6.25 15.25 1 81.31 194 LYS B C 1
ATOM 3259 O O . LYS B 1 194 ? -6.836 -5.355 16.078 1 81.31 194 LYS B O 1
ATOM 3264 N N . SER B 1 195 ? -7.48 -6.625 14.344 1 85 195 SER B N 1
ATOM 3265 C CA . SER B 1 195 ? -8.688 -5.816 14.219 1 85 195 SER B CA 1
ATOM 3266 C C . SER B 1 195 ? -9.836 -6.406 15.031 1 85 195 SER B C 1
ATOM 3268 O O . SER B 1 195 ? -10.008 -7.629 15.078 1 85 195 SER B O 1
ATOM 3270 N N . ASP B 1 196 ? -10.578 -5.453 15.633 1 85.75 196 ASP B N 1
ATOM 3271 C CA . ASP B 1 196 ? -11.844 -5.871 16.234 1 85.75 196 ASP B CA 1
ATOM 3272 C C . ASP B 1 196 ? -13.031 -5.434 15.383 1 85.75 196 ASP B C 1
ATOM 3274 O O . ASP B 1 196 ? -14.188 -5.594 15.797 1 85.75 196 ASP B O 1
ATOM 3278 N N . PHE B 1 197 ? -12.719 -4.809 14.266 1 85.81 197 PHE B N 1
ATOM 3279 C CA . PHE B 1 197 ? -13.688 -4.395 13.258 1 85.81 197 PHE B CA 1
ATOM 3280 C C . PHE B 1 197 ? -14.625 -3.326 13.82 1 85.81 197 PHE B C 1
ATOM 3282 O O . PHE B 1 197 ? -15.773 -3.205 13.383 1 85.81 197 PHE B O 1
ATOM 3289 N N . SER B 1 198 ? -14.102 -2.662 14.789 1 81.5 198 SER B N 1
ATOM 3290 C CA . SER B 1 198 ? -14.93 -1.636 15.414 1 81.5 198 SER B CA 1
ATOM 3291 C C . SER B 1 198 ? -14.938 -0.352 14.594 1 81.5 198 SER B C 1
ATOM 3293 O O . SER B 1 198 ? -15.781 0.52 14.797 1 81.5 198 SER B O 1
ATOM 3295 N N . TYR B 1 199 ? -14.023 -0.443 13.648 1 74.38 199 TYR B N 1
ATOM 3296 C CA . TYR B 1 199 ? -13.969 0.745 12.805 1 74.38 199 TYR B CA 1
ATOM 3297 C C . TYR B 1 199 ? -15.148 0.779 11.836 1 74.38 199 TYR B C 1
ATOM 3299 O O . TYR B 1 199 ? -15.602 -0.266 11.367 1 74.38 199 TYR B O 1
ATOM 3307 N N . GLY B 1 200 ? -16.031 1.761 11.773 1 78.5 200 GLY B N 1
ATOM 3308 C CA . GLY B 1 200 ? -17.078 1.911 10.773 1 78.5 200 GLY B CA 1
ATOM 3309 C C . GLY B 1 200 ? -16.531 2.139 9.375 1 78.5 200 GLY B C 1
ATOM 3310 O O . GLY B 1 200 ? -15.328 2.021 9.141 1 78.5 200 GLY B O 1
ATOM 3311 N N . TYR B 1 201 ? -17.484 2.129 8.438 1 86.31 201 TYR B N 1
ATOM 3312 C CA . TYR B 1 201 ? -17.109 2.457 7.07 1 86.31 201 TYR B CA 1
ATOM 3313 C C . TYR B 1 201 ? -16.703 3.92 6.949 1 86.31 201 TYR B C 1
ATOM 3315 O O . TYR B 1 201 ? -17.297 4.789 7.598 1 86.31 201 TYR B O 1
ATOM 3323 N N . ASP B 1 202 ? -15.711 4.164 6.191 1 83.19 202 ASP B N 1
ATOM 3324 C CA . ASP B 1 202 ? -15.406 5.566 5.93 1 83.19 202 ASP B CA 1
ATOM 3325 C C . ASP B 1 202 ? -16.422 6.184 4.977 1 83.19 202 ASP B C 1
ATOM 3327 O O . ASP B 1 202 ? -17.297 5.484 4.453 1 83.19 202 ASP B O 1
ATOM 3331 N N . LYS B 1 203 ? -16.359 7.453 4.785 1 83.12 203 LYS B N 1
ATOM 3332 C CA . LYS B 1 203 ? -17.359 8.172 3.99 1 83.12 203 LYS B CA 1
ATOM 3333 C C . LYS B 1 203 ? -17.391 7.652 2.555 1 83.12 203 LYS B C 1
ATOM 3335 O O . LYS B 1 203 ? -18.453 7.516 1.964 1 83.12 203 LYS B O 1
ATOM 3340 N N . ASP B 1 204 ? -16.234 7.398 1.949 1 86.38 204 ASP B N 1
ATOM 3341 C CA . ASP B 1 204 ? -16.172 6.91 0.576 1 86.38 204 ASP B CA 1
ATOM 3342 C C . ASP B 1 204 ? -16.922 5.586 0.429 1 86.38 204 ASP B C 1
ATOM 3344 O O . ASP B 1 204 ? -17.688 5.398 -0.521 1 86.38 204 ASP B O 1
ATOM 3348 N N . THR B 1 205 ? -16.641 4.73 1.376 1 93.12 205 THR B N 1
ATOM 3349 C CA . THR B 1 205 ? -17.312 3.438 1.346 1 93.12 205 THR B CA 1
ATOM 3350 C C . THR B 1 205 ? -18.828 3.607 1.541 1 93.12 205 THR B C 1
ATOM 3352 O O . THR B 1 205 ? -19.609 3.023 0.802 1 93.12 205 THR B O 1
ATOM 3355 N N . LYS B 1 206 ? -19.219 4.426 2.492 1 93.19 206 LYS B N 1
ATOM 3356 C CA . LYS B 1 206 ? -20.641 4.676 2.752 1 93.19 206 LYS B CA 1
ATOM 3357 C C . LYS B 1 206 ? -21.344 5.227 1.512 1 93.19 206 LYS B C 1
ATOM 3359 O O . LYS B 1 206 ? -22.422 4.762 1.144 1 93.19 206 LYS B O 1
ATOM 3364 N N . ASP B 1 207 ? -20.672 6.191 0.89 1 92.88 207 ASP B N 1
ATOM 3365 C CA . ASP B 1 207 ? -21.25 6.793 -0.31 1 92.88 207 ASP B CA 1
ATOM 3366 C C . ASP B 1 207 ? -21.344 5.773 -1.442 1 92.88 207 ASP B C 1
ATOM 3368 O O . ASP B 1 207 ? -22.344 5.75 -2.174 1 92.88 207 ASP B O 1
ATOM 3372 N N . PHE B 1 208 ? -20.406 4.957 -1.542 1 96.44 208 PHE B N 1
ATOM 3373 C CA . PHE B 1 208 ? -20.344 3.988 -2.629 1 96.44 208 PHE B CA 1
ATOM 3374 C C . PHE B 1 208 ? -21.453 2.953 -2.496 1 96.44 208 PHE B C 1
ATOM 3376 O O . PHE B 1 208 ? -22.062 2.557 -3.49 1 96.44 208 PHE B O 1
ATOM 3383 N N . ILE B 1 209 ? -21.703 2.51 -1.318 1 97.06 209 ILE B N 1
ATOM 3384 C CA . ILE B 1 209 ? -22.609 1.376 -1.15 1 97.06 209 ILE B CA 1
ATOM 3385 C C . ILE B 1 209 ? -24.047 1.876 -1.003 1 97.06 209 ILE B C 1
ATOM 3387 O O . ILE B 1 209 ? -24.984 1.081 -0.982 1 97.06 209 ILE B O 1
ATOM 3391 N N . LYS B 1 210 ? -24.188 3.184 -0.953 1 96.38 210 LYS B N 1
ATOM 3392 C CA . LYS B 1 210 ? -25.516 3.748 -0.815 1 96.38 210 LYS B CA 1
ATOM 3393 C C . LYS B 1 210 ? -26.438 3.273 -1.941 1 96.38 210 LYS B C 1
ATOM 3395 O O . LYS B 1 210 ? -26.078 3.363 -3.117 1 96.38 210 LYS B O 1
ATOM 3400 N N . GLY B 1 211 ? -27.578 2.764 -1.593 1 97.06 211 GLY B N 1
ATOM 3401 C CA . GLY B 1 211 ? -28.562 2.309 -2.559 1 97.06 211 GLY B CA 1
ATOM 3402 C C . GLY B 1 211 ? -28.203 0.987 -3.207 1 97.06 211 GLY B C 1
ATOM 3403 O O . GLY B 1 211 ? -28.906 0.519 -4.109 1 97.06 211 GLY B O 1
ATOM 3404 N N . LYS B 1 212 ? -27.094 0.436 -2.82 1 97.25 212 LYS B N 1
ATOM 3405 C CA . LYS B 1 212 ? -26.672 -0.842 -3.387 1 97.25 212 LYS B CA 1
ATOM 3406 C C . LYS B 1 212 ? -26.984 -1.993 -2.432 1 97.25 212 LYS B C 1
ATOM 3408 O O . LYS B 1 212 ? -27.203 -1.775 -1.24 1 97.25 212 LYS B O 1
ATOM 3413 N N . VAL B 1 213 ? -26.953 -3.129 -3.09 1 97.69 213 VAL B N 1
ATOM 3414 C CA . VAL B 1 213 ? -27.266 -4.32 -2.305 1 97.69 213 VAL B CA 1
ATOM 3415 C C . VAL B 1 213 ? -26 -5.137 -2.082 1 97.69 213 VAL B C 1
ATOM 3417 O O . VAL B 1 213 ? -25.203 -5.328 -3.006 1 97.69 213 VAL B O 1
ATOM 3420 N N . TYR B 1 214 ? -25.812 -5.605 -0.855 1 97.75 214 TYR B N 1
ATOM 3421 C CA . TYR B 1 214 ? -24.719 -6.5 -0.513 1 97.75 214 TYR B CA 1
ATOM 3422 C C . TYR B 1 214 ? -24.766 -7.777 -1.343 1 97.75 214 TYR B C 1
ATOM 3424 O O . TYR B 1 214 ? -25.844 -8.344 -1.548 1 97.75 214 TYR B O 1
ATOM 3432 N N . PRO B 1 215 ? -23.656 -8.289 -1.934 1 98.25 215 PRO B N 1
ATOM 3433 C CA . PRO B 1 215 ? -22.266 -7.957 -1.653 1 98.25 215 PRO B CA 1
ATOM 3434 C C . PRO B 1 215 ? -21.703 -6.906 -2.609 1 98.25 215 PRO B C 1
ATOM 3436 O O . PRO B 1 215 ? -20.5 -6.895 -2.887 1 98.25 215 PRO B O 1
ATOM 3439 N N . TYR B 1 216 ? -22.531 -6.125 -3.211 1 98.25 216 TYR B N 1
ATOM 3440 C CA . TYR B 1 216 ? -22.219 -4.926 -3.975 1 98.25 216 TYR B CA 1
ATOM 3441 C C . TYR B 1 216 ? -21.578 -5.289 -5.316 1 98.25 216 TYR B C 1
ATOM 3443 O O . TYR B 1 216 ? -20.719 -4.566 -5.816 1 98.25 216 TYR B O 1
ATOM 3451 N N . GLY B 1 217 ? -21.859 -6.469 -5.801 1 97.94 217 GLY B N 1
ATOM 3452 C CA . GLY B 1 217 ? -21.391 -6.934 -7.094 1 97.94 217 GLY B CA 1
ATOM 3453 C C . GLY B 1 217 ? -21.562 -8.43 -7.289 1 97.94 217 GLY B C 1
ATOM 3454 O O . GLY B 1 217 ? -22.031 -9.125 -6.387 1 97.94 217 GLY B O 1
ATOM 3455 N N . ASN B 1 218 ? -21.281 -8.82 -8.492 1 97.75 218 ASN B N 1
ATOM 3456 C CA . ASN B 1 218 ? -21.234 -10.234 -8.844 1 97.75 218 ASN B CA 1
ATOM 3457 C C . ASN B 1 218 ? -19.781 -10.727 -8.945 1 97.75 218 ASN B C 1
ATOM 3459 O O . ASN B 1 218 ? -19.156 -10.609 -10 1 97.75 218 ASN B O 1
ATOM 3463 N N . TRP B 1 219 ? -19.422 -11.359 -7.832 1 97.62 219 TRP B N 1
ATOM 3464 C CA . TRP B 1 219 ? -18.016 -11.719 -7.734 1 97.62 219 TRP B CA 1
ATOM 3465 C C . TRP B 1 219 ? -17.812 -13.219 -7.906 1 97.62 219 TRP B C 1
ATOM 3467 O O . TRP B 1 219 ? -18.578 -14.016 -7.359 1 97.62 219 TRP B O 1
#

Radius of gyration: 28.52 Å; Cα contacts (8 Å, |Δi|>4): 894; chains: 2; bounding box: 110×98×92 Å

Secondary structure (DSSP, 8-state):
-----------------------------TT--S-EEEEEEEETT--EEEEEEEEEETTS-EEEESS----PEETT--EE--SS------SS-EESS-EEEEEEEEEETTTTEEEEEEEE--HHHHHHHHS--SSB-TTS-B----EEEEEEEGGGEEEEEEPPSTTPPPEEE--SEEEEEEGGG-STTTTT----S-----HHHHHHHTT--TTSEE-/-----------------------------TT--S-EEEEEEEETT--EEEEEEEEEETTS-EEEESS----PEETT--EE--SS------SS-EESS-EEEEEEEEEETTTTEEEEEEEE--HHHHHHHHS--SSB-TTS-B----EEEEEEEGGGEEEEEEPPSTTPPPEEE--SEEEEEEGGG-STTTTT----S-PPPPHHHHHHHTT--TTSEE-

Foldseek 3Di:
DPPPPPPPPPPPPPPPPPPPPPPPDPPVPAAFDQKFFEAAEEAFQFDKFWQWKWWQAPVRDIDIDRDDDGHYHDDPRAQHDDQQDDGDTDDGGIDRAHTAWMWTWMAGLVQRWIKIKIFGFDDVVSVQQRDWDPDAAPVRGTHGQRYKYWYAFPPRDIWIWRPDGHRDTTHTTDTPDIDMDTDPPDDPCVPRDPDNSPDDRDPSSVVQCVPHDPVRHDD/DDPPPPPPPPPPPPPPPPPPPPPPPPPVDAAFDQKFFEAAEEAFQFDKFWQWKWWQAPVRDIDIDRDDDGHYHDDPRAQHDDQQDDGDTDDGGIDRAHTAWMWTWMAGLVQRWIKIKIFGFDDVVSVQQRDWDPDAAPVRGTHGLRYKYWYAFPPRDIWIWRPDGHRDTTHTTDTPDIDMDTDPPDDPCVPRDPDNSPDDRDPSSVVQCVPHDPVRHDD

InterPro domains:
  IPR021326 Protein of unknown function DUF2931 [PF11153] (33-217)

Organism: Erwinia amylovora (NCBI:txid552)

Solvent-accessible surface area (backbone atoms only — not comparable to full-atom values): 25310 Å² total; per-residue (Å²): 136,82,78,76,77,76,75,75,75,72,75,77,73,72,74,72,71,76,70,74,71,73,67,72,75,78,62,72,60,94,62,56,73,74,51,19,36,56,31,40,26,15,34,44,63,42,51,43,42,62,60,35,37,39,34,28,23,70,80,65,56,75,45,77,34,76,64,61,48,48,35,45,53,38,83,83,28,63,47,35,82,70,47,70,77,76,60,68,84,65,89,54,37,62,39,69,36,54,72,25,40,37,38,37,24,31,37,34,61,82,67,58,45,58,34,33,34,42,37,25,54,37,68,72,58,52,55,52,37,72,34,75,44,93,57,44,34,88,85,67,37,72,28,54,45,43,34,36,34,37,40,42,41,59,91,65,36,70,48,42,29,35,48,39,59,62,88,44,53,35,42,80,51,78,51,75,38,75,53,59,36,42,75,90,66,40,63,90,46,59,85,64,68,89,70,83,61,77,68,74,76,51,70,67,32,51,62,65,49,57,96,55,57,89,70,57,46,64,117,136,82,80,74,76,75,74,74,76,71,75,76,73,73,74,74,70,75,69,74,73,73,68,71,73,78,64,70,62,92,61,56,74,74,52,18,36,55,32,38,26,14,35,44,63,42,50,42,41,62,60,35,36,38,35,28,22,72,81,64,56,75,44,78,36,76,63,61,48,48,36,46,53,37,83,84,29,63,48,36,83,70,50,68,78,74,62,69,84,65,88,52,39,60,39,71,36,52,72,25,40,37,38,36,24,30,37,34,61,82,66,58,43,57,35,35,37,41,36,26,54,38,68,72,57,50,54,53,36,73,36,74,43,92,56,46,33,89,86,67,40,72,28,54,46,43,35,35,35,37,39,43,42,60,90,65,34,71,48,43,28,35,48,40,58,62,86,46,52,34,42,79,52,78,52,76,38,74,51,60,35,42,76,89,64,40,62,91,46,59,83,64,68,87,70,85,62,78,69,74,78,51,70,67,31,51,61,64,48,55,95,54,58,90,70,56,48,63,120

Sequence (438 aa):
MEITRLAGLLPVLMLTACQGADQPGIVAQNGVPTKWTFNFFTPQALPALVTFAVVQDAGGKVYEFTTLNSTPDLPRVIGEWNDKDRAPGGYWNHVERPPRHIIFCWDSVMDKKVYETHLTIPQPVLEKMLRPSINKDYQGKTAYYNRVQIGLAPEGKVAVWLQGIGLEPNYRVTPSVLYTLSGDKLSICKGITKSDFSYGYDKDTKDFIKGKVYPYGNWMEITRLAGLLPVLMLTACQGADQPGIVAQNGVPTKWTFNFFTPQALPALVTFAVVQDAGGKVYEFTTLNSTPDLPRVIGEWNDKDRAPGGYWNHVERPPRHIIFCWDSVMDKKVYETHLTIPQPVLEKMLRPSINKDYQGKTAYYNRVQIGLAPEGKVAVWLQGIGLEPNYRVTPSVLYTLSGDKLSICKGITKSDFSYGYDKDTKDFIKGKVYPYGNW

pLDDT: mean 86.42, std 21.22, range [28.58, 98.94]

=== Feature glossary ===
The record interleaves many kinds of information about one protein. Here is each kind framed as the question it answers.

Q: What known structures does this most resemble?
A: Structural nearest neighbors (via Foldseek easy-search vs the PDB). Reported per hit: target PDB id, E-value, and alignment TM-score. A TM-score above ~0.5 is the conventional threshold for 'same fold'.

Q: Where is each backbone atom in 3D?
A: The mmCIF table is the protein's shape written out atom by atom. For each backbone N, Cα, C, and carbonyl O, it records an (x, y, z) coordinate triple in Å plus the residue type, chain letter, and residue number.

Q: What are the backbone torsion angles?
A: The φ/ψ torsion pair specifies the backbone conformation at each residue. φ rotates about the N–Cα bond, ψ about the Cα–C bond. Steric clashes forbid most of the (φ, ψ) plane — the allowed regions (α-helix basin, β-sheet basin, left-handed helix) are the Ramachandran-allowed regions.

Q: Which residues are buried vs exposed?
A: Solvent-accessible surface area (SASA) is the area in Å² traced out by the centre of a 1.4 Å probe sphere (a water molecule) rolled over the protein's van der Waals surface (Shrake–Rupley / Lee–Richards construction). Buried residues have near-zero SASA; fully exposed residues can exceed 200 Å². The total SASA scales roughly with the number of surface residues.

Q: How confident is the AlphaFold model at each residue?
A: pLDDT is the predicted lDDT-Cα score: AlphaFold's confidence that the local environment of each residue (all inter-atomic distances within 15 Å) is correctly placed. It is a per-residue number between 0 and 100, with higher meaning more reliable.

Q: What does the local fold look like, residue by residue?
A: 3Di is Foldseek's structural alphabet. Each residue is assigned one of twenty discrete states based on how its Cα sits relative to its spatial (not sequential) neighbors. Aligning 3Di strings finds structural homologs roughly as well as full 3D superposition, but orders of magnitude faster.

Q: How big and how compact is the whole molecule?
A: Radius of gyration (Rg) is the root-mean-square distance of Cα atoms from their centroid — a single number for overall size and compactness. A globular domain of N residues has Rg ≈ 2.2·N^0.38 Å; an extended or disordered chain has a much larger Rg. The Cα contact count is the number of residue pairs whose Cα atoms are within 8 Å and are more than four positions apart in sequence — a standard proxy for tertiary packing density. The bounding box is the smallest axis-aligned box enclosing all Cα atoms.

Q: Which residues are in helices, strands, or loops?
A: DSSP 8-state secondary structure assigns each residue one of H (α-helix), G (3₁₀-helix), I (π-helix), E (extended β-strand), B (isolated β-bridge), T (hydrogen-bonded turn), S (bend), or '-' (coil). The assignment is computed from backbone hydrogen-bond geometry via the Kabsch–Sander algorithm.

Q: How mobile is each atom in the crystal?
A: Crystallographic B-factors measure how much each atom's electron density is smeared out, in Å². They rise in mobile loops and surface residues and fall in the buried interior. In AlphaFold models this column is repurposed to hold pLDDT instead.

Q: What if only a Cα trace is available?
A: P-SEA three-state annotation labels each residue as helix, strand, or coil based purely on the geometry of the Cα trace. It serves as a fallback when the full backbone (and thus DSSP) is unavailable.

Q: What family and function is it annotated with?
A: Database cross-references. InterPro integrates a dozen domain/family signature databases into unified entries with residue-range hits. GO terms attach function/process/location labels with evidence codes. CATH codes position the fold in a four-level structural taxonomy. Organism is the NCBI-taxonomy species name.

Q: Are the domains correctly placed relative to each other?
A: Predicted Aligned Error (PAE) is an AlphaFold confidence matrix: entry (i, j) is the expected error in the position of residue j, in ångströms, when the prediction is superimposed on the true structure at residue i. Low PAE within a blo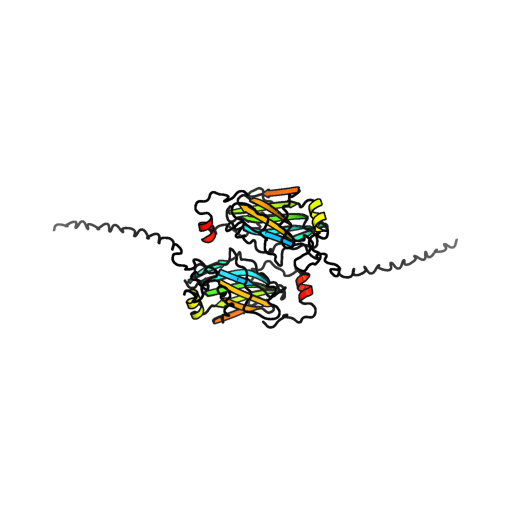ck of residues means that block is internally rigid and well-predicted; high PAE between two blocks means their relative placement is uncertain even if each block individually is confident.

Q: What do the diagnostic plots show?
A: Three diagnostic plots accompany the record. The Cα contact map visualizes the tertiary structure as a 2D adjacency matrix (8 Å cutoff, sequence-local contacts suppressed). The Ramachandran plot shows the distribution of backbone (φ, ψ) torsions, with points in the α and β basins reflecting secondary structure content. The PAE plot shows AlphaFold's inter-residue confidence as a color matrix.

Q: What is the amino-acid chain?
A: Primary structure: the covalent order of the twenty standard amino acids along the backbone. Two proteins with the same sequence will (almost always) fold to the same structure; two with 30% identity often share a fold but not the details.

Q: What do the rendered images show?
A: The six renders are orthographic views along the three Cartesian axes in both directions. Representation (cartoon, sticks, or surface) and color scheme (sequence-rainbow or by-chain) vary across proteins so the training set covers all the common visualization conventions.